Protein AF-0000000081665448 (afdb_homodimer)

Foldseek 3Di:
DPLLVVLVVVLVVQVVVQVVPPPQPDDPLCVVVQVVQSVDSFKHWNDWAAKKKWKWFFDPPDPPGPPDIDTLDMDSAQDDLVSVCVSCVQFQGWMKIKIAFIKTKMWGSDPVRLVVLQVLLVVLQQVVWDWDADPVRTIMTMRHHPQMDIGTQDDNRGGPDDSVVVVVVSVVSNVSSVVRSSSSVSSSVSVVVVVVVVVVVVVVVVVVVPPDDPPPPPCPPDDPDDDDDDDDDDDDDDDDDDDDDDDDDDDDDDDDDDDDDDDDDDDD/DPLLVVLVVVLVVQVVVQVVPPPQPDDPLCPVVQVVQSVDSFKHWNDWAAKKKWKWFFQPQFQPGPPDIDTLDMDSAQDDLVSVCVSCVQFQGWMKIKIAFIKTKMWGSDPVRLVVLQVLLVVLQQVVWDWDADPVRTIMTMRHHPQMDIGTQDDNRGGPDDSVVVVVVSVVSNVSSVVRSSSSVSSSVSVVVVVVVVVVVVVVVCVVVPPPDDPPPPCPDDDPDDDDDDDDDDDDDDDDDDDDDDDDDDDDDDDCPPDDDPPRGTDD

Solvent-accessible surface area (backbone atoms only — not comparable to full-atom values): 31387 Å² total; per-residue (Å²): 126,57,72,63,56,53,48,52,53,49,45,52,54,49,56,53,43,56,73,62,40,76,86,66,59,72,49,78,90,40,42,66,55,51,51,54,43,50,70,37,91,52,36,32,70,78,47,75,43,72,24,37,39,34,28,36,29,53,47,83,80,51,86,60,82,75,82,45,57,45,78,60,43,75,37,71,57,78,76,51,65,67,62,50,53,60,50,53,68,78,42,70,45,27,27,33,41,34,32,43,52,41,37,38,33,29,40,28,69,44,70,67,52,33,39,50,54,42,50,42,31,44,76,31,65,22,73,57,39,26,28,47,60,46,95,88,62,51,34,36,27,38,43,23,52,83,62,67,38,39,33,78,40,25,49,92,36,30,74,65,58,56,69,68,45,51,50,51,50,51,54,50,42,39,50,50,51,50,53,43,52,52,34,52,50,43,29,50,54,48,46,52,55,53,52,53,54,53,51,52,51,50,50,52,53,48,57,62,62,61,64,63,78,76,78,75,76,73,76,78,72,64,92,73,73,87,83,74,85,74,80,86,77,86,71,83,75,86,80,76,86,77,84,85,79,83,79,84,86,87,84,88,80,88,78,89,72,84,87,78,89,72,84,86,71,98,86,130,128,56,72,64,57,53,47,52,50,50,46,53,52,49,58,53,42,55,73,63,39,76,84,66,60,72,49,78,91,41,41,68,56,52,51,55,44,50,69,38,92,52,36,32,71,78,47,75,44,72,24,37,39,35,30,36,29,52,41,81,75,13,69,41,83,75,70,27,58,44,77,57,41,75,38,72,57,76,77,50,66,67,62,51,53,61,49,54,67,78,44,70,46,28,28,34,42,34,32,43,51,42,35,37,32,30,40,28,70,44,71,66,52,33,40,51,54,43,51,40,31,43,75,32,64,21,74,57,40,26,29,47,59,45,96,87,62,51,34,36,28,36,43,24,52,83,63,66,38,40,33,79,41,24,49,92,34,30,72,65,58,55,70,69,44,52,51,51,50,50,53,50,44,38,50,50,50,50,54,43,52,51,33,51,50,44,28,50,52,48,46,52,56,54,51,54,54,52,52,51,50,48,50,52,54,48,57,62,64,59,64,71,73,74,81,74,79,75,79,81,71,78,71,93,73,88,78,89,87,80,87,74,86,77,87,86,84,91,88,89,84,84,79,92,85,87,92,83,88,84,81,83,75,89,71,83,66,80,82,73,84,68,84,75,69,19,68,55

InterPro domains:
  IPR003827 tRNA wybutosine-synthesizing protein [PF02676] (10-192)
  IPR036602 tRNA wybutosine-synthesizing-like superfamily [G3DSA:3.30.1960.10] (2-195)
  IPR036602 tRNA wybutosine-synthesizing-like superfamily [SSF111278] (6-191)

Nearest PDB structures (foldseek):
  2it3-assembly1_B  TM=8.951E-01  e=2.918E-16  Pyrococcus horikoshii
  2it2-assembly1_B  TM=8.882E-01  e=1.061E-15  Pyrococcus horikoshii
  2qg3-assembly1_A  TM=8.732E-01  e=3.189E-14  Archaeoglobus fulgidus DSM 4304
  2dvk-assembly1_A-2  TM=8.666E-01  e=2.451E-12  Aeropyrum pernix
  1tlj-assembly1_B  TM=8.358E-01  e=8.784E-11  Saccharolobus solfataricus

Structure (mmCIF, N/CA/C/O backbone):
data_AF-0000000081665448-model_v1
#
loop_
_entity.id
_entity.type
_entity.pdbx_description
1 polymer 'tRNA wybutosine-synthesizing protein 3 homolog'
#
loop_
_atom_site.group_PDB
_atom_site.id
_atom_site.type_symbol
_atom_site.label_atom_id
_atom_site.label_alt_id
_atom_site.label_comp_id
_atom_site.label_asym_id
_atom_site.label_entity_id
_atom_site.label_seq_id
_atom_site.pdbx_PDB_ins_code
_atom_site.Cartn_x
_atom_site.Cartn_y
_atom_site.Cartn_z
_atom_site.occupancy
_atom_site.B_iso_or_equiv
_atom_site.auth_seq_id
_atom_site.auth_comp_id
_atom_site.auth_asym_id
_atom_site.auth_atom_id
_atom_site.pdbx_PDB_model_num
ATOM 1 N N . MET A 1 1 ? -7.207 33.531 -1.967 1 59.94 1 MET A N 1
ATOM 2 C CA . MET A 1 1 ? -8.383 32.781 -1.511 1 59.94 1 MET A CA 1
ATOM 3 C C . MET A 1 1 ? -8.039 31.875 -0.333 1 59.94 1 MET A C 1
ATOM 5 O O . MET A 1 1 ? -6.984 31.234 -0.329 1 59.94 1 MET A O 1
ATOM 9 N N . SER A 1 2 ? -8.789 32.062 0.723 1 78 2 SER A N 1
ATOM 10 C CA . SER A 1 2 ? -8.523 31.281 1.933 1 78 2 SER A CA 1
ATOM 11 C C . SER A 1 2 ? -8.547 29.797 1.652 1 78 2 SER A C 1
ATOM 13 O O . SER A 1 2 ? -9.188 29.344 0.694 1 78 2 SER A O 1
ATOM 15 N N . ALA A 1 3 ? -7.699 29.094 2.223 1 79.69 3 ALA A N 1
ATOM 16 C CA . ALA A 1 3 ? -7.66 27.641 2.105 1 79.69 3 ALA A CA 1
ATOM 17 C C . ALA A 1 3 ? -9.062 27.047 2.195 1 79.69 3 ALA A C 1
ATOM 19 O O . ALA A 1 3 ? -9.375 26.078 1.502 1 79.69 3 ALA A O 1
ATOM 20 N N . SER A 1 4 ? -9.875 27.656 2.9 1 82.31 4 SER A N 1
ATOM 21 C CA . SER A 1 4 ? -11.234 27.172 3.117 1 82.31 4 SER A CA 1
ATOM 22 C C . SER A 1 4 ? -12.094 27.359 1.874 1 82.31 4 SER A C 1
ATOM 24 O O . SER A 1 4 ? -12.859 26.469 1.497 1 82.31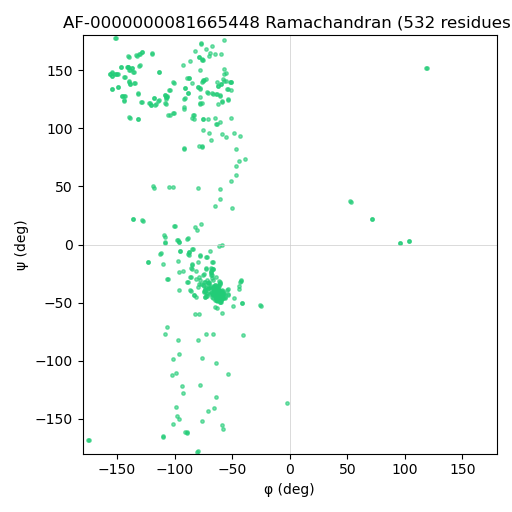 4 SER A O 1
ATOM 26 N N . ILE A 1 5 ? -11.953 28.469 1.25 1 80.31 5 ILE A N 1
ATOM 27 C CA . ILE A 1 5 ? -12.734 28.766 0.049 1 80.31 5 ILE A CA 1
ATOM 28 C C . ILE A 1 5 ? -12.312 27.828 -1.078 1 80.31 5 ILE A C 1
ATOM 30 O O . ILE A 1 5 ? -13.156 27.328 -1.828 1 80.31 5 ILE A O 1
ATOM 34 N N . ARG A 1 6 ? -11.031 27.562 -1.121 1 84.44 6 ARG A N 1
ATOM 35 C CA . ARG A 1 6 ? -10.516 26.656 -2.141 1 84.44 6 ARG A CA 1
ATOM 36 C C . ARG A 1 6 ? -11.062 25.25 -1.943 1 84.44 6 ARG A C 1
ATOM 38 O O . ARG A 1 6 ? -11.422 24.578 -2.912 1 84.44 6 ARG A O 1
ATOM 45 N N . PHE A 1 7 ? -11.141 24.859 -0.759 1 93.06 7 PHE A N 1
ATOM 46 C CA . PHE A 1 7 ? -11.68 23.547 -0.444 1 93.06 7 PHE A CA 1
ATOM 47 C C . PHE A 1 7 ? -13.141 23.438 -0.865 1 93.06 7 PHE A C 1
ATOM 49 O O . PHE A 1 7 ? -13.539 22.453 -1.494 1 93.06 7 PHE A O 1
ATOM 56 N N . ASP A 1 8 ? -13.898 24.422 -0.587 1 92.38 8 ASP A N 1
ATOM 57 C CA . ASP A 1 8 ? -15.328 24.406 -0.895 1 92.38 8 ASP A CA 1
ATOM 58 C C . ASP A 1 8 ? -15.562 24.359 -2.402 1 92.38 8 ASP A C 1
ATOM 60 O O . ASP A 1 8 ? -16.453 23.656 -2.877 1 92.38 8 ASP A O 1
ATOM 64 N N . ARG A 1 9 ? -14.789 25.109 -3.092 1 89.25 9 ARG A N 1
ATOM 65 C CA . ARG A 1 9 ? -14.914 25.125 -4.547 1 89.25 9 ARG A CA 1
ATOM 66 C C . ARG A 1 9 ? -14.562 23.766 -5.148 1 89.25 9 ARG A C 1
ATOM 68 O O . ARG A 1 9 ? -15.25 23.297 -6.055 1 89.25 9 ARG A O 1
ATOM 75 N N . ARG A 1 10 ? -13.539 23.203 -4.637 1 90.56 10 ARG A N 1
ATOM 76 C CA . ARG A 1 10 ? -13.125 21.891 -5.121 1 90.56 10 ARG A CA 1
ATOM 77 C C . ARG A 1 10 ? -14.188 20.844 -4.828 1 90.56 10 ARG A C 1
ATOM 79 O O . ARG A 1 10 ? -14.461 19.984 -5.668 1 90.56 10 ARG A O 1
ATOM 86 N N . LYS A 1 11 ? -14.695 20.922 -3.695 1 92.12 11 LYS A N 1
ATOM 87 C CA . LYS A 1 11 ? -15.742 19.969 -3.312 1 92.12 11 LYS A CA 1
ATOM 88 C C . LYS A 1 11 ? -16.953 20.094 -4.238 1 92.12 11 LYS A C 1
ATOM 90 O O . LYS A 1 11 ? -17.453 19.078 -4.73 1 92.12 11 LYS A O 1
ATOM 95 N N . GLU A 1 12 ? -17.359 21.25 -4.434 1 90.19 12 GLU A N 1
ATOM 96 C CA . GLU A 1 12 ? -18.516 21.469 -5.305 1 90.19 12 GLU A CA 1
ATOM 97 C C . GLU A 1 12 ? -18.25 20.953 -6.711 1 90.19 12 GLU A C 1
ATOM 99 O O . GLU A 1 12 ? -19.109 20.281 -7.297 1 90.19 12 GLU A O 1
ATOM 104 N N . SER A 1 13 ? -17.156 21.25 -7.18 1 87.56 13 SER A N 1
ATOM 105 C CA . SER A 1 13 ? -16.797 20.828 -8.523 1 87.56 13 SER A CA 1
ATOM 106 C C . SER A 1 13 ? -16.719 19.312 -8.617 1 87.56 13 SER A C 1
ATOM 108 O O . SER A 1 13 ? -17.203 18.719 -9.578 1 87.56 13 SER A O 1
ATOM 110 N N . CYS A 1 14 ? -16.125 18.703 -7.645 1 86.12 14 CYS A N 1
ATOM 111 C CA . CYS A 1 14 ? -15.961 17.25 -7.629 1 86.12 14 CYS A CA 1
ATOM 112 C C . CYS A 1 14 ? -17.297 16.547 -7.531 1 86.12 14 CYS A C 1
ATOM 114 O O . CYS A 1 14 ? -17.562 15.586 -8.266 1 86.12 14 CYS A O 1
ATOM 116 N N . LEU A 1 15 ? -18.109 17.016 -6.734 1 87 15 LEU A N 1
ATOM 117 C CA . LEU A 1 15 ? -19.391 16.344 -6.492 1 87 15 LEU A CA 1
ATOM 118 C C . LEU A 1 15 ? -20.344 16.547 -7.664 1 87 15 LEU A C 1
ATOM 120 O O . LEU A 1 15 ? -21.203 15.695 -7.922 1 87 15 LEU A O 1
ATOM 124 N N . LYS A 1 16 ? -20.141 17.578 -8.352 1 80.06 16 LYS A N 1
ATOM 125 C CA . LYS A 1 16 ? -20.938 17.812 -9.562 1 80.06 16 LYS A CA 1
ATOM 126 C C . LYS A 1 16 ? -20.516 16.859 -10.672 1 80.06 16 LYS A C 1
ATOM 128 O O . LYS A 1 16 ? -21.359 16.391 -11.445 1 80.06 16 LYS A O 1
ATOM 133 N N . SER A 1 17 ? -19.25 16.609 -10.695 1 71.56 17 SER A N 1
ATOM 134 C CA . SER A 1 17 ? -18.719 15.734 -11.734 1 71.56 17 SER A CA 1
ATOM 135 C C . SER A 1 17 ? -19.109 14.281 -11.492 1 71.56 17 SER A C 1
ATOM 137 O O . SER A 1 17 ? -19.359 13.531 -12.438 1 71.56 17 SER A O 1
ATOM 139 N N . VAL A 1 18 ? -19.016 13.789 -10.289 1 62.94 18 VAL A N 1
ATOM 140 C CA . VAL A 1 18 ? -19.422 12.43 -9.961 1 62.94 18 VAL A CA 1
ATOM 141 C C . VAL A 1 18 ? -20.859 12.195 -10.391 1 62.94 18 VAL A C 1
ATOM 143 O O . VAL A 1 18 ? -21.203 11.117 -10.883 1 62.94 18 VAL A O 1
ATOM 146 N N . ASP A 1 19 ? -21.688 13.219 -10.188 1 55.38 19 ASP A N 1
ATOM 147 C CA . ASP A 1 19 ? -23.062 13.141 -10.656 1 55.38 19 ASP A CA 1
ATOM 148 C C . ASP A 1 19 ? -23.125 13.008 -12.172 1 55.38 19 ASP A C 1
ATOM 150 O O . ASP A 1 19 ? -24.016 12.352 -12.711 1 55.38 19 ASP A O 1
ATOM 154 N N . LEU A 1 20 ? -22.266 13.625 -12.812 1 46.72 20 LEU A N 1
ATOM 155 C CA . LEU A 1 20 ? -22.328 13.672 -14.266 1 46.72 20 LEU A CA 1
ATOM 156 C C . LEU A 1 20 ? -21.625 12.469 -14.875 1 46.72 20 LEU A C 1
ATOM 158 O O . LEU A 1 20 ? -21.844 12.141 -16.047 1 46.72 20 LEU A O 1
ATOM 162 N N . SER A 1 21 ? -20.531 12.078 -14.312 1 43.84 21 SER A N 1
ATOM 163 C CA . SER A 1 21 ? -19.734 11.094 -15.039 1 43.84 21 SER A CA 1
ATOM 164 C C . SER A 1 21 ? -20.328 9.703 -14.938 1 43.84 21 SER A C 1
ATOM 166 O O . SER A 1 21 ? -20.484 9.164 -13.836 1 43.84 21 SER A O 1
ATOM 168 N N . LYS A 1 22 ? -21.25 9.359 -15.766 1 43.5 22 LYS A N 1
ATOM 169 C CA . LYS A 1 22 ? -21.719 8 -16.047 1 43.5 22 LYS A CA 1
ATOM 170 C C . LYS A 1 22 ? -20.625 6.977 -15.75 1 43.5 22 LYS A C 1
ATOM 172 O O . LYS A 1 22 ? -20.906 5.867 -15.297 1 43.5 22 LYS A O 1
ATOM 177 N N . LYS A 1 23 ? -19.422 7.176 -16.297 1 46.47 23 LYS A N 1
ATOM 178 C CA . LYS A 1 23 ? -18.328 6.223 -16.422 1 46.47 23 LYS A CA 1
ATOM 179 C C . LYS A 1 23 ? -17.703 5.906 -15.062 1 46.47 23 LYS A C 1
ATOM 181 O O . LYS A 1 23 ? -17.172 4.816 -14.859 1 46.47 23 LYS A O 1
ATOM 186 N N . GLY A 1 24 ? -17.641 6.832 -14.102 1 54.06 24 GLY A N 1
ATOM 187 C CA . GLY A 1 24 ? -16.953 6.535 -12.852 1 54.06 24 GLY A CA 1
ATOM 188 C C . GLY A 1 24 ? -17.906 6.273 -11.703 1 54.06 24 GLY A C 1
ATOM 189 O O . GLY A 1 24 ? -18.094 7.125 -10.836 1 54.06 24 GLY A O 1
ATOM 190 N N . SER A 1 25 ? -18.812 5.414 -12.07 1 72.88 25 SER A N 1
ATOM 191 C CA . SER A 1 25 ? -19.859 5.035 -11.133 1 72.88 25 SER A CA 1
ATOM 192 C C . SER A 1 25 ? -19.281 4.426 -9.859 1 72.88 25 SER A C 1
ATOM 194 O O . SER A 1 25 ? -18.297 3.688 -9.914 1 72.88 25 SER A O 1
ATOM 196 N N . ILE A 1 26 ? -19.656 5.086 -8.781 1 83.94 26 ILE A N 1
ATOM 197 C CA . ILE A 1 26 ? -19.328 4.562 -7.457 1 83.94 26 ILE A CA 1
ATOM 198 C C . ILE A 1 26 ? -19.812 3.119 -7.336 1 83.94 26 ILE A C 1
ATOM 200 O O . ILE A 1 26 ? -20.938 2.805 -7.707 1 83.94 26 ILE A O 1
ATOM 204 N N . ASP A 1 27 ? -18.922 2.258 -7.004 1 91.19 27 ASP A N 1
ATOM 205 C CA . ASP A 1 27 ? -19.297 0.863 -6.793 1 91.19 27 ASP A CA 1
ATOM 206 C C . ASP A 1 27 ? -20.484 0.753 -5.844 1 91.19 27 ASP A C 1
ATOM 208 O O . ASP A 1 27 ? -20.516 1.42 -4.805 1 91.19 27 ASP A O 1
ATOM 212 N N . GLU A 1 28 ? -21.328 -0.095 -6.156 1 90.06 28 GLU A N 1
ATOM 213 C CA . GLU A 1 28 ? -22.547 -0.274 -5.375 1 90.06 28 GLU A CA 1
ATOM 214 C C . GLU A 1 28 ? -22.234 -0.662 -3.936 1 90.06 28 GLU A C 1
ATOM 216 O O . GLU A 1 28 ? -22.906 -0.23 -3.006 1 90.06 28 GLU A O 1
ATOM 221 N N . ALA A 1 29 ? -21.234 -1.362 -3.742 1 94.06 29 ALA A N 1
ATOM 222 C CA . ALA A 1 29 ? -20.891 -1.913 -2.434 1 94.06 29 ALA A CA 1
ATOM 223 C C . ALA A 1 29 ? -20.5 -0.808 -1.46 1 94.06 29 ALA A C 1
ATOM 225 O O . ALA A 1 29 ? -20.531 -1 -0.243 1 94.06 29 ALA A O 1
ATOM 226 N N . ILE A 1 30 ? -20.109 0.347 -1.978 1 96.94 30 ILE A N 1
ATOM 227 C CA . ILE A 1 30 ? -19.609 1.364 -1.057 1 96.94 30 ILE A CA 1
ATOM 228 C C . ILE A 1 30 ? -20.359 2.678 -1.293 1 96.94 30 ILE A C 1
ATOM 230 O O . ILE A 1 30 ? -19.875 3.748 -0.911 1 96.94 30 ILE A O 1
ATOM 234 N N . ILE A 1 31 ? -21.484 2.645 -1.878 1 95.56 31 ILE A N 1
ATOM 235 C CA . ILE A 1 31 ? -22.234 3.852 -2.223 1 95.56 31 ILE A CA 1
ATOM 236 C C . ILE A 1 31 ? -22.656 4.574 -0.947 1 95.56 31 ILE A C 1
ATOM 238 O O . ILE A 1 31 ? -22.594 5.805 -0.876 1 95.56 31 ILE A O 1
ATOM 242 N N . ASP A 1 32 ? -23.094 3.873 0.032 1 96.75 32 ASP A N 1
ATOM 243 C CA . ASP A 1 32 ? -23.531 4.484 1.285 1 96.75 32 ASP A CA 1
ATOM 244 C C . ASP A 1 32 ? -22.359 5.156 2.002 1 96.75 32 ASP A C 1
ATOM 246 O O . ASP A 1 32 ? -22.516 6.25 2.555 1 96.75 32 ASP A O 1
ATOM 250 N N . LEU A 1 33 ? -21.281 4.535 1.979 1 97.75 33 LEU A N 1
ATOM 251 C CA . LEU A 1 33 ? -20.094 5.086 2.602 1 97.75 33 LEU A CA 1
ATOM 252 C C . LEU A 1 33 ? -19.672 6.383 1.918 1 97.75 33 LEU A C 1
ATOM 254 O O . LEU A 1 33 ? -19.438 7.395 2.584 1 97.75 33 LEU A O 1
ATOM 258 N N . VAL A 1 34 ? -19.625 6.316 0.629 1 96.56 34 VAL A N 1
ATOM 259 C CA . VAL A 1 34 ? -19.203 7.469 -0.161 1 96.56 34 VAL A CA 1
ATOM 260 C C . VAL A 1 34 ? -20.172 8.625 0.05 1 96.56 34 VAL A C 1
ATOM 262 O O . VAL A 1 34 ? -19.75 9.758 0.284 1 96.56 34 VAL A O 1
ATOM 265 N N . ASN A 1 35 ? -21.406 8.305 0.037 1 95.38 35 ASN A N 1
ATOM 266 C CA . ASN A 1 35 ? -22.422 9.328 0.257 1 95.38 35 ASN A CA 1
ATOM 267 C C . ASN A 1 35 ? -22.328 9.93 1.654 1 95.38 35 ASN A C 1
ATOM 269 O O . ASN A 1 35 ? -22.453 11.148 1.822 1 95.38 35 ASN A O 1
ATOM 273 N N . TYR A 1 36 ? -22.109 9.102 2.562 1 97.06 36 TYR A N 1
ATOM 274 C CA . TYR A 1 36 ? -21.984 9.562 3.939 1 97.06 36 TYR A CA 1
ATOM 275 C C . TYR A 1 36 ? -20.828 10.547 4.082 1 97.06 36 TYR A C 1
ATOM 277 O O . TYR A 1 36 ? -20.984 11.609 4.688 1 97.06 36 TYR A O 1
ATOM 285 N N . ILE A 1 37 ? -19.688 10.219 3.525 1 97 37 ILE A N 1
ATOM 286 C CA . ILE A 1 37 ? -18.5 11.062 3.598 1 97 37 ILE A CA 1
ATOM 287 C C . ILE A 1 37 ? -18.781 12.398 2.912 1 97 37 ILE A C 1
ATOM 289 O O . ILE A 1 37 ? -18.453 13.461 3.455 1 97 37 ILE A O 1
ATOM 293 N N . ASN A 1 38 ? -19.406 12.312 1.785 1 95.12 38 ASN A N 1
ATOM 294 C CA . ASN A 1 38 ? -19.625 13.5 0.961 1 95.12 38 ASN A CA 1
ATOM 295 C C . ASN A 1 38 ? -20.672 14.422 1.569 1 95.12 38 ASN A C 1
ATOM 297 O O . ASN A 1 38 ? -20.812 15.578 1.162 1 95.12 38 ASN A O 1
ATOM 301 N N . GLN A 1 39 ? -21.359 13.992 2.535 1 95.25 39 GLN A N 1
ATOM 302 C CA . GLN A 1 39 ? -22.359 14.805 3.221 1 95.25 39 GLN A CA 1
ATOM 303 C C . GLN A 1 39 ? -21.719 15.664 4.305 1 95.25 39 GLN A C 1
ATOM 305 O O . GLN A 1 39 ? -22.328 16.625 4.785 1 95.25 39 GLN A O 1
ATOM 310 N N . HIS A 1 40 ? -20.562 15.344 4.703 1 95.38 40 HIS A N 1
ATOM 311 C CA . HIS A 1 40 ? -19.875 16.109 5.727 1 95.38 40 HIS A CA 1
ATOM 312 C C . HIS A 1 40 ? -19.094 17.266 5.109 1 95.38 40 HIS A C 1
ATOM 314 O O . HIS A 1 40 ? -18.484 17.109 4.047 1 95.38 40 HIS A O 1
ATOM 320 N N . GLU A 1 41 ? -19.062 18.391 5.797 1 94.06 41 GLU A N 1
ATOM 321 C CA . GLU A 1 41 ? -18.438 19.594 5.266 1 94.06 41 GLU A CA 1
ATOM 322 C C . GLU A 1 41 ? -16.906 19.469 5.258 1 94.06 41 GLU A C 1
ATOM 324 O O . GLU A 1 41 ? -16.234 20.156 4.496 1 94.06 41 GLU A O 1
ATOM 329 N N . GLN A 1 42 ? -16.422 18.594 6.051 1 96.19 42 GLN A N 1
ATOM 330 C CA . GLN A 1 42 ? -14.977 18.484 6.242 1 96.19 42 GLN A CA 1
ATOM 331 C C . GLN A 1 42 ? -14.352 17.562 5.207 1 96.19 42 GLN A C 1
ATOM 333 O O . GLN A 1 42 ? -13.125 17.469 5.109 1 96.19 42 GLN A O 1
ATOM 338 N N . TYR A 1 43 ? -15.281 16.875 4.434 1 97.19 43 TYR A N 1
ATOM 339 C CA . TYR A 1 43 ? -14.742 15.797 3.609 1 97.19 43 TYR A CA 1
ATOM 340 C C . TYR A 1 43 ? -15.414 15.758 2.246 1 97.19 43 TYR A C 1
ATOM 342 O O . TYR A 1 43 ? -16.562 16.188 2.102 1 97.19 43 TYR A O 1
ATOM 350 N N . PHE A 1 44 ? -14.695 15.25 1.26 1 96.69 44 PHE A N 1
ATOM 351 C CA . PHE A 1 44 ? -15.336 14.703 0.066 1 96.69 44 PHE A CA 1
ATOM 352 C C . PHE A 1 44 ? -14.422 13.688 -0.617 1 96.69 44 PHE A C 1
ATOM 354 O O . PHE A 1 44 ? -13.203 13.805 -0.559 1 96.69 44 PHE A O 1
ATOM 361 N N . THR A 1 45 ? -15.055 12.703 -1.198 1 96.69 45 THR A N 1
ATOM 362 C CA . THR A 1 45 ? -14.305 11.641 -1.857 1 96.69 45 THR A CA 1
ATOM 363 C C . THR A 1 45 ? -13.828 12.094 -3.236 1 96.69 45 THR A C 1
ATOM 365 O O . THR A 1 45 ? -14.562 12.766 -3.965 1 96.69 45 THR A O 1
ATOM 368 N N . THR A 1 46 ? -12.547 11.797 -3.557 1 94.81 46 THR A N 1
ATOM 369 C CA . THR A 1 46 ? -12 12.133 -4.867 1 94.81 46 THR A CA 1
ATOM 370 C C . THR A 1 46 ? -11.859 10.883 -5.73 1 94.81 46 THR A C 1
ATOM 372 O O . THR A 1 46 ? -11.867 10.961 -6.961 1 94.81 46 THR A O 1
ATOM 375 N N . SER A 1 47 ? -11.633 9.711 -5.141 1 94.38 47 SER A N 1
ATOM 376 C CA . SER A 1 47 ? -11.562 8.422 -5.824 1 94.38 47 SER A CA 1
ATOM 377 C C . SER A 1 47 ? -11.906 7.277 -4.879 1 94.38 47 SER A C 1
ATOM 379 O O . SER A 1 47 ? -11.672 7.371 -3.672 1 94.38 47 SER A O 1
ATOM 381 N N . SER A 1 48 ? -12.57 6.266 -5.469 1 96 48 SER A N 1
ATOM 382 C CA . SER A 1 48 ? -12.906 5.109 -4.645 1 96 48 SER A CA 1
ATOM 383 C C . SER A 1 48 ? -12.992 3.838 -5.48 1 96 48 SER A C 1
ATOM 385 O O . SER A 1 48 ? -13.336 3.889 -6.664 1 96 48 SER A O 1
ATOM 387 N N . CYS A 1 49 ? -12.609 2.75 -4.875 1 96.19 49 CYS A N 1
ATOM 388 C CA . CYS A 1 49 ? -12.773 1.399 -5.398 1 96.19 49 CYS A CA 1
ATOM 389 C C . CYS A 1 49 ? -13.094 0.416 -4.281 1 96.19 49 CYS A C 1
ATOM 391 O O . CYS A 1 49 ? -12.367 0.34 -3.289 1 96.19 49 CYS A O 1
ATOM 393 N N . SER A 1 50 ? -14.164 -0.358 -4.434 1 97.38 50 SER A N 1
ATOM 394 C CA . SER A 1 50 ? -14.594 -1.251 -3.357 1 97.38 50 SER A CA 1
ATOM 395 C C . SER A 1 50 ? -13.727 -2.502 -3.303 1 97.38 50 SER A C 1
ATOM 397 O O . SER A 1 50 ? -13.758 -3.248 -2.322 1 97.38 50 SER A O 1
ATOM 399 N N . GLY A 1 51 ? -12.969 -2.697 -4.211 1 97.06 51 GLY A N 1
ATOM 400 C CA . GLY A 1 51 ? -12.203 -3.916 -4.43 1 97.06 51 GLY A CA 1
ATOM 401 C C . GLY A 1 51 ? -12.531 -4.59 -5.754 1 97.06 51 GLY A C 1
ATOM 402 O O . GLY A 1 51 ? -13.641 -4.449 -6.27 1 97.06 51 GLY A O 1
ATOM 403 N N . ARG A 1 52 ? -11.461 -5.328 -6.281 1 96.81 52 ARG A N 1
ATOM 404 C CA . ARG A 1 52 ? -11.758 -5.953 -7.566 1 96.81 52 ARG A CA 1
ATOM 405 C C . ARG A 1 52 ? -10.891 -7.191 -7.781 1 96.81 52 ARG A C 1
ATOM 407 O O . ARG A 1 52 ? -9.789 -7.281 -7.242 1 96.81 52 ARG A O 1
ATOM 414 N N . ILE A 1 53 ? -11.461 -8.141 -8.477 1 97.88 53 ILE A N 1
ATOM 415 C CA . ILE A 1 53 ? -10.766 -9.305 -9.016 1 97.88 53 ILE A CA 1
ATOM 416 C C . ILE A 1 53 ? -10.602 -9.156 -10.531 1 97.88 53 ILE A C 1
ATOM 418 O O . ILE A 1 53 ? -11.57 -8.859 -11.234 1 97.88 53 ILE A O 1
ATOM 422 N N . SER A 1 54 ? -9.336 -9.305 -11.023 1 97.12 54 SER A N 1
ATOM 423 C CA . SER A 1 54 ? -9.117 -9.055 -12.445 1 97.12 54 SER A CA 1
ATOM 424 C C . SER A 1 54 ? -8.039 -9.969 -13.008 1 97.12 54 SER A C 1
ATOM 426 O O . SER A 1 54 ? -7.234 -10.523 -12.258 1 97.12 54 SER A O 1
ATOM 428 N N . ILE A 1 55 ? -8.125 -10.242 -14.242 1 96.75 55 ILE A N 1
ATOM 429 C CA . ILE A 1 55 ? -7.07 -10.852 -15.039 1 96.75 55 ILE A CA 1
ATOM 430 C C . ILE A 1 55 ? -6.621 -9.883 -16.125 1 96.75 55 ILE A C 1
ATOM 432 O O . ILE A 1 55 ? -7.438 -9.406 -16.922 1 96.75 55 ILE A O 1
ATOM 436 N N . PHE A 1 56 ? -5.359 -9.547 -16.109 1 93.12 56 PHE A N 1
ATOM 437 C CA . PHE A 1 56 ? -4.871 -8.602 -17.109 1 93.12 56 PHE A CA 1
ATOM 438 C C . PHE A 1 56 ? -3.611 -9.125 -17.781 1 93.12 56 PHE A C 1
ATOM 440 O O . PHE A 1 56 ? -2.912 -9.977 -17.234 1 93.12 56 PHE A O 1
ATOM 447 N N . THR A 1 57 ? -3.424 -8.656 -19.016 1 88.62 57 THR A N 1
ATOM 448 C CA . THR A 1 57 ? -2.26 -9.07 -19.781 1 88.62 57 THR A CA 1
ATOM 449 C C . THR A 1 57 ? -1.181 -7.992 -19.75 1 88.62 57 THR A C 1
ATOM 451 O O . THR A 1 57 ? -1.479 -6.816 -19.547 1 88.62 57 THR A O 1
ATOM 454 N N . GLU A 1 58 ? 0.06 -8.422 -19.609 1 74.31 58 GLU A N 1
ATOM 455 C CA . GLU A 1 58 ? 1.192 -7.504 -19.734 1 74.31 58 GLU 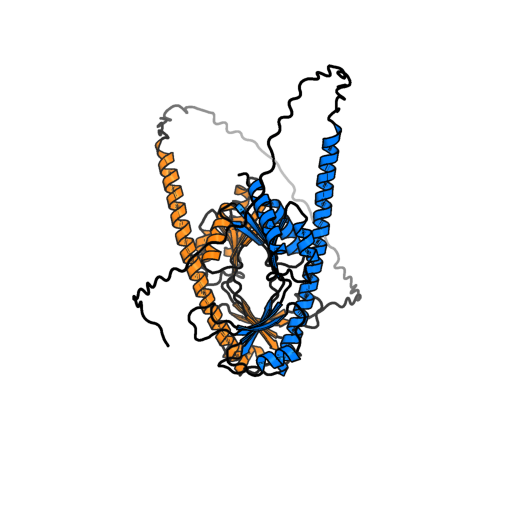A CA 1
ATOM 456 C C . GLU A 1 58 ? 1.902 -7.672 -21.078 1 74.31 58 GLU A C 1
ATOM 458 O O . GLU A 1 58 ? 2.137 -8.797 -21.516 1 74.31 58 GLU A O 1
ATOM 463 N N . ASP A 1 59 ? 1.775 -6.652 -21.906 1 61.38 59 ASP A N 1
ATOM 464 C CA . ASP A 1 59 ? 2.439 -6.758 -23.203 1 61.38 59 ASP A CA 1
ATOM 465 C C . ASP A 1 59 ? 3.955 -6.84 -23.031 1 61.38 59 ASP A C 1
ATOM 467 O O . ASP A 1 59 ? 4.562 -5.984 -22.391 1 61.38 59 ASP A O 1
ATOM 471 N N . SER A 1 60 ? 4.531 -8.016 -23.172 1 54.72 60 SER A N 1
ATOM 472 C CA . SER A 1 60 ? 5.977 -8.219 -23.125 1 54.72 60 SER A CA 1
ATOM 473 C C . SER A 1 60 ? 6.699 -7.301 -24.109 1 54.72 60 SER A C 1
ATOM 475 O O . SER A 1 60 ? 7.875 -6.988 -23.922 1 54.72 60 SER A O 1
ATOM 477 N N . GLU A 1 61 ? 6.141 -7.211 -25.25 1 50.44 61 GLU A N 1
ATOM 478 C CA . GLU A 1 61 ? 6.926 -6.598 -26.312 1 50.44 61 GLU A CA 1
ATOM 479 C C . GLU A 1 61 ? 7 -5.082 -26.141 1 50.44 61 GLU A C 1
ATOM 481 O O . GLU A 1 61 ? 7.746 -4.406 -26.859 1 50.44 61 GLU A O 1
ATOM 486 N N . SER A 1 62 ? 5.934 -4.559 -25.656 1 47.22 62 SER A N 1
ATOM 487 C CA . SER A 1 62 ? 5.926 -3.107 -25.812 1 47.22 62 SER A CA 1
ATOM 488 C C . SER A 1 62 ? 6.699 -2.424 -24.688 1 47.22 62 SER A C 1
ATOM 490 O O . SER A 1 62 ? 6.504 -2.738 -23.516 1 47.22 62 SER A O 1
ATOM 492 N N . SER A 1 63 ? 7.797 -1.852 -25.047 1 43.09 63 SER A N 1
ATOM 493 C CA . SER A 1 63 ? 8.656 -1.038 -24.203 1 43.09 63 SER A CA 1
ATOM 494 C C . SER A 1 63 ? 7.844 -0.065 -23.359 1 43.09 63 SER A C 1
ATOM 496 O O . SER A 1 63 ? 8.352 0.501 -22.391 1 43.09 63 SER A O 1
ATOM 498 N N . VAL A 1 64 ? 6.809 0.444 -24.016 1 46.81 64 VAL A N 1
ATOM 499 C CA . VAL A 1 64 ? 6.09 1.495 -23.312 1 46.81 64 VAL A CA 1
ATOM 500 C C . VAL A 1 64 ? 5.082 0.87 -22.344 1 46.81 64 VAL A C 1
ATOM 502 O O . VAL A 1 64 ? 4.211 0.103 -22.766 1 46.81 64 VAL A O 1
ATOM 505 N N . ARG A 1 65 ? 5.215 0.872 -21.094 1 44.72 65 ARG A N 1
ATOM 506 C CA . ARG A 1 65 ? 4.578 0.249 -19.938 1 44.72 65 ARG A CA 1
ATOM 507 C C . ARG A 1 65 ? 3.061 0.241 -20.094 1 44.72 65 ARG A C 1
ATOM 509 O O . ARG A 1 65 ? 2.402 -0.738 -19.734 1 44.72 65 ARG A O 1
ATOM 516 N N . LYS A 1 66 ? 2.318 1.301 -20.406 1 49.84 66 LYS A N 1
ATOM 517 C CA . LYS A 1 66 ? 0.875 1.41 -20.219 1 49.84 66 LYS A CA 1
ATOM 518 C C . LYS A 1 66 ? 0.121 0.833 -21.422 1 49.84 66 LYS A C 1
ATOM 520 O O . LYS A 1 66 ? -1.013 0.369 -21.281 1 49.84 66 LYS A O 1
ATOM 525 N N . LYS A 1 67 ? 0.596 0.812 -22.594 1 51.22 67 LYS A N 1
ATOM 526 C CA . LYS A 1 67 ? -0.271 0.828 -23.766 1 51.22 67 LYS A CA 1
ATOM 527 C C . LYS A 1 67 ? -0.659 -0.588 -24.172 1 51.22 67 LYS A C 1
ATOM 529 O O . LYS A 1 67 ? -1.547 -0.775 -25.016 1 51.22 67 LYS A O 1
ATOM 534 N N . GLY A 1 68 ? -0.24 -1.516 -23.344 1 57.16 68 GLY A N 1
ATOM 535 C CA . GLY A 1 68 ? -0.629 -2.779 -23.953 1 57.16 68 GLY A CA 1
ATOM 536 C C . GLY A 1 68 ? -1.233 -3.756 -22.953 1 57.16 68 GLY A C 1
ATOM 537 O O . GLY A 1 68 ? -1.26 -4.961 -23.203 1 57.16 68 GLY A O 1
ATOM 538 N N . CYS A 1 69 ? -1.739 -3.125 -21.828 1 68.75 69 CYS A N 1
ATOM 539 C CA . CYS A 1 69 ? -2.363 -4.051 -20.891 1 68.75 69 CYS A CA 1
ATOM 540 C C . CYS A 1 69 ? -3.855 -4.188 -21.172 1 68.75 69 CYS A C 1
ATOM 542 O O . CYS A 1 69 ? -4.551 -3.186 -21.359 1 68.75 69 CYS A O 1
ATOM 544 N N . LYS A 1 70 ? -4.254 -5.406 -21.531 1 84.31 70 LYS A N 1
ATOM 545 C CA . LYS A 1 70 ? -5.664 -5.699 -21.766 1 84.31 70 LYS A CA 1
ATOM 546 C C . LYS A 1 70 ? -6.277 -6.469 -20.609 1 84.31 70 LYS A C 1
ATOM 548 O O . LYS A 1 70 ? -5.66 -7.398 -20.078 1 84.31 70 LYS A O 1
ATOM 553 N N . TRP A 1 71 ? -7.473 -5.977 -20.203 1 89.75 71 TRP A N 1
ATOM 554 C CA . TRP A 1 71 ? -8.234 -6.73 -19.203 1 89.75 71 TRP A CA 1
ATOM 555 C C . TRP A 1 71 ? -8.93 -7.93 -19.844 1 89.75 71 TRP A C 1
ATOM 557 O O . TRP A 1 71 ? -9.711 -7.777 -20.781 1 89.75 71 TRP A O 1
ATOM 567 N N . LEU A 1 72 ? -8.602 -9.055 -19.359 1 93.19 72 LEU A N 1
ATOM 568 C CA . LEU A 1 72 ? -9.273 -10.266 -19.828 1 93.19 72 LEU A CA 1
ATOM 569 C C . LEU A 1 72 ? -10.523 -10.539 -19 1 93.19 72 LEU A C 1
ATOM 571 O O . LEU A 1 72 ? -11.484 -11.141 -19.484 1 93.19 72 LEU A O 1
ATOM 575 N N . TYR A 1 73 ? -10.562 -10.219 -17.797 1 96.19 73 TYR A N 1
ATOM 576 C CA . TYR A 1 73 ? -11.641 -10.406 -16.828 1 96.19 73 TYR A CA 1
ATOM 577 C C . TYR A 1 73 ? -11.562 -9.375 -15.711 1 96.19 73 TYR A C 1
ATOM 579 O O . TYR A 1 73 ? -10.469 -9.062 -15.219 1 96.19 73 TYR A O 1
ATOM 587 N N . VAL A 1 74 ? -12.695 -8.75 -15.352 1 96.62 74 VAL A N 1
ATOM 588 C CA . VAL A 1 74 ? -12.719 -7.82 -14.227 1 96.62 74 VAL A CA 1
ATOM 589 C C . VAL A 1 74 ? -14.086 -7.84 -13.562 1 96.62 74 VAL A C 1
ATOM 591 O O . VAL A 1 74 ? -15.117 -7.902 -14.242 1 96.62 74 VAL A O 1
ATOM 594 N N . THR A 1 75 ? -14.102 -7.871 -12.258 1 97.25 75 THR A N 1
ATOM 595 C CA . THR A 1 75 ? -15.344 -7.754 -11.5 1 97.25 75 THR A CA 1
ATOM 596 C C . THR A 1 75 ? -15.094 -7.086 -10.148 1 97.25 75 THR A C 1
ATOM 598 O O . THR A 1 75 ? -14.039 -7.297 -9.531 1 97.25 75 THR A O 1
ATOM 601 N N . HIS A 1 76 ? -16.047 -6.348 -9.68 1 96.31 76 HIS A N 1
ATOM 602 C CA . HIS A 1 76 ? -16 -5.758 -8.352 1 96.31 76 HIS A CA 1
ATOM 603 C C . HIS A 1 76 ? -16.734 -6.633 -7.336 1 96.31 76 HIS A C 1
ATOM 605 O O . HIS A 1 76 ? -16.719 -6.344 -6.137 1 96.31 76 HIS A O 1
ATOM 611 N N . GLY A 1 77 ? -17.359 -7.672 -7.812 1 96.69 77 GLY A N 1
ATOM 612 C CA . GLY A 1 77 ? -17.984 -8.688 -6.98 1 96.69 77 GLY A CA 1
ATOM 613 C C . GLY A 1 77 ? -17.266 -10.023 -7.023 1 96.69 77 GLY A C 1
ATOM 614 O O . GLY A 1 77 ? -16.109 -10.094 -7.43 1 96.69 77 GLY A O 1
ATOM 615 N N . SER A 1 78 ? -17.969 -11.023 -6.531 1 97.5 78 SER A N 1
ATOM 616 C CA . SER A 1 78 ? -17.359 -12.352 -6.555 1 97.5 78 SER A CA 1
ATOM 617 C C . SER A 1 78 ? -17.094 -12.812 -7.98 1 97.5 78 SER A C 1
ATOM 619 O O . SER A 1 78 ? -17.938 -12.633 -8.867 1 97.5 78 SER A O 1
ATOM 621 N N . ALA A 1 79 ? -15.953 -13.359 -8.156 1 98.19 79 ALA A N 1
ATOM 622 C CA . ALA A 1 79 ? -15.594 -13.859 -9.477 1 98.19 79 ALA A CA 1
ATOM 623 C C . ALA A 1 79 ? -16.312 -15.172 -9.773 1 98.19 79 ALA A C 1
ATOM 625 O O . ALA A 1 79 ? -16.453 -16.031 -8.898 1 98.19 79 ALA A O 1
ATOM 626 N N . ASP A 1 80 ? -16.719 -15.266 -10.992 1 97.81 80 ASP A N 1
ATOM 627 C CA . ASP A 1 80 ? -17.359 -16.484 -11.484 1 97.81 80 ASP A CA 1
ATOM 628 C C . ASP A 1 80 ? -16.328 -17.438 -12.094 1 97.81 80 ASP A C 1
ATOM 630 O O . ASP A 1 80 ? -15.656 -17.094 -13.062 1 97.81 80 ASP A O 1
ATOM 634 N N . ILE A 1 81 ? -16.344 -18.609 -11.594 1 96.94 81 ILE A N 1
ATOM 635 C CA . ILE A 1 81 ? -15.328 -19.578 -12 1 96.94 81 ILE A CA 1
ATOM 636 C C . ILE A 1 81 ? -15.445 -19.859 -13.5 1 96.94 81 ILE A C 1
ATOM 638 O O . ILE A 1 81 ? -14.445 -19.859 -14.211 1 96.94 81 ILE A O 1
ATOM 642 N N . ASN A 1 82 ? -16.594 -20.094 -13.945 1 96.5 82 ASN A N 1
ATOM 643 C CA . ASN A 1 82 ? -16.797 -20.359 -15.367 1 96.5 82 ASN A CA 1
ATOM 644 C C . ASN A 1 82 ? -16.422 -19.172 -16.234 1 96.5 82 ASN A C 1
ATOM 646 O O . ASN A 1 82 ? -15.82 -19.328 -17.297 1 96.5 82 ASN A O 1
ATOM 650 N N . GLY A 1 83 ? -16.828 -17.984 -15.797 1 96.56 83 GLY A N 1
ATOM 651 C CA . GLY A 1 83 ? -16.453 -16.781 -16.516 1 96.56 83 GLY A CA 1
ATOM 652 C C . GLY A 1 83 ? -14.945 -16.594 -16.641 1 96.56 83 GLY A C 1
ATOM 653 O O . GLY A 1 83 ? -14.438 -16.219 -17.688 1 96.56 83 GLY A O 1
ATOM 654 N N . VAL A 1 84 ? -14.25 -16.906 -15.586 1 96.69 84 VAL A N 1
ATOM 655 C CA . VAL A 1 84 ? -12.797 -16.812 -15.57 1 96.69 84 VAL A CA 1
ATOM 656 C C . VAL A 1 84 ? -12.195 -17.844 -16.516 1 96.69 84 VAL A C 1
ATOM 658 O O . VAL A 1 84 ? -11.328 -17.516 -17.328 1 96.69 84 VAL A O 1
ATOM 661 N N . LYS A 1 85 ? -12.688 -19.062 -16.438 1 95.06 85 LYS A N 1
ATOM 662 C CA . LYS A 1 85 ? -12.195 -20.141 -17.297 1 95.06 85 LYS A CA 1
ATOM 663 C C . LYS A 1 85 ? -12.344 -19.766 -18.766 1 95.06 85 LYS A C 1
ATOM 665 O O . LYS A 1 85 ? -11.43 -20 -19.562 1 95.06 85 LYS A O 1
ATOM 670 N N . GLU A 1 86 ? -13.398 -19.219 -19.078 1 95.12 86 GLU A N 1
ATOM 671 C CA . GLU A 1 86 ? -13.664 -18.812 -20.453 1 95.12 86 GLU A CA 1
ATOM 672 C C . GLU A 1 86 ? -12.711 -17.703 -20.891 1 95.12 86 GLU A C 1
ATOM 674 O O . GLU A 1 86 ? -12.242 -17.688 -22.031 1 95.12 86 GLU A O 1
ATOM 679 N N . SER A 1 87 ? -12.438 -16.828 -20.016 1 94.38 87 SER A N 1
ATOM 680 C CA . SER A 1 87 ? -11.617 -15.656 -20.328 1 94.38 87 SER A CA 1
ATOM 681 C C . SER A 1 87 ? -10.172 -16.062 -20.594 1 94.38 87 SER A C 1
ATOM 683 O O . SER A 1 87 ? -9.453 -15.352 -21.312 1 94.38 87 SER A O 1
ATOM 685 N N . VAL A 1 88 ? -9.75 -17.219 -20.047 1 93.31 88 VAL A N 1
ATOM 686 C CA . VAL A 1 88 ? -8.344 -17.578 -20.172 1 93.31 88 VAL A CA 1
ATOM 687 C C . VAL A 1 88 ? -8.18 -18.734 -21.141 1 93.31 88 VAL A C 1
ATOM 689 O O . VAL A 1 88 ? -7.07 -19.234 -21.344 1 93.31 88 VAL A O 1
ATOM 692 N N . HIS A 1 89 ? -9.188 -19.203 -21.719 1 89.94 89 HIS A N 1
ATOM 693 C CA . HIS A 1 89 ? -9.18 -20.375 -22.594 1 89.94 89 HIS A CA 1
ATOM 694 C C . HIS A 1 89 ? -8.242 -20.156 -23.781 1 89.94 89 HIS A C 1
ATOM 696 O O . HIS A 1 89 ? -7.504 -21.062 -24.172 1 89.94 89 HIS A O 1
ATOM 702 N N . ASP A 1 90 ? -8.219 -19.016 -24.438 1 85.25 90 ASP A N 1
ATOM 703 C CA . ASP A 1 90 ? -7.383 -18.734 -25.594 1 85.25 90 ASP A CA 1
ATOM 704 C C . ASP A 1 90 ? -6.406 -17.594 -25.328 1 85.25 90 ASP A C 1
ATOM 706 O O . ASP A 1 90 ? -6.211 -16.719 -26.172 1 85.25 90 ASP A O 1
ATOM 710 N N . ILE A 1 91 ? -5.809 -17.812 -24.219 1 85.69 91 ILE A N 1
ATOM 711 C CA . ILE A 1 91 ? -4.941 -16.719 -23.797 1 85.69 91 ILE A CA 1
ATOM 712 C C . ILE A 1 91 ? -3.719 -16.656 -24.703 1 85.69 91 ILE A C 1
ATOM 714 O O . ILE A 1 91 ? -3.109 -17.672 -25.016 1 85.69 91 ILE A O 1
ATOM 718 N N . GLU A 1 92 ? -3.398 -15.461 -25.234 1 82.81 92 GLU A N 1
ATOM 719 C CA . GLU A 1 92 ? -2.311 -15.266 -26.188 1 82.81 92 GLU A CA 1
ATOM 720 C C . GLU A 1 92 ? -1.173 -14.453 -25.578 1 82.81 92 GLU A C 1
ATOM 722 O O . GLU A 1 92 ? -0.12 -14.289 -26.203 1 82.81 92 GLU A O 1
ATOM 727 N N . ASP A 1 93 ? -1.324 -13.93 -24.438 1 87.19 93 ASP A N 1
ATOM 728 C CA . ASP A 1 93 ? -0.338 -13.078 -23.781 1 87.19 93 ASP A CA 1
ATOM 729 C C . ASP A 1 93 ? -0.079 -13.523 -22.344 1 87.19 93 ASP A C 1
ATOM 731 O O . ASP A 1 93 ? -0.806 -14.367 -21.812 1 87.19 93 ASP A O 1
ATOM 735 N N . ASP A 1 94 ? 1.061 -12.977 -21.844 1 91.12 94 ASP A N 1
ATOM 736 C CA . ASP A 1 94 ? 1.25 -13.164 -20.406 1 91.12 94 ASP A CA 1
ATOM 737 C C . ASP A 1 94 ? 0.095 -12.547 -19.625 1 91.12 94 ASP A C 1
ATOM 739 O O . ASP A 1 94 ? -0.438 -11.5 -20 1 91.12 94 ASP A O 1
ATOM 743 N N . ALA A 1 95 ? -0.31 -13.312 -18.609 1 94.44 95 ALA A N 1
ATOM 744 C CA . ALA A 1 95 ? -1.469 -12.844 -17.859 1 94.44 95 ALA A CA 1
ATOM 745 C C . ALA A 1 95 ? -1.282 -13.078 -16.359 1 94.44 95 ALA A C 1
ATOM 747 O O . ALA A 1 95 ? -0.605 -14.023 -15.961 1 94.44 95 ALA A O 1
ATOM 748 N N . THR A 1 96 ? -1.896 -12.195 -15.625 1 95.88 96 THR A N 1
ATOM 749 C CA . THR A 1 96 ? -1.845 -12.281 -14.164 1 95.88 96 THR A CA 1
ATOM 750 C C . THR A 1 96 ? -3.242 -12.141 -13.57 1 95.88 96 THR A C 1
ATOM 752 O O . THR A 1 96 ? -4.027 -11.297 -14 1 95.88 96 THR A O 1
ATOM 755 N N . LEU A 1 97 ? -3.604 -13.07 -12.68 1 97 97 LEU A N 1
ATOM 756 C CA . LEU A 1 97 ? -4.816 -12.977 -11.875 1 97 97 LEU A CA 1
ATOM 757 C C . LEU A 1 97 ? -4.551 -12.219 -10.578 1 97 97 LEU A C 1
ATOM 759 O O . LEU A 1 97 ? -3.617 -12.547 -9.844 1 97 97 LEU A O 1
ATOM 763 N N . LYS A 1 98 ? -5.453 -11.234 -10.328 1 96.75 98 LYS A N 1
ATOM 764 C CA . LYS A 1 98 ? -5.152 -10.312 -9.242 1 96.75 98 LYS A CA 1
ATOM 765 C C . LYS A 1 98 ? -6.398 -10.008 -8.422 1 96.75 98 LYS A C 1
ATOM 767 O O . LYS A 1 98 ? -7.5 -9.898 -8.969 1 96.75 98 LYS A O 1
ATOM 772 N N . PHE A 1 99 ? -6.23 -9.969 -7.121 1 97.62 99 PHE A N 1
ATOM 773 C CA . PHE A 1 99 ? -7.195 -9.328 -6.234 1 97.62 99 PHE A CA 1
ATOM 774 C C . PHE A 1 99 ? -6.645 -8.023 -5.68 1 97.62 99 PHE A C 1
ATOM 776 O O . PHE A 1 99 ? -5.551 -7.996 -5.113 1 97.62 99 PHE A O 1
ATOM 783 N N . GLU A 1 100 ? -7.379 -6.949 -5.836 1 96.69 100 GLU A N 1
ATOM 784 C CA . GLU A 1 100 ? -7.047 -5.637 -5.289 1 96.69 100 GLU A CA 1
ATOM 785 C C . GLU A 1 100 ? -8.102 -5.168 -4.293 1 96.69 100 GLU A C 1
ATOM 787 O O . GLU A 1 100 ? -9.289 -5.074 -4.629 1 96.69 100 GLU A O 1
ATOM 792 N N . PRO A 1 101 ? -7.641 -4.828 -3.115 1 97 101 PRO A N 1
ATOM 793 C CA . PRO A 1 101 ? -8.594 -4.461 -2.066 1 97 101 PRO A CA 1
ATOM 794 C C . PRO A 1 101 ? -9.109 -3.029 -2.205 1 97 101 PRO A C 1
ATOM 796 O O . PRO A 1 101 ? -8.75 -2.334 -3.16 1 97 101 PRO A O 1
ATOM 799 N N . PHE A 1 102 ? -9.93 -2.715 -1.227 1 97.69 102 PHE A N 1
ATOM 800 C CA . PHE A 1 102 ? -10.586 -1.421 -1.078 1 97.69 102 PHE A CA 1
ATOM 801 C C . PHE A 1 102 ? -9.562 -0.29 -1.086 1 97.69 102 PHE A C 1
ATOM 803 O O . PHE A 1 102 ? -8.516 -0.389 -0.446 1 97.69 102 PHE A O 1
ATOM 810 N N . VAL A 1 103 ? -9.875 0.762 -1.87 1 97.5 103 VAL A N 1
ATOM 811 C CA . VAL A 1 103 ? -9.109 2.004 -1.826 1 97.5 103 VAL A CA 1
ATOM 812 C C . VAL A 1 103 ? -10.062 3.197 -1.799 1 97.5 103 VAL A C 1
ATOM 814 O O . VAL A 1 103 ? -11.055 3.223 -2.527 1 97.5 103 VAL A O 1
ATOM 817 N N . LEU A 1 104 ? -9.734 4.172 -0.988 1 97.88 104 LEU A N 1
ATOM 818 C CA . LEU A 1 104 ? -10.539 5.375 -0.861 1 97.88 104 LEU A CA 1
ATOM 819 C C . LEU A 1 104 ? -9.664 6.605 -0.657 1 97.88 104 LEU A C 1
ATOM 821 O O . LEU A 1 104 ? -8.789 6.609 0.214 1 97.88 104 LEU A O 1
ATOM 825 N N . HIS A 1 105 ? -9.805 7.582 -1.51 1 98 105 HIS A N 1
ATOM 826 C CA . HIS A 1 105 ? -9.141 8.867 -1.355 1 98 105 HIS A CA 1
ATOM 827 C C . HIS A 1 105 ? -10.141 9.961 -0.965 1 98 105 HIS A C 1
ATOM 829 O O . HIS A 1 105 ? -11.164 10.133 -1.625 1 98 105 HIS A O 1
ATOM 835 N N . VAL A 1 106 ? -9.805 10.664 0.082 1 98.19 106 VAL A N 1
ATOM 836 C CA . VAL A 1 106 ? -10.68 11.703 0.619 1 98.19 106 VAL A CA 1
ATOM 837 C C . VAL A 1 106 ? -9.898 13.008 0.784 1 98.19 106 VAL A C 1
ATOM 839 O O . VAL A 1 106 ? -8.859 13.031 1.446 1 98.19 106 VAL A O 1
ATOM 842 N N . GLN A 1 107 ? -10.398 14.039 0.142 1 98 107 GLN A N 1
ATOM 843 C CA . GLN A 1 107 ? -9.844 15.344 0.47 1 98 107 GLN A CA 1
ATOM 844 C C . GLN A 1 107 ? -10.406 15.875 1.787 1 98 107 GLN A C 1
ATOM 846 O O . GLN A 1 107 ? -11.609 15.781 2.031 1 98 107 GLN A O 1
ATOM 851 N N . CYS A 1 108 ? -9.523 16.359 2.586 1 98 108 CYS A N 1
ATOM 852 C CA . CYS A 1 108 ? -9.891 16.812 3.92 1 98 108 CYS A CA 1
ATOM 853 C C . CYS A 1 108 ? -9.727 18.328 4.051 1 98 108 CYS A C 1
ATOM 855 O O . CYS A 1 108 ? -8.797 18.891 3.48 1 98 108 CYS A O 1
ATOM 857 N N . ARG A 1 109 ? -10.547 18.922 4.855 1 97.06 109 ARG A N 1
ATOM 858 C CA . ARG A 1 109 ? -10.523 20.359 5.047 1 97.06 109 ARG A CA 1
ATOM 859 C C . ARG A 1 109 ? -9.32 20.797 5.883 1 97.06 109 ARG A C 1
ATOM 861 O O . ARG A 1 109 ? -8.68 21.797 5.586 1 97.06 109 ARG A O 1
ATOM 868 N N . THR A 1 110 ? -9.078 20.094 6.949 1 95.94 110 THR A N 1
ATOM 869 C CA . THR A 1 110 ? -7.957 20.406 7.824 1 95.94 110 THR A CA 1
ATOM 870 C C . THR A 1 110 ? -7.102 19.156 8.07 1 95.94 110 THR A C 1
ATOM 872 O O . THR A 1 110 ? -7.523 18.047 7.789 1 95.94 110 THR A O 1
ATOM 875 N N . LEU A 1 111 ? -5.938 19.422 8.586 1 95.38 111 LEU A N 1
ATOM 876 C CA . LEU A 1 111 ? -5.043 18.344 8.961 1 95.38 111 LEU A CA 1
ATOM 877 C C . LEU A 1 111 ? -5.668 17.469 10.047 1 95.38 111 LEU A C 1
ATOM 879 O O . LEU A 1 111 ? -5.488 16.25 10.047 1 95.38 111 LEU A O 1
ATOM 883 N N . GLU A 1 112 ? -6.375 18.109 10.875 1 95.12 112 GLU A N 1
ATOM 884 C CA . GLU A 1 112 ? -7.043 17.375 11.945 1 95.12 112 GLU A CA 1
ATOM 885 C C . GLU A 1 112 ? -8.102 16.438 11.391 1 95.12 112 GLU A C 1
ATOM 887 O O . GLU A 1 112 ? -8.25 15.305 11.875 1 95.12 112 GLU A O 1
ATOM 892 N N . ASP A 1 113 ? -8.82 16.859 10.391 1 96.44 113 ASP A N 1
ATOM 893 C CA . ASP A 1 113 ? -9.797 16 9.719 1 96.44 113 ASP A CA 1
ATOM 894 C C . ASP A 1 113 ? -9.125 14.773 9.109 1 96.44 113 ASP A C 1
ATOM 896 O O . ASP A 1 113 ? -9.633 13.656 9.219 1 96.44 113 ASP A O 1
ATOM 900 N N . ALA A 1 114 ? -8.023 15 8.523 1 97.81 114 ALA A N 1
ATOM 901 C CA . ALA A 1 114 ? -7.27 13.906 7.91 1 97.81 114 ALA A CA 1
ATOM 902 C C . ALA A 1 114 ? -6.754 12.93 8.969 1 97.81 114 ALA A C 1
ATOM 904 O O . ALA A 1 114 ? -6.789 11.719 8.766 1 97.81 114 ALA A O 1
ATOM 905 N N . ARG A 1 115 ? -6.25 13.484 10.031 1 96.5 115 ARG A N 1
ATOM 906 C CA . ARG A 1 115 ? -5.754 12.656 11.125 1 96.5 115 ARG A CA 1
ATOM 907 C C . ARG A 1 115 ? -6.852 11.75 11.672 1 96.5 115 ARG A C 1
ATOM 909 O O . ARG A 1 115 ? -6.617 10.562 11.93 1 96.5 115 ARG A O 1
ATOM 916 N N . LEU A 1 116 ? -7.984 12.281 11.828 1 95.38 116 LEU A N 1
ATOM 917 C CA . LEU A 1 116 ? -9.109 11.516 12.367 1 95.38 116 LEU A CA 1
ATOM 918 C C . LEU A 1 116 ? -9.5 10.391 11.414 1 95.38 116 LEU A C 1
ATOM 920 O O . LEU A 1 116 ? -9.703 9.25 11.852 1 95.38 116 LEU A O 1
ATOM 924 N N . LEU A 1 117 ? -9.633 10.719 10.188 1 97.69 117 LEU A N 1
ATOM 925 C CA . LEU A 1 117 ? -9.961 9.695 9.195 1 97.69 117 LEU A CA 1
ATOM 926 C C . LEU A 1 117 ? -8.906 8.594 9.18 1 97.69 117 LEU A C 1
ATOM 928 O O . LEU A 1 117 ? -9.234 7.41 9.102 1 97.69 117 LEU A O 1
ATOM 932 N N . HIS A 1 118 ? -7.668 8.984 9.242 1 98 118 HIS A N 1
ATOM 933 C CA . HIS A 1 118 ? -6.562 8.031 9.273 1 98 118 HIS A CA 1
ATOM 934 C C . HIS A 1 118 ? -6.656 7.117 10.492 1 98 118 HIS A C 1
ATOM 936 O O . HIS A 1 118 ? -6.461 5.906 10.375 1 98 118 HIS A O 1
ATOM 942 N N . GLN A 1 119 ? -6.953 7.734 11.57 1 96.94 119 GLN A N 1
ATOM 943 C CA . GLN A 1 119 ? -7.09 6.961 12.805 1 96.94 119 GLN A CA 1
ATOM 944 C C . GLN A 1 119 ? -8.188 5.91 12.672 1 96.94 119 GLN A C 1
ATOM 946 O O . GLN A 1 119 ? -7.988 4.746 13.039 1 96.94 119 GLN A O 1
ATOM 951 N N . VAL A 1 120 ? -9.297 6.27 12.18 1 97.88 120 VAL A N 1
ATOM 952 C CA . VAL A 1 120 ? -10.422 5.355 12 1 97.88 120 VAL A CA 1
ATOM 953 C C . VAL A 1 120 ? -10.031 4.242 11.031 1 97.88 120 VAL A C 1
ATOM 955 O O . VAL A 1 120 ? -10.383 3.08 11.234 1 97.88 120 VAL A O 1
ATOM 958 N N . ALA A 1 121 ? -9.32 4.598 9.992 1 98.44 121 ALA A N 1
ATOM 959 C CA . ALA A 1 121 ? -8.883 3.621 9 1 98.44 121 ALA A CA 1
ATOM 960 C C . ALA A 1 121 ? -7.992 2.555 9.625 1 98.44 121 ALA A C 1
ATOM 962 O O . ALA A 1 121 ? -8.227 1.357 9.461 1 98.44 121 ALA A O 1
ATOM 963 N N . ILE A 1 122 ? -7 3 10.367 1 97.31 122 ILE A N 1
ATOM 964 C CA . ILE A 1 122 ? -6.059 2.086 11 1 97.31 122 ILE A CA 1
ATOM 965 C C . ILE A 1 122 ? -6.797 1.181 11.984 1 97.31 122 ILE A C 1
ATOM 967 O O . ILE A 1 122 ? -6.582 -0.033 12.008 1 97.31 122 ILE A O 1
ATOM 971 N N . GLU A 1 123 ? -7.672 1.744 12.68 1 96.69 123 GLU A N 1
ATOM 972 C CA . GLU A 1 123 ? -8.445 0.997 13.672 1 96.69 123 GLU A CA 1
ATOM 973 C C . GLU A 1 123 ? -9.359 -0.021 13 1 96.69 123 GLU A C 1
ATOM 975 O O . GLU A 1 123 ? -9.812 -0.973 13.641 1 96.69 123 GLU A O 1
ATOM 980 N N . SER A 1 124 ? -9.648 0.186 11.789 1 97.88 124 SER A N 1
ATOM 981 C CA . SER A 1 124 ? -10.562 -0.687 11.062 1 97.88 124 SER A CA 1
ATOM 982 C C . SER A 1 124 ? -9.805 -1.736 10.258 1 97.88 124 SER A C 1
ATOM 984 O O . SER A 1 124 ? -10.406 -2.488 9.484 1 97.88 124 SER A O 1
ATOM 986 N N . GLY A 1 125 ? -8.523 -1.761 10.336 1 96.62 125 GLY A N 1
ATOM 987 C CA . GLY A 1 125 ? -7.738 -2.797 9.68 1 96.62 125 GLY A CA 1
ATOM 988 C C . GLY A 1 125 ? -7.055 -2.316 8.414 1 96.62 125 GLY A C 1
ATOM 989 O O . GLY A 1 125 ? -6.406 -3.098 7.715 1 96.62 125 GLY A O 1
ATOM 990 N N . PHE A 1 126 ? -7.168 -1.064 8.055 1 97.81 126 PHE A N 1
ATOM 991 C CA . PHE A 1 126 ? -6.5 -0.501 6.887 1 97.81 126 PHE A CA 1
ATOM 992 C C . PHE A 1 126 ? -5.145 0.08 7.27 1 97.81 126 PHE A C 1
ATOM 994 O O . PHE A 1 126 ? -4.945 1.296 7.211 1 97.81 126 PHE A O 1
ATOM 1001 N N . ARG A 1 127 ? -4.137 -0.785 7.344 1 94.88 127 ARG A N 1
ATOM 1002 C CA . ARG A 1 127 ? -2.869 -0.443 7.98 1 94.88 127 ARG A CA 1
ATOM 1003 C C . ARG A 1 127 ? -1.915 0.208 6.984 1 94.88 127 ARG A C 1
ATOM 1005 O O . ARG A 1 127 ? -0.85 0.696 7.367 1 94.88 127 ARG A O 1
ATOM 1012 N N . ASN A 1 128 ? -2.297 0.25 5.715 1 96.5 128 ASN A N 1
ATOM 1013 C CA . ASN A 1 128 ? -1.482 0.896 4.691 1 96.5 128 ASN A CA 1
ATOM 1014 C C . ASN A 1 128 ? -1.998 2.293 4.363 1 96.5 128 ASN A C 1
ATOM 1016 O O . ASN A 1 128 ? -1.644 2.863 3.332 1 96.5 128 ASN A O 1
ATOM 1020 N N . SER A 1 129 ? -2.84 2.77 5.258 1 98.25 129 SER A N 1
ATOM 1021 C CA . SER A 1 129 ? -3.445 4.082 5.055 1 98.25 129 SER A CA 1
ATOM 1022 C C . SER A 1 129 ? -2.475 5.199 5.422 1 98.25 129 SER A C 1
ATOM 1024 O O . SER A 1 129 ? -1.482 4.965 6.113 1 98.25 129 SER A O 1
ATOM 1026 N N . GLY A 1 130 ? -2.773 6.391 4.926 1 97.75 130 GLY A N 1
ATOM 1027 C CA . GLY A 1 130 ? -1.975 7.582 5.164 1 97.75 130 GLY A CA 1
ATOM 1028 C C . GLY A 1 130 ? -2.596 8.844 4.586 1 97.75 130 GLY A C 1
ATOM 1029 O O . GLY A 1 130 ? -3.793 8.875 4.301 1 97.75 130 GLY A O 1
ATOM 1030 N N . MET A 1 131 ? -1.78 9.867 4.574 1 98 131 MET A N 1
ATOM 1031 C CA . MET A 1 131 ? -2.23 11.125 3.986 1 98 131 MET A CA 1
ATOM 1032 C C . MET A 1 131 ? -1.11 11.781 3.188 1 98 131 MET A C 1
ATOM 1034 O O . MET A 1 131 ? 0.051 11.383 3.295 1 98 131 MET A O 1
ATOM 1038 N N . SER A 1 132 ? -1.493 12.664 2.365 1 97.38 132 SER A N 1
ATOM 1039 C CA . SER A 1 132 ? -0.555 13.492 1.615 1 97.38 132 SER A CA 1
ATOM 1040 C C . SER A 1 132 ? -0.992 14.953 1.605 1 97.38 132 SER A C 1
ATOM 1042 O O . SER A 1 132 ? -2.184 15.25 1.715 1 97.38 132 SER A O 1
ATOM 1044 N N . ILE A 1 133 ? 0.01 15.789 1.561 1 95.81 133 ILE A N 1
ATOM 1045 C CA . ILE A 1 133 ? -0.216 17.234 1.438 1 95.81 133 ILE A CA 1
ATOM 1046 C C . ILE A 1 133 ? 0.455 17.75 0.17 1 95.81 133 ILE A C 1
ATOM 1048 O O . ILE A 1 133 ? 1.669 17.609 0.001 1 95.81 133 ILE A O 1
ATOM 1052 N N . GLY A 1 134 ? -0.348 18.297 -0.688 1 90.75 134 GLY A N 1
ATOM 1053 C CA . GLY A 1 134 ? 0.188 18.844 -1.925 1 90.75 134 GLY A CA 1
ATOM 1054 C C . GLY A 1 134 ? 0.867 20.188 -1.74 1 90.75 134 GLY A C 1
ATOM 1055 O O . GLY A 1 134 ? 0.811 20.781 -0.657 1 90.75 134 GLY A O 1
ATOM 1056 N N . LYS A 1 135 ? 1.482 20.656 -2.807 1 86.12 135 LYS A N 1
ATOM 1057 C CA . LYS A 1 135 ? 2.172 21.938 -2.783 1 86.12 135 LYS A CA 1
ATOM 1058 C C . LYS A 1 135 ? 1.205 23.078 -2.469 1 86.12 135 LYS A C 1
ATOM 1060 O O . LYS A 1 135 ? 1.565 24.031 -1.777 1 86.12 135 LYS A O 1
ATOM 1065 N N . SER A 1 136 ? -0.028 22.922 -2.883 1 87.94 136 SER A N 1
ATOM 1066 C CA . SER A 1 136 ? -1.042 23.953 -2.672 1 87.94 136 SER A CA 1
ATOM 1067 C C . SER A 1 136 ? -1.684 23.828 -1.294 1 87.94 136 SER A C 1
ATOM 1069 O O . SER A 1 136 ? -2.574 24.609 -0.943 1 87.94 136 SER A O 1
ATOM 1071 N N . GLY A 1 137 ? -1.307 22.859 -0.64 1 89.94 137 GLY A N 1
ATOM 1072 C CA . GLY A 1 137 ? -1.867 22.656 0.686 1 89.94 137 GLY A CA 1
ATOM 1073 C C . GLY A 1 137 ? -3.039 21.688 0.695 1 89.94 137 GLY A C 1
ATOM 1074 O O . GLY A 1 137 ? -3.674 21.484 1.732 1 89.94 137 GLY A O 1
ATOM 1075 N N . LYS A 1 138 ? -3.328 21.188 -0.462 1 94.81 138 LYS A N 1
ATOM 1076 C CA . LYS A 1 138 ? -4.391 20.188 -0.552 1 94.81 138 LYS A CA 1
ATOM 1077 C C . LYS A 1 138 ? -4.062 18.953 0.295 1 94.81 138 LYS A C 1
ATOM 1079 O O . LYS A 1 138 ? -2.975 18.391 0.182 1 94.81 138 LYS A O 1
ATOM 1084 N N . ILE A 1 139 ? -5.031 18.562 1.17 1 97.31 139 ILE A N 1
ATOM 1085 C CA . ILE A 1 139 ? -4.824 17.422 2.066 1 97.31 139 ILE A CA 1
ATOM 1086 C C . ILE A 1 139 ? -5.664 16.234 1.6 1 97.31 139 ILE A C 1
ATOM 1088 O O . ILE A 1 139 ? -6.895 16.328 1.548 1 97.31 139 ILE A O 1
ATOM 1092 N N . ILE A 1 140 ? -5.004 15.133 1.311 1 97.94 140 ILE A N 1
ATOM 1093 C CA . ILE A 1 140 ? -5.703 13.938 0.857 1 97.94 140 ILE A CA 1
ATOM 1094 C C . ILE A 1 140 ? -5.41 12.781 1.806 1 97.94 140 ILE A C 1
ATOM 1096 O O . ILE A 1 140 ? -4.25 12.438 2.037 1 97.94 140 ILE A O 1
ATOM 1100 N N . ALA A 1 141 ? -6.453 12.227 2.373 1 98.44 141 ALA A N 1
ATOM 1101 C CA . ALA A 1 141 ? -6.34 10.984 3.125 1 98.44 141 ALA A CA 1
ATOM 1102 C C . ALA A 1 141 ? -6.574 9.773 2.225 1 98.44 141 ALA A C 1
ATOM 1104 O O . ALA A 1 141 ? -7.473 9.789 1.377 1 98.44 141 ALA A O 1
ATOM 1105 N N . ALA A 1 142 ? -5.703 8.805 2.389 1 98.31 142 ALA A N 1
ATOM 1106 C CA . ALA A 1 142 ? -5.84 7.551 1.647 1 98.31 142 ALA A CA 1
ATOM 1107 C C . ALA A 1 142 ? -6.141 6.387 2.586 1 98.31 142 ALA A C 1
ATOM 1109 O O . ALA A 1 142 ? -5.398 6.145 3.541 1 98.31 142 ALA A O 1
ATOM 1110 N N . VAL A 1 143 ? -7.227 5.676 2.334 1 98.44 143 VAL A N 1
ATOM 1111 C CA . VAL A 1 143 ? -7.578 4.457 3.049 1 98.44 143 VAL A CA 1
ATOM 1112 C C . VAL A 1 143 ? -7.223 3.238 2.199 1 98.44 143 VAL A C 1
ATOM 1114 O O . VAL A 1 143 ? -7.789 3.033 1.126 1 98.44 143 VAL A O 1
ATOM 1117 N N . ARG A 1 144 ? -6.246 2.492 2.695 1 97.81 144 ARG A N 1
ATOM 1118 C CA . ARG A 1 144 ? -5.695 1.387 1.917 1 97.81 144 ARG A CA 1
ATOM 1119 C C . ARG A 1 144 ? -5.398 0.184 2.807 1 97.81 144 ARG A C 1
ATOM 1121 O O . ARG A 1 144 ? -5.203 0.332 4.016 1 97.81 144 ARG A O 1
ATOM 1128 N N . SER A 1 145 ? -5.438 -0.988 2.227 1 95.75 145 SER A N 1
ATOM 1129 C CA . SER A 1 145 ? -5.062 -2.227 2.9 1 95.75 145 SER A CA 1
ATOM 1130 C C . SER A 1 145 ? -3.893 -2.906 2.195 1 95.75 145 SER A C 1
ATOM 1132 O O . SER A 1 145 ? -3.514 -2.512 1.09 1 95.75 145 SER A O 1
ATOM 1134 N N . THR A 1 146 ? -3.229 -3.861 2.893 1 89.31 146 THR A N 1
ATOM 1135 C CA . THR A 1 146 ? -2.141 -4.648 2.32 1 89.31 146 THR A CA 1
ATOM 1136 C C . THR A 1 146 ? -2.65 -5.992 1.817 1 89.31 146 THR A C 1
ATOM 1138 O O . THR A 1 146 ? -1.884 -6.789 1.273 1 89.31 146 THR A O 1
ATOM 1141 N N . HIS A 1 147 ? -3.865 -6.141 1.908 1 83.62 147 HIS A N 1
ATOM 1142 C CA . HIS A 1 147 ? -4.516 -7.395 1.551 1 83.62 147 HIS A CA 1
ATOM 1143 C C . HIS A 1 147 ? -4.602 -7.559 0.037 1 83.62 147 HIS A C 1
ATOM 1145 O O . HIS A 1 147 ? -5.238 -6.75 -0.644 1 83.62 147 HIS A O 1
ATOM 1151 N N . GLY A 1 148 ? -3.842 -8.438 -0.633 1 90.88 148 GLY A N 1
ATOM 1152 C CA . GLY A 1 148 ? -3.957 -8.594 -2.074 1 90.88 148 GLY A CA 1
ATOM 1153 C C . GLY A 1 148 ? -3.604 -9.984 -2.555 1 90.88 148 GLY A C 1
ATOM 1154 O O . GLY A 1 148 ? -3.527 -10.922 -1.757 1 90.88 148 GLY A O 1
ATOM 1155 N N . LEU A 1 149 ? -3.719 -10.219 -3.75 1 96.25 149 LEU A N 1
ATOM 1156 C CA . LEU A 1 149 ? -3.359 -11.445 -4.461 1 96.25 149 LEU A CA 1
ATOM 1157 C C . LEU A 1 149 ? -2.846 -11.125 -5.859 1 96.25 149 LEU A C 1
ATOM 1159 O O . LEU A 1 149 ? -3.432 -10.305 -6.57 1 96.25 149 LEU A O 1
ATOM 1163 N N . GLU A 1 150 ? -1.703 -11.633 -6.191 1 96.94 150 GLU A N 1
ATOM 1164 C CA . GLU A 1 150 ? -1.125 -11.453 -7.52 1 96.94 150 GLU A CA 1
ATOM 1165 C C . GLU A 1 150 ? -0.476 -12.742 -8.016 1 96.94 150 GLU A C 1
ATOM 1167 O O . GLU A 1 150 ? 0.608 -13.109 -7.566 1 96.94 150 GLU A O 1
ATOM 1172 N N . VAL A 1 151 ? -1.116 -13.352 -9.023 1 97.81 151 VAL A N 1
ATOM 1173 C CA . VAL A 1 151 ? -0.737 -14.703 -9.414 1 97.81 151 VAL A CA 1
ATOM 1174 C C . VAL A 1 151 ? -0.566 -14.773 -10.93 1 97.81 151 VAL A C 1
ATOM 1176 O O . VAL A 1 151 ? -1.551 -14.773 -11.672 1 97.81 151 VAL A O 1
ATOM 1179 N N . PRO A 1 152 ? 0.691 -14.883 -11.359 1 96.69 152 PRO A N 1
ATOM 1180 C CA . PRO A 1 152 ? 0.888 -15.133 -12.789 1 96.69 152 PRO A CA 1
ATOM 1181 C C . PRO A 1 152 ? 0.312 -16.469 -13.234 1 96.69 152 PRO A C 1
ATOM 1183 O O . PRO A 1 152 ? 0.602 -17.516 -12.633 1 96.69 152 PRO A O 1
ATOM 1186 N N . ILE A 1 153 ? -0.513 -16.406 -14.352 1 96.81 153 ILE A N 1
ATOM 1187 C CA . ILE A 1 153 ? -1.178 -17.641 -14.719 1 96.81 153 ILE A CA 1
ATOM 1188 C C . ILE A 1 153 ? -0.831 -18.016 -16.156 1 96.81 153 ILE A C 1
ATOM 1190 O O . ILE A 1 153 ? -1.085 -19.141 -16.594 1 96.81 153 ILE A O 1
ATOM 1194 N N . ALA A 1 154 ? -0.28 -17.047 -16.906 1 94.75 154 ALA A N 1
ATOM 1195 C CA . ALA A 1 154 ? 0.097 -17.328 -18.297 1 94.75 154 ALA A CA 1
ATOM 1196 C C . ALA A 1 154 ? 1.438 -16.672 -18.625 1 94.75 154 ALA A C 1
ATOM 1198 O O . ALA A 1 154 ? 1.731 -15.562 -18.188 1 94.75 154 ALA A O 1
ATOM 1199 N N . ALA A 1 155 ? 2.27 -17.375 -19.375 1 92 155 ALA A N 1
ATOM 1200 C CA . ALA A 1 155 ? 3.559 -16.938 -19.891 1 92 155 ALA A CA 1
ATOM 1201 C C . ALA A 1 155 ? 3.816 -17.5 -21.281 1 92 155 ALA A C 1
ATOM 1203 O O . ALA A 1 155 ? 3.469 -18.656 -21.562 1 92 155 ALA A O 1
ATOM 1204 N N . LYS A 1 156 ? 4.465 -16.688 -22.125 1 86.25 156 LYS A N 1
ATOM 1205 C CA . LYS A 1 156 ? 4.777 -17.094 -23.484 1 86.25 156 LYS A CA 1
ATOM 1206 C C . LYS A 1 156 ? 3.525 -17.594 -24.203 1 86.25 156 LYS A C 1
ATOM 1208 O O . LYS A 1 156 ? 3.539 -18.656 -24.828 1 86.25 156 LYS A O 1
ATOM 1213 N N . SER A 1 157 ? 2.432 -16.969 -23.953 1 81.44 157 SER A N 1
ATOM 1214 C CA . SER A 1 157 ? 1.163 -17.141 -24.656 1 81.44 157 SER A CA 1
ATOM 1215 C C . SER A 1 157 ? 0.523 -18.484 -24.312 1 81.44 157 SER A C 1
ATOM 1217 O O . SER A 1 157 ? -0.158 -19.094 -25.141 1 81.44 157 SER A O 1
ATOM 1219 N N . LYS A 1 158 ? 0.926 -19 -23.203 1 90.38 158 LYS A N 1
ATOM 1220 C CA . LYS A 1 158 ? 0.302 -20.234 -22.734 1 90.38 158 LYS A CA 1
ATOM 1221 C C . LYS A 1 158 ? 0.015 -20.188 -21.25 1 90.38 158 LYS A C 1
ATOM 1223 O O . LYS A 1 158 ? 0.746 -19.531 -20.484 1 90.38 158 LYS A O 1
ATOM 1228 N N . LEU A 1 159 ? -1.043 -20.969 -20.906 1 92.81 159 LEU A N 1
ATOM 1229 C CA . LEU A 1 159 ? -1.316 -21.141 -19.484 1 92.81 159 LEU A CA 1
ATOM 1230 C C . LEU A 1 159 ? -0.202 -21.938 -18.812 1 92.81 159 LEU A C 1
ATOM 1232 O O . LEU A 1 159 ? 0.227 -22.984 -19.328 1 92.81 159 LEU A O 1
ATOM 1236 N N . ILE A 1 160 ? 0.272 -21.406 -17.719 1 94.69 160 ILE A N 1
ATOM 1237 C CA . ILE A 1 160 ? 1.413 -22.062 -17.094 1 94.69 160 ILE A CA 1
ATOM 1238 C C . ILE A 1 160 ? 0.969 -22.719 -15.789 1 94.69 160 ILE A C 1
ATOM 1240 O O . ILE A 1 160 ? 1.801 -23.188 -15.008 1 94.69 160 ILE A O 1
ATOM 1244 N N . VAL A 1 161 ? -0.325 -22.75 -15.508 1 96 161 VAL A N 1
ATOM 1245 C CA . VAL A 1 161 ? -0.887 -23.422 -14.336 1 96 161 VAL A CA 1
ATOM 1246 C C . VAL A 1 161 ? -2.092 -24.266 -14.742 1 96 161 VAL A C 1
ATOM 1248 O O . VAL A 1 161 ? -2.635 -24.094 -15.836 1 96 161 VAL A O 1
ATOM 1251 N N . SER A 1 162 ? -2.463 -25.172 -13.883 1 94.75 162 SER A N 1
ATOM 1252 C CA . SER A 1 162 ? -3.615 -26.016 -14.172 1 94.75 162 SER A CA 1
ATOM 1253 C C . SER A 1 162 ? -4.922 -25.25 -13.969 1 94.75 162 SER A C 1
ATOM 1255 O O . SER A 1 162 ? -4.965 -24.266 -13.25 1 94.75 162 SER A O 1
ATOM 1257 N N . VAL A 1 163 ? -5.965 -25.75 -14.586 1 93.94 163 VAL A N 1
ATOM 1258 C CA . VAL A 1 163 ? -7.301 -25.188 -14.406 1 93.94 163 VAL A CA 1
ATOM 1259 C C . VAL A 1 163 ? -7.738 -25.328 -12.953 1 93.94 163 VAL A C 1
ATOM 1261 O O . VAL A 1 163 ? -8.406 -24.453 -12.406 1 93.94 163 VAL A O 1
ATOM 1264 N N . GLN A 1 164 ? -7.383 -26.438 -12.398 1 95 164 GLN A N 1
ATOM 1265 C CA . GLN A 1 164 ? -7.699 -26.672 -11 1 95 164 GLN A CA 1
ATOM 1266 C C . GLN A 1 164 ? -7.066 -25.609 -10.102 1 95 164 GLN A C 1
ATOM 1268 O O . GLN A 1 164 ? -7.672 -25.172 -9.125 1 95 164 GLN A O 1
ATOM 1273 N N . TYR A 1 165 ? -5.891 -25.25 -10.422 1 96.94 165 TYR A N 1
ATOM 1274 C CA . TYR A 1 165 ? -5.215 -24.219 -9.656 1 96.94 165 TYR A CA 1
ATOM 1275 C C . TYR A 1 165 ? -5.918 -22.875 -9.828 1 96.94 165 TYR A C 1
ATOM 1277 O O . TYR A 1 165 ? -6.082 -22.125 -8.867 1 96.94 165 TYR A O 1
ATOM 1285 N N . ILE A 1 166 ? -6.336 -22.594 -10.984 1 96.88 166 ILE A N 1
ATOM 1286 C CA . ILE A 1 166 ? -7.07 -21.359 -11.25 1 96.88 166 ILE A CA 1
ATOM 1287 C C . ILE A 1 166 ? -8.336 -21.312 -10.398 1 96.88 166 ILE A C 1
ATOM 1289 O O . ILE A 1 166 ? -8.656 -20.297 -9.789 1 96.88 166 ILE A O 1
ATOM 1293 N N . GLU A 1 167 ? -9 -22.406 -10.375 1 97.19 167 GLU A N 1
ATOM 1294 C CA . GLU A 1 167 ? -10.195 -22.5 -9.547 1 97.19 167 GLU A CA 1
ATOM 1295 C C . GLU A 1 167 ? -9.875 -22.234 -8.078 1 97.19 167 GLU A C 1
ATOM 1297 O O . GLU A 1 167 ? -10.625 -21.547 -7.387 1 97.19 167 GLU A O 1
ATOM 1302 N N . TYR A 1 168 ? -8.836 -22.812 -7.691 1 96.94 168 TYR A N 1
ATOM 1303 C CA . TYR A 1 168 ? -8.398 -22.625 -6.316 1 96.94 168 TYR A CA 1
ATOM 1304 C C . TYR A 1 168 ? -8.133 -21.141 -6.031 1 96.94 168 TYR A C 1
ATOM 1306 O O . TYR A 1 168 ? -8.562 -20.625 -5 1 96.94 168 TYR A O 1
ATOM 1314 N N . ILE A 1 169 ? -7.461 -20.469 -6.887 1 97.88 169 ILE A N 1
ATOM 1315 C CA . ILE A 1 169 ? -7.094 -19.062 -6.707 1 97.88 169 ILE A CA 1
ATOM 1316 C C . ILE A 1 169 ? -8.352 -18.203 -6.711 1 97.88 169 ILE A C 1
ATOM 1318 O O . ILE A 1 169 ? -8.445 -17.219 -5.957 1 97.88 169 ILE A O 1
ATOM 1322 N N . ILE A 1 170 ? -9.297 -18.516 -7.512 1 98.19 170 ILE A N 1
ATOM 1323 C CA . ILE A 1 170 ? -10.547 -17.766 -7.562 1 98.19 170 ILE A CA 1
ATOM 1324 C C . ILE A 1 170 ? -11.273 -17.891 -6.227 1 98.19 170 ILE A C 1
ATOM 1326 O O . ILE A 1 170 ? -11.812 -16.906 -5.715 1 98.19 170 ILE A O 1
ATOM 1330 N N . LYS A 1 171 ? -11.305 -19.047 -5.742 1 97.62 171 LYS A N 1
ATOM 1331 C CA . LYS A 1 171 ? -11.93 -19.234 -4.438 1 97.62 171 LYS A CA 1
ATOM 1332 C C . LYS A 1 171 ? -11.234 -18.406 -3.365 1 97.62 171 LYS A C 1
ATOM 1334 O O . LYS A 1 171 ? -11.891 -17.781 -2.529 1 97.62 171 LYS A O 1
ATOM 1339 N N . LEU A 1 172 ? -9.961 -18.422 -3.41 1 96.88 172 LEU A N 1
ATOM 1340 C CA . LEU A 1 172 ? -9.188 -17.609 -2.467 1 96.88 172 LEU A CA 1
ATOM 1341 C C . LEU A 1 172 ? -9.461 -16.125 -2.662 1 96.88 172 LEU A C 1
ATOM 1343 O O . LEU A 1 172 ? -9.625 -15.391 -1.688 1 96.88 172 LEU A O 1
ATOM 1347 N N . ALA A 1 173 ? -9.484 -15.688 -3.881 1 97.94 173 ALA A N 1
ATOM 1348 C CA . ALA A 1 173 ? -9.781 -14.297 -4.191 1 97.94 173 ALA A CA 1
ATOM 1349 C C . ALA A 1 173 ? -11.156 -13.898 -3.664 1 97.94 173 ALA A C 1
ATOM 1351 O O . ALA A 1 173 ? -11.328 -12.805 -3.113 1 97.94 173 ALA A O 1
ATOM 1352 N N . ASN A 1 174 ? -12.109 -14.773 -3.854 1 98.44 174 ASN A N 1
ATOM 1353 C CA . ASN A 1 174 ? -13.453 -14.516 -3.352 1 98.44 174 ASN A CA 1
ATOM 1354 C C . ASN A 1 174 ? -13.477 -14.422 -1.829 1 98.44 174 ASN A C 1
ATOM 1356 O O . ASN A 1 174 ? -14.203 -13.609 -1.263 1 98.44 174 ASN A O 1
ATOM 1360 N N . GLN A 1 175 ? -12.727 -15.25 -1.232 1 97.44 175 GLN A N 1
ATOM 1361 C CA . GLN A 1 175 ? -12.617 -15.18 0.221 1 97.44 175 GLN A CA 1
ATOM 1362 C C . GLN A 1 175 ? -11.992 -13.859 0.663 1 97.44 175 GLN A C 1
ATOM 1364 O O . GLN A 1 175 ? -12.461 -13.234 1.621 1 97.44 175 GLN A O 1
ATOM 1369 N N . LYS A 1 176 ? -10.969 -13.438 0.016 1 97.06 176 LYS A N 1
ATOM 1370 C CA . LYS A 1 176 ? -10.32 -12.172 0.326 1 97.06 176 LYS A CA 1
ATOM 1371 C C . LYS A 1 176 ? -11.273 -11 0.095 1 97.06 176 LYS A C 1
ATOM 1373 O O . LYS A 1 176 ? -11.242 -10.016 0.836 1 97.06 176 LYS A O 1
ATOM 1378 N N . LEU A 1 177 ? -12.055 -11.125 -0.948 1 97.75 177 LEU A N 1
ATOM 1379 C CA . LEU A 1 177 ? -13.055 -10.094 -1.215 1 97.75 177 LEU A CA 1
ATOM 1380 C C . LEU A 1 177 ? -14.055 -10.008 -0.069 1 97.75 177 LEU A C 1
ATOM 1382 O O . LEU A 1 177 ? -14.461 -8.906 0.323 1 97.75 177 LEU A O 1
ATOM 1386 N N . GLU A 1 178 ? -14.438 -11.109 0.468 1 97.75 178 GLU A N 1
ATOM 1387 C CA . GLU A 1 178 ? -15.352 -11.133 1.606 1 97.75 178 GLU A CA 1
ATOM 1388 C C . GLU A 1 178 ? -14.734 -10.445 2.822 1 97.75 178 GLU A C 1
ATOM 1390 O O . GLU A 1 178 ? -15.391 -9.648 3.49 1 97.75 178 GLU A O 1
ATOM 1395 N N . GLU A 1 179 ? -13.531 -10.789 3.117 1 97.12 179 GLU A N 1
ATOM 1396 C CA . GLU A 1 179 ? -12.828 -10.125 4.215 1 97.12 179 GLU A CA 1
ATOM 1397 C C . GLU A 1 179 ? -12.719 -8.625 3.975 1 97.12 179 GLU A C 1
ATOM 1399 O O . GLU A 1 179 ? -12.852 -7.832 4.91 1 97.12 179 GLU A O 1
ATOM 1404 N N . ASN A 1 180 ? -12.445 -8.305 2.77 1 97.81 180 ASN A N 1
ATOM 1405 C CA . ASN A 1 180 ? -12.383 -6.902 2.355 1 97.81 180 ASN A CA 1
ATOM 1406 C C . ASN A 1 180 ? -13.695 -6.172 2.66 1 97.81 180 ASN A C 1
ATOM 1408 O O . ASN A 1 180 ? -13.68 -5.082 3.232 1 97.81 180 ASN A O 1
ATOM 1412 N N . MET A 1 181 ? -14.789 -6.777 2.348 1 97.81 181 MET A N 1
ATOM 1413 C CA . MET A 1 181 ? -16.094 -6.172 2.596 1 97.81 181 MET A CA 1
ATOM 1414 C C . MET A 1 181 ? -16.344 -6.012 4.09 1 97.81 181 MET A C 1
ATOM 1416 O O . MET A 1 181 ? -16.906 -5.004 4.527 1 97.81 181 MET A O 1
ATOM 1420 N N . ALA A 1 182 ? -15.906 -6.961 4.805 1 97.88 182 ALA A N 1
ATOM 1421 C CA . ALA A 1 182 ? -16.047 -6.883 6.258 1 97.88 182 ALA A CA 1
ATOM 1422 C C . ALA A 1 182 ? -15.258 -5.711 6.82 1 97.88 182 ALA A C 1
ATOM 1424 O O . ALA A 1 182 ? -15.727 -5.008 7.723 1 97.88 182 ALA A O 1
ATOM 1425 N N . ARG A 1 183 ? -14.102 -5.5 6.336 1 97.88 183 ARG A N 1
ATOM 1426 C CA . ARG A 1 183 ? -13.266 -4.395 6.785 1 97.88 183 ARG A CA 1
ATOM 1427 C C . ARG A 1 183 ? -13.891 -3.051 6.418 1 97.88 183 ARG A C 1
ATOM 1429 O O . ARG A 1 183 ? -13.859 -2.107 7.211 1 97.88 183 ARG A O 1
ATOM 1436 N N . ILE A 1 184 ? -14.438 -2.992 5.234 1 98.38 184 ILE A N 1
ATOM 1437 C CA . ILE A 1 184 ? -15.102 -1.774 4.789 1 98.38 184 ILE A CA 1
ATOM 1438 C C . ILE A 1 184 ? -16.266 -1.452 5.73 1 98.38 184 ILE A C 1
ATOM 1440 O O . ILE A 1 184 ? -16.438 -0.303 6.141 1 98.38 184 ILE A O 1
ATOM 1444 N N . ASP A 1 185 ? -17.016 -2.475 6.066 1 98.44 185 ASP A N 1
ATOM 1445 C CA . ASP A 1 185 ? -18.141 -2.289 6.969 1 98.44 185 ASP A CA 1
ATOM 1446 C C . ASP A 1 185 ? -17.688 -1.8 8.336 1 98.44 185 ASP A C 1
ATOM 1448 O O . ASP A 1 185 ? -18.312 -0.913 8.93 1 98.44 185 ASP A O 1
ATOM 1452 N N . ARG A 1 186 ? -16.656 -2.377 8.773 1 98.38 186 ARG A N 1
ATOM 1453 C CA . ARG A 1 186 ? -16.094 -1.939 10.047 1 98.38 186 ARG A CA 1
ATOM 1454 C C . ARG A 1 186 ? -15.648 -0.482 9.977 1 98.38 186 ARG A C 1
ATOM 1456 O O . ARG A 1 186 ? -15.906 0.296 10.898 1 98.38 186 ARG A O 1
ATOM 1463 N N . PHE A 1 187 ? -15.039 -0.115 8.961 1 98.69 187 PHE A N 1
ATOM 1464 C CA . PHE A 1 187 ? -14.609 1.261 8.742 1 98.69 187 PHE A CA 1
ATOM 1465 C C . PHE A 1 187 ? -15.797 2.211 8.75 1 98.69 187 PHE A C 1
ATOM 1467 O O . PHE A 1 187 ? -15.758 3.258 9.406 1 98.69 187 PHE A O 1
ATOM 1474 N N . PHE A 1 188 ? -16.797 1.86 8.039 1 98.56 188 PHE A N 1
ATOM 1475 C CA . PHE A 1 188 ? -17.984 2.695 7.949 1 98.56 188 PHE A CA 1
ATOM 1476 C C . PHE A 1 188 ? -18.625 2.865 9.32 1 98.56 188 PHE A C 1
ATOM 1478 O O . PHE A 1 188 ? -18.984 3.98 9.711 1 98.56 188 PHE A O 1
ATOM 1485 N N . THR A 1 189 ? -18.703 1.789 10.031 1 98.31 189 THR A N 1
ATOM 1486 C CA . THR A 1 189 ? -19.297 1.809 11.367 1 98.31 189 THR A CA 1
ATOM 1487 C C . THR A 1 189 ? -18.469 2.691 12.305 1 98.31 189 THR A C 1
ATOM 1489 O O . THR A 1 189 ? -19.016 3.535 13.016 1 98.31 189 THR A O 1
ATOM 1492 N N . ASN A 1 190 ? -17.141 2.516 12.234 1 98.06 190 ASN A N 1
ATOM 1493 C CA . ASN A 1 190 ? -16.266 3.312 13.078 1 98.06 190 ASN A CA 1
ATOM 1494 C C . ASN A 1 190 ? -16.312 4.793 12.711 1 98.06 190 ASN A C 1
ATOM 1496 O O . ASN A 1 190 ? -16.234 5.66 13.578 1 98.06 190 ASN A O 1
ATOM 1500 N N . LEU A 1 191 ? -16.438 5.047 11.453 1 97.75 191 LEU A N 1
ATOM 1501 C CA . LEU A 1 191 ? -16.516 6.422 10.977 1 97.75 191 LEU A CA 1
ATOM 1502 C C . LEU A 1 191 ? -17.766 7.105 11.5 1 97.75 191 LEU A C 1
ATOM 1504 O O . LEU A 1 191 ? -17.719 8.234 11.984 1 97.75 191 LEU A O 1
ATOM 1508 N N . LYS A 1 192 ? -18.875 6.449 11.453 1 97.25 192 LYS A N 1
ATOM 1509 C CA . LYS A 1 192 ? -20.141 6.98 11.961 1 97.25 192 LYS A CA 1
ATOM 1510 C C . LYS A 1 192 ? -20.047 7.258 13.461 1 97.25 192 LYS A C 1
ATOM 1512 O O . LYS A 1 192 ? -20.516 8.297 13.93 1 97.25 192 LYS A O 1
ATOM 1517 N N . ALA A 1 193 ? -19.453 6.375 14.125 1 95.69 193 ALA A N 1
ATOM 1518 C CA . ALA A 1 193 ? -19.312 6.523 15.57 1 95.69 193 ALA A CA 1
ATOM 1519 C C . ALA A 1 193 ? -18.453 7.738 15.922 1 95.69 193 ALA A C 1
ATOM 1521 O O . ALA A 1 193 ? -18.766 8.477 16.859 1 95.69 193 ALA A O 1
ATOM 1522 N N . HIS A 1 194 ? -17.422 7.883 15.203 1 92.19 194 HIS A N 1
ATOM 1523 C CA . HIS A 1 194 ? -16.516 8.992 15.461 1 92.19 194 HIS A CA 1
ATOM 1524 C C . HIS A 1 194 ? -17.172 10.328 15.117 1 92.19 194 HIS A C 1
ATOM 1526 O O . HIS A 1 194 ? -16.953 11.32 15.812 1 92.19 194 HIS A O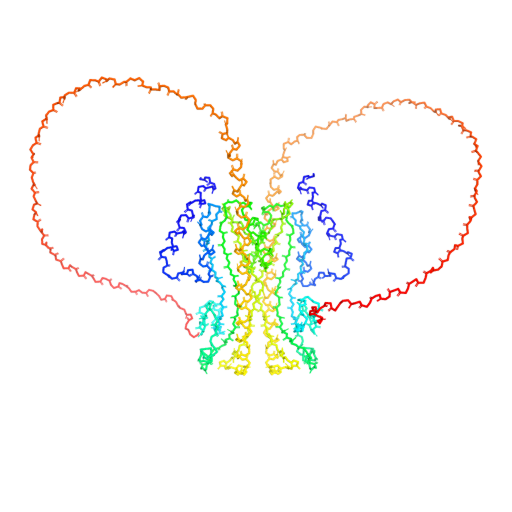 1
ATOM 1532 N N . MET A 1 195 ? -17.891 10.43 14.047 1 90.69 195 MET A N 1
ATOM 1533 C CA . MET A 1 195 ? -18.516 11.672 13.594 1 90.69 195 MET A CA 1
ATOM 1534 C C . MET A 1 195 ? -19.672 12.062 14.508 1 90.69 195 MET A C 1
ATOM 1536 O O . MET A 1 195 ? -19.969 13.242 14.68 1 90.69 195 MET A O 1
ATOM 1540 N N . ALA A 1 196 ? -20.344 11.148 15.039 1 86.19 196 ALA A N 1
ATOM 1541 C CA . ALA A 1 196 ? -21.438 11.414 15.969 1 86.19 196 ALA A CA 1
ATOM 1542 C C . ALA A 1 196 ? -20.938 12.07 17.25 1 86.19 196 ALA A C 1
ATOM 1544 O O . ALA A 1 196 ? -21.594 12.938 17.812 1 86.19 196 ALA A O 1
ATOM 1545 N N . VAL A 1 197 ? -19.812 11.711 17.672 1 76.88 197 VAL A N 1
ATOM 1546 C CA . VAL A 1 197 ? -19.234 12.242 18.891 1 76.88 197 VAL A CA 1
ATOM 1547 C C . VAL A 1 197 ? -18.766 13.68 18.672 1 76.88 197 VAL A C 1
ATOM 1549 O O . VAL A 1 197 ? -18.938 14.539 19.531 1 76.88 197 VAL A O 1
ATOM 1552 N N . THR A 1 198 ? -18.188 13.93 17.531 1 70.12 198 THR A N 1
ATOM 1553 C CA . THR A 1 198 ? -17.641 15.25 17.234 1 70.12 198 THR A CA 1
ATOM 1554 C C . THR A 1 198 ? -18.766 16.266 17.031 1 70.12 198 THR A C 1
ATOM 1556 O O . THR A 1 198 ? -18.625 17.438 17.359 1 70.12 198 THR A O 1
ATOM 1559 N N . ASN A 1 199 ? -19.844 15.812 16.391 1 63.69 199 ASN A N 1
ATOM 1560 C CA . ASN A 1 199 ? -21 16.703 16.219 1 63.69 199 ASN A CA 1
ATOM 1561 C C . ASN A 1 199 ? -21.641 17.062 17.547 1 63.69 199 ASN A C 1
ATOM 1563 O O . ASN A 1 199 ? -22.172 18.156 17.719 1 63.69 199 ASN A O 1
ATOM 1567 N N . ASP A 1 200 ? -21.641 16.062 18.422 1 55.66 200 ASP A N 1
ATOM 1568 C CA . ASP A 1 200 ? -22.172 16.359 19.75 1 55.66 200 ASP A CA 1
ATOM 1569 C C . ASP A 1 200 ? -21.281 17.344 20.484 1 55.66 200 ASP A C 1
ATOM 1571 O O . ASP A 1 200 ? -21.766 18.219 21.219 1 55.66 200 ASP A O 1
ATOM 1575 N N . LYS A 1 201 ? -20.031 17.297 20.188 1 50.5 201 LYS A N 1
ATOM 1576 C CA . LYS A 1 201 ? -19.141 18.234 20.859 1 50.5 201 LYS A CA 1
ATOM 1577 C C . LYS A 1 201 ? -19.25 19.641 20.234 1 50.5 201 LYS A C 1
ATOM 1579 O O . LYS A 1 201 ? -19.078 20.641 20.938 1 50.5 201 LYS A O 1
ATOM 1584 N N . SER A 1 202 ? -19.547 19.703 18.984 1 50.12 202 SER A N 1
ATOM 1585 C CA . SER A 1 202 ? -19.781 21 18.359 1 50.12 202 SER A CA 1
ATOM 1586 C C . SER A 1 202 ? -21.109 21.594 18.812 1 50.12 202 SER A C 1
ATOM 1588 O O . SER A 1 202 ? -21.234 22.812 18.969 1 50.12 202 SER A O 1
ATOM 1590 N N . THR A 1 203 ? -22.203 20.812 18.922 1 46.94 203 THR A N 1
ATOM 1591 C CA . THR A 1 203 ? -23.469 21.328 19.422 1 46.94 203 THR A CA 1
ATOM 1592 C C . THR A 1 203 ? -23.328 21.75 20.891 1 46.94 203 THR A C 1
ATOM 1594 O O . THR A 1 203 ? -23.938 22.75 21.312 1 46.94 203 THR A O 1
ATOM 1597 N N . LEU A 1 204 ? -22.625 21.047 21.578 1 44.44 204 LEU A N 1
ATOM 1598 C CA . LEU A 1 204 ? -22.453 21.438 22.984 1 44.44 204 LEU A CA 1
ATOM 1599 C C . LEU A 1 204 ? -21.609 22.703 23.078 1 44.44 204 LEU A C 1
ATOM 1601 O O . LEU A 1 204 ? -21.891 23.594 23.891 1 44.44 204 LEU A O 1
ATOM 1605 N N . ALA A 1 205 ? -20.734 22.828 22.188 1 42.69 205 ALA A N 1
ATOM 1606 C CA . ALA A 1 205 ? -19.953 24.078 22.172 1 42.69 205 ALA A CA 1
ATOM 1607 C C . ALA A 1 205 ? -20.781 25.234 21.656 1 42.69 205 ALA A C 1
ATOM 1609 O O . ALA A 1 205 ? -20.672 26.359 22.141 1 42.69 205 ALA A O 1
ATOM 1610 N N . ALA A 1 206 ? -21.734 25.016 20.719 1 44.53 206 ALA A N 1
ATOM 1611 C CA . ALA A 1 206 ? -22.641 26.047 20.203 1 44.53 206 ALA A CA 1
ATOM 1612 C C . ALA A 1 206 ? -23.703 26.391 21.234 1 44.53 206 ALA A C 1
ATOM 1614 O O . ALA A 1 206 ? -24.109 27.547 21.359 1 44.53 206 ALA A O 1
ATOM 1615 N N . GLN A 1 207 ? -24.172 25.406 21.906 1 43.41 207 GLN A N 1
ATOM 1616 C CA . GLN A 1 207 ? -25.203 25.656 22.906 1 43.41 207 GLN A CA 1
ATOM 1617 C C . GLN A 1 207 ? -24.656 26.438 24.094 1 43.41 207 GLN A C 1
ATOM 1619 O O . GLN A 1 207 ? -25.359 27.25 24.703 1 43.41 207 GLN A O 1
ATOM 1624 N N . ILE A 1 208 ? -23.391 26.266 24.281 1 40.22 208 ILE A N 1
ATOM 1625 C CA . ILE A 1 208 ? -22.844 27 25.422 1 40.22 208 ILE A CA 1
ATOM 1626 C C . ILE A 1 208 ? -22.641 28.469 25.031 1 40.22 208 ILE A C 1
ATOM 1628 O O . ILE A 1 208 ? -22.812 29.359 25.859 1 40.22 208 ILE A O 1
ATOM 1632 N N . SER A 1 209 ? -22.281 28.656 23.75 1 35.44 209 SER A N 1
ATOM 1633 C CA . SER A 1 209 ? -22.031 30.047 23.391 1 35.44 209 SER A CA 1
ATOM 1634 C C . SER A 1 209 ? -23.328 30.812 23.156 1 35.44 209 SER A C 1
ATOM 1636 O O . SER A 1 209 ? -23.344 32.031 23.094 1 35.44 209 SER A O 1
ATOM 1638 N N . GLY A 1 210 ? -24.359 30.094 22.75 1 37.88 210 GLY A N 1
ATOM 1639 C CA . GLY A 1 210 ? -25.609 30.766 22.438 1 37.88 210 GLY A CA 1
ATOM 1640 C C . GLY A 1 210 ? -26.281 31.375 23.656 1 37.88 210 GLY A C 1
ATOM 1641 O O . GLY A 1 210 ? -27.391 31.906 23.562 1 37.88 210 GLY A O 1
ATOM 1642 N N . LYS A 1 211 ? -25.844 30.984 24.859 1 33.91 211 LYS A N 1
ATOM 1643 C CA . LYS A 1 211 ? -26.703 31.484 25.922 1 33.91 211 LYS A CA 1
ATOM 1644 C C . LYS A 1 211 ? -26.641 33 26.016 1 33.91 211 LYS A C 1
ATOM 1646 O O . LYS A 1 211 ? -27.516 33.656 26.609 1 33.91 211 LYS A O 1
ATOM 1651 N N . SER A 1 212 ? -25.469 33.688 25.812 1 28.94 212 SER A N 1
ATOM 1652 C CA . SER A 1 212 ? -25.484 34.969 26.5 1 28.94 212 SER A CA 1
ATOM 1653 C C . SER A 1 212 ? -26.203 36.031 25.656 1 28.94 212 SER A C 1
ATOM 1655 O O . SER A 1 212 ? -26.422 37.125 26.125 1 28.94 212 SER A O 1
ATOM 1657 N N . ARG A 1 213 ? -26.016 36.188 24.312 1 29 213 ARG A N 1
ATOM 1658 C CA . ARG A 1 213 ? -26.359 37.531 23.938 1 29 213 ARG A CA 1
ATOM 1659 C C . ARG A 1 213 ? -27.859 37.75 24.016 1 29 213 ARG A C 1
ATOM 1661 O O . ARG A 1 213 ? -28.641 36.938 23.516 1 29 213 ARG A O 1
ATOM 1668 N N . LYS A 1 214 ? -28.328 38.531 25.031 1 27.84 214 LYS A N 1
ATOM 1669 C CA . LYS A 1 214 ? -29.516 39.312 25.312 1 27.84 214 LYS A CA 1
ATOM 1670 C C . LYS A 1 214 ? -30 40.031 24.047 1 27.84 214 LYS A C 1
ATOM 1672 O O . LYS A 1 214 ? -29.312 40.906 23.516 1 27.84 214 LYS A O 1
ATOM 1677 N N . LYS A 1 215 ? -30.578 39.344 23.109 1 27.86 215 LYS A N 1
ATOM 1678 C CA . LYS A 1 215 ? -31.219 39.969 21.969 1 27.86 215 LYS A CA 1
ATOM 1679 C C . LYS A 1 215 ? -32.125 41.125 22.422 1 27.86 215 LYS A C 1
ATOM 1681 O O . LYS A 1 215 ? -33.094 40.875 23.156 1 27.86 215 LYS A O 1
ATOM 1686 N N . THR A 1 216 ? -31.516 42.344 22.672 1 23 216 THR A N 1
ATOM 1687 C CA . THR A 1 216 ? -32.312 43.531 22.812 1 23 216 THR A CA 1
ATOM 1688 C C . THR A 1 216 ? -33.312 43.656 21.672 1 23 216 THR A C 1
ATOM 1690 O O . THR A 1 216 ? -32.938 43.625 20.5 1 23 216 THR A O 1
ATOM 1693 N N . VAL A 1 217 ? -34.469 43.25 21.844 1 23.72 217 VAL A N 1
ATOM 1694 C CA . VAL A 1 217 ? -35.688 43.375 21.094 1 23.72 217 VAL A CA 1
ATOM 1695 C C . VAL A 1 217 ? -35.906 44.844 20.656 1 23.72 217 VAL A C 1
ATOM 1697 O O . VAL A 1 217 ? -36.031 45.719 21.484 1 23.72 217 VAL A O 1
ATOM 1700 N N . VAL A 1 218 ? -34.969 45.312 19.703 1 19.91 218 VAL A N 1
ATOM 1701 C CA . VAL A 1 218 ? -35.25 46.625 19.203 1 19.91 218 VAL A CA 1
ATOM 1702 C C . VAL A 1 218 ? -36.688 46.719 18.719 1 19.91 218 VAL A C 1
ATOM 1704 O O . VAL A 1 218 ? -37.156 45.781 18.031 1 19.91 218 VAL A O 1
ATOM 1707 N N . CYS A 1 219 ? -37.5 47.406 19.406 1 19.55 219 CYS A N 1
ATOM 1708 C CA . CYS A 1 219 ? -38.875 47.844 19.266 1 19.55 219 CYS A CA 1
ATOM 1709 C C . CYS A 1 219 ? -39.125 48.5 17.906 1 19.55 219 CYS A C 1
ATOM 1711 O O . CYS A 1 219 ? -38.875 49.719 17.75 1 19.55 219 CYS A O 1
ATOM 1713 N N . GLU A 1 220 ? -38.344 47.969 16.938 1 21.36 220 GLU A N 1
ATOM 1714 C CA . GLU A 1 220 ? -38.594 48.844 15.773 1 21.36 220 GLU A CA 1
ATOM 1715 C C . GLU A 1 220 ? -40.062 48.812 15.367 1 21.36 220 GLU A C 1
ATOM 1717 O O . GLU A 1 220 ? -40.5 47.938 14.648 1 21.36 220 GLU A O 1
ATOM 1722 N N . TYR A 1 221 ? -41 48.781 16.297 1 17.92 221 TYR A N 1
ATOM 1723 C CA . TYR A 1 221 ? -42.406 48.844 15.898 1 17.92 221 TYR A CA 1
ATOM 1724 C C . TYR A 1 221 ? -42.656 49.969 14.922 1 17.92 221 TYR A C 1
ATOM 1726 O O . TYR A 1 221 ? -43.656 50 14.203 1 17.92 221 TYR A O 1
ATOM 1734 N N . CYS A 1 222 ? -42.094 51.156 15.25 1 16.75 222 CYS A N 1
ATOM 1735 C CA . CYS A 1 222 ? -42.969 52.281 15.031 1 16.75 222 CYS A CA 1
ATOM 1736 C C . CYS A 1 222 ? -43.25 52.469 13.539 1 16.75 222 CYS A C 1
ATOM 1738 O O . CYS A 1 222 ? -44.344 52.875 13.156 1 16.75 222 CYS A O 1
ATOM 1740 N N . HIS A 1 223 ? -42.281 53.031 12.797 1 17.59 223 HIS A N 1
ATOM 1741 C CA . HIS A 1 223 ? -42.75 54.125 11.953 1 17.59 223 HIS A CA 1
ATOM 1742 C C . HIS A 1 223 ? -43.438 53.594 10.703 1 17.59 223 HIS A C 1
ATOM 1744 O O . HIS A 1 223 ? -42.844 52.938 9.859 1 17.59 223 HIS A O 1
ATOM 1750 N N . ARG A 1 224 ? -44.719 53.281 10.836 1 17.14 224 ARG A N 1
ATOM 1751 C CA . ARG A 1 224 ? -45.719 52.844 9.867 1 17.14 224 ARG A CA 1
ATOM 1752 C C . ARG A 1 224 ? -45.719 53.75 8.641 1 17.14 224 ARG A C 1
ATOM 1754 O O . ARG A 1 224 ? -46.031 53.312 7.539 1 17.14 224 ARG A O 1
ATOM 1761 N N . LYS A 1 225 ? -45.844 55.094 8.875 1 16.23 225 LYS A N 1
ATOM 1762 C CA . LYS A 1 225 ? -47 55.656 8.188 1 16.23 225 LYS A CA 1
ATOM 1763 C C . LYS A 1 225 ? -46.75 55.75 6.688 1 16.23 225 LYS A C 1
ATOM 1765 O O . LYS A 1 225 ? -47.656 55.5 5.887 1 16.23 225 LYS A O 1
ATOM 1770 N N . GLN A 1 226 ? -45.969 56.75 6.246 1 15.58 226 GLN A N 1
ATOM 1771 C CA . GLN A 1 226 ? -46.562 57.781 5.395 1 15.58 226 GLN A CA 1
ATOM 1772 C C . GLN A 1 226 ? -46.75 57.25 3.977 1 15.58 226 GLN A C 1
ATOM 1774 O O . GLN A 1 226 ? -46.219 56.219 3.6 1 15.58 226 GLN A O 1
ATOM 1779 N N . SER A 1 227 ? -46.688 58.344 2.945 1 16.08 227 SER A N 1
ATOM 1780 C CA . SER A 1 227 ? -47.469 58.938 1.867 1 16.08 227 SER A CA 1
ATOM 1781 C C . SER A 1 227 ? -47.281 58.188 0.562 1 16.08 227 SER A C 1
ATOM 1783 O O . SER A 1 227 ? -46.219 57.594 0.326 1 16.08 227 SER A O 1
ATOM 1785 N N . ASN A 1 228 ? -48.406 58.031 -0.121 1 15.97 228 ASN A N 1
ATOM 1786 C CA . ASN A 1 228 ? -49.094 57.469 -1.284 1 15.97 228 ASN A CA 1
ATOM 1787 C C . ASN A 1 228 ? -48.469 57.969 -2.588 1 15.97 228 ASN A C 1
ATOM 1789 O O . ASN A 1 228 ? -49.062 57.812 -3.658 1 15.97 228 ASN A O 1
ATOM 1793 N N . LYS A 1 229 ? -47.438 58.812 -2.545 1 16.06 229 LYS A N 1
ATOM 1794 C CA . LYS A 1 229 ? -47.688 59.625 -3.729 1 16.06 229 LYS A CA 1
ATOM 1795 C C . LYS A 1 229 ? -47.75 58.781 -4.988 1 16.06 229 LYS A C 1
ATOM 1797 O O . LYS A 1 229 ? -46.938 57.875 -5.184 1 16.06 229 LYS A O 1
ATOM 1802 N N . TYR A 1 230 ? -48.75 59.25 -5.898 1 15.17 230 TYR A N 1
ATOM 1803 C CA . TYR A 1 230 ? -49.562 58.906 -7.043 1 15.17 230 TYR A CA 1
ATOM 1804 C C . TYR A 1 230 ? -48.719 58.625 -8.273 1 15.17 230 TYR A C 1
ATOM 1806 O O . TYR A 1 230 ? -48.969 57.688 -9.039 1 15.17 230 TYR A O 1
ATOM 1814 N N . GLU A 1 231 ? -47.844 59.625 -8.633 1 15.59 231 GLU A N 1
ATOM 1815 C CA . GLU A 1 231 ? -48.25 60.125 -9.945 1 15.59 231 GLU A CA 1
ATOM 1816 C C . GLU A 1 231 ? -48.062 59.031 -11.016 1 15.59 231 GLU A C 1
ATOM 1818 O O . GLU A 1 231 ? -47.375 58.062 -10.789 1 15.59 231 GLU A O 1
ATOM 1823 N N . GLN A 1 232 ? -47.562 59.719 -12.148 1 15.27 232 GLN A N 1
ATOM 1824 C CA . GLN A 1 232 ? -48.062 59.844 -13.516 1 15.27 232 GLN A CA 1
ATOM 1825 C C . GLN A 1 232 ? -47.688 58.656 -14.367 1 15.27 232 GLN A C 1
ATOM 1827 O O . GLN A 1 232 ? -46.625 58.031 -14.141 1 15.27 232 GLN A O 1
ATOM 1832 N N . LYS A 1 233 ? -48.375 58.688 -15.453 1 15.44 233 LYS A N 1
ATOM 1833 C CA . LYS A 1 233 ? -49.125 57.844 -16.391 1 15.44 233 LYS A CA 1
ATOM 1834 C C . LYS A 1 233 ? -48.188 57.156 -17.391 1 15.44 233 LYS A C 1
ATOM 1836 O O . LYS A 1 233 ? -48.375 56 -17.703 1 15.44 233 LYS A O 1
ATOM 1841 N N . HIS A 1 234 ? -47.438 58 -18.172 1 16.09 234 HIS A N 1
ATOM 1842 C CA . HIS A 1 234 ? -47.844 57.875 -19.562 1 16.09 234 HIS A CA 1
ATOM 1843 C C . HIS A 1 234 ? -47.375 56.562 -20.156 1 16.09 234 HIS A C 1
ATOM 1845 O O . HIS A 1 234 ? -46.344 56 -19.734 1 16.09 234 HIS A O 1
ATOM 1851 N N . PHE A 1 235 ? -48.281 56.094 -20.969 1 15.02 235 PHE A N 1
ATOM 1852 C CA . PHE A 1 235 ? -48.656 54.875 -21.656 1 15.02 235 PHE A CA 1
ATOM 1853 C C . PHE A 1 235 ? -47.656 54.531 -22.734 1 15.02 235 PHE A C 1
ATOM 1855 O O . PHE A 1 235 ? -47.625 53.406 -23.234 1 15.02 235 PHE A O 1
ATOM 1862 N N . ASP A 1 236 ? -46.875 55.531 -23.25 1 15.9 236 ASP A N 1
ATOM 1863 C CA . ASP A 1 236 ? -47.125 55.375 -24.672 1 15.9 236 ASP A CA 1
ATOM 1864 C C . ASP A 1 236 ? -46.781 53.969 -25.156 1 15.9 236 ASP A C 1
ATOM 1866 O O . ASP A 1 236 ? -46 53.25 -24.5 1 15.9 236 ASP A O 1
ATOM 1870 N N . HIS A 1 237 ? -47.125 53.875 -26.484 1 14.76 237 HIS A N 1
ATOM 1871 C CA . HIS A 1 237 ? -47.75 52.906 -27.406 1 14.76 237 HIS A CA 1
ATOM 1872 C C . HIS A 1 237 ? -46.75 51.844 -27.828 1 14.76 237 HIS A C 1
ATOM 1874 O O . HIS A 1 237 ? -47.125 50.688 -28.047 1 14.76 237 HIS A O 1
ATOM 1880 N N . SER A 1 238 ? -45.625 52.312 -28.469 1 16.39 238 SER A N 1
ATOM 1881 C CA . SER A 1 238 ? -45.594 51.844 -29.859 1 16.39 238 SER A CA 1
ATOM 1882 C C . SER A 1 238 ? -45.219 50.375 -29.938 1 16.39 238 SER A C 1
ATOM 1884 O O . SER A 1 238 ? -44.469 49.875 -29.094 1 16.39 238 SER A O 1
ATOM 1886 N N . ASN A 1 239 ? -45.906 49.75 -30.859 1 15.35 239 ASN A N 1
ATOM 1887 C CA . ASN A 1 239 ? -46.344 48.406 -31.234 1 15.35 239 ASN A CA 1
ATOM 1888 C C . ASN A 1 239 ? -45.156 47.469 -31.422 1 15.35 239 ASN A C 1
ATOM 1890 O O . ASN A 1 239 ? -44.031 47.906 -31.562 1 15.35 239 ASN A O 1
ATOM 1894 N N . PRO A 1 240 ? -45.531 46.375 -32.219 1 16.17 240 PRO A N 1
ATOM 1895 C CA . PRO A 1 240 ? -45.531 44.906 -32.281 1 16.17 240 PRO A CA 1
ATOM 1896 C C . PRO A 1 240 ? -44.344 44.344 -33.062 1 16.17 240 PRO A C 1
ATOM 1898 O O . PRO A 1 240 ? -44 43.188 -32.969 1 16.17 240 PRO A O 1
ATOM 1901 N N . THR A 1 241 ? -43.719 45.156 -34 1 15.91 241 THR A N 1
ATOM 1902 C CA . THR A 1 241 ? -43.688 44.5 -35.312 1 15.91 241 THR A CA 1
ATOM 1903 C C . THR A 1 241 ? -42.875 43.188 -35.25 1 15.91 241 THR A C 1
ATOM 1905 O O . THR A 1 241 ? -41.781 43.188 -34.688 1 15.91 241 THR A O 1
ATOM 1908 N N . CYS A 1 242 ? -43.531 42.062 -35.594 1 15.01 242 CYS A N 1
ATOM 1909 C CA . CYS A 1 242 ? -43.281 40.625 -35.594 1 15.01 242 CYS A CA 1
ATOM 1910 C C . CYS A 1 242 ? -42.062 40.25 -36.438 1 15.01 242 CYS A C 1
ATOM 1912 O O . CYS A 1 242 ? -41.25 39.438 -36.031 1 15.01 242 CYS A O 1
ATOM 1914 N N . LYS A 1 243 ? -42.062 40.594 -37.781 1 15.39 243 LYS A N 1
ATOM 1915 C CA . LYS A 1 243 ? -42.25 39.5 -38.75 1 15.39 243 LYS A CA 1
ATOM 1916 C C . LYS A 1 243 ? -40.969 38.719 -38.938 1 15.39 243 LYS A C 1
ATOM 1918 O O . LYS A 1 243 ? -40.938 37.469 -38.781 1 15.39 243 LYS A O 1
ATOM 1923 N N . THR A 1 244 ? -40.469 38.688 -40.312 1 15.64 244 THR A N 1
ATOM 1924 C CA . THR A 1 244 ? -40.344 37.688 -41.375 1 15.64 244 THR A CA 1
ATOM 1925 C C . THR A 1 244 ? -39.031 36.906 -41.25 1 15.64 244 THR A C 1
ATOM 1927 O O . THR A 1 244 ? -38.062 37.438 -40.688 1 15.64 244 THR A O 1
ATOM 1930 N N . PRO A 1 245 ? -39 35.656 -41.875 1 17.06 245 PRO A N 1
ATOM 1931 C CA . PRO A 1 245 ? -38.344 34.344 -41.938 1 17.06 245 PRO A CA 1
ATOM 1932 C C . PRO A 1 245 ? -37 34.375 -42.656 1 17.06 245 PRO A C 1
ATOM 1934 O O . PRO A 1 245 ? -36.344 33.344 -42.781 1 17.06 245 PRO A O 1
ATOM 1937 N N . ARG A 1 246 ? -36.344 35.406 -42.875 1 15.26 246 ARG A N 1
ATOM 1938 C CA . ARG A 1 246 ? -35.688 35.344 -44.156 1 15.26 246 ARG A CA 1
ATOM 1939 C C . ARG A 1 246 ? -34.781 34.125 -44.25 1 15.26 246 ARG A C 1
ATOM 1941 O O . ARG A 1 246 ? -34.156 33.719 -43.281 1 15.26 246 ARG A O 1
ATOM 1948 N N . ASN A 1 247 ? -34.719 33.562 -45.625 1 15.28 247 ASN A N 1
ATOM 1949 C CA . ASN A 1 247 ? -34.344 32.438 -46.438 1 15.28 247 ASN A CA 1
ATOM 1950 C C . ASN A 1 247 ? -32.844 32.188 -46.438 1 15.28 247 ASN A C 1
ATOM 1952 O O . ASN A 1 247 ? -32.375 31.062 -46.438 1 15.28 247 ASN A O 1
ATOM 1956 N N . VAL A 1 248 ? -31.984 33.25 -46.781 1 15.61 248 VAL A N 1
ATOM 1957 C CA . VAL A 1 248 ? -31.297 33.031 -48.031 1 15.61 248 VAL A CA 1
ATOM 1958 C C . VAL A 1 248 ? -30.25 31.922 -47.875 1 15.61 248 VAL A C 1
ATOM 1960 O O . VAL A 1 248 ? -29.875 31.578 -46.75 1 15.61 248 VAL A O 1
ATOM 1963 N N . ASP A 1 249 ? -29.047 32.156 -48.625 1 15.56 249 ASP A N 1
ATOM 1964 C CA . ASP A 1 249 ? -28.359 31.625 -49.781 1 15.56 249 ASP A CA 1
ATOM 1965 C C . ASP A 1 249 ? -27.25 30.656 -49.375 1 15.56 249 ASP A C 1
ATOM 1967 O O . ASP A 1 249 ? -26.891 30.594 -48.188 1 15.56 249 ASP A O 1
ATOM 1971 N N . SER A 1 250 ? -26.078 30.828 -50.188 1 15.79 250 SER A N 1
ATOM 1972 C CA . SER A 1 250 ? -25.328 30.016 -51.125 1 15.79 250 SER A CA 1
ATOM 1973 C C . SER A 1 250 ? -24.25 29.203 -50.438 1 15.79 250 SER A C 1
ATOM 1975 O O . SER A 1 250 ? -23.875 29.516 -49.281 1 15.79 250 SER A O 1
ATOM 1977 N N . PRO A 1 251 ? -23.219 28.719 -51.344 1 16.66 251 PRO A N 1
ATOM 1978 C CA . PRO A 1 251 ? -22.578 27.469 -51.75 1 16.66 251 PRO A CA 1
ATOM 1979 C C . PRO A 1 251 ? -21.266 27.188 -51.031 1 16.66 251 PRO A C 1
ATOM 1981 O O . PRO A 1 251 ? -20.953 26.031 -50.75 1 16.66 251 PRO A O 1
ATOM 1984 N N . GLN A 1 252 ? -20.375 28.188 -50.75 1 15.37 252 GLN A N 1
ATOM 1985 C CA . GLN A 1 252 ? -19.094 28.078 -51.469 1 15.37 252 GLN A CA 1
ATOM 1986 C C . GLN A 1 252 ? -18.219 26.984 -50.875 1 15.37 252 GLN A C 1
ATOM 1988 O O . GLN A 1 252 ? -18.281 26.719 -49.656 1 15.37 252 GLN A O 1
ATOM 1993 N N . ASN A 1 253 ? -17.156 26.438 -51.781 1 16.08 253 ASN A N 1
ATOM 1994 C CA . ASN A 1 253 ? -16.359 25.297 -52.188 1 16.08 253 ASN A CA 1
ATOM 1995 C C . ASN A 1 253 ? -15.164 25.078 -51.281 1 16.08 253 ASN A C 1
ATOM 1997 O O . ASN A 1 253 ? -14.672 23.953 -51.156 1 16.08 253 ASN A O 1
ATOM 2001 N N . ASN A 1 254 ? -14.352 26.109 -50.875 1 16.08 254 ASN A N 1
ATOM 2002 C CA . ASN A 1 254 ? -12.984 26 -51.375 1 16.08 254 ASN A CA 1
ATOM 2003 C C . ASN A 1 254 ? -12.242 24.844 -50.688 1 16.08 254 ASN A C 1
ATOM 2005 O O . ASN A 1 254 ? -12.523 24.5 -49.531 1 16.08 254 ASN A O 1
ATOM 2009 N N . SER A 1 255 ? -11.039 24.406 -51.406 1 16.73 255 SER A N 1
ATOM 2010 C CA . SER A 1 255 ? -10.164 23.297 -51.781 1 16.73 255 SER A CA 1
ATOM 2011 C C . SER A 1 255 ? -9.164 22.969 -50.688 1 16.73 255 SER A C 1
ATOM 2013 O O . SER A 1 255 ? -8.75 21.812 -50.562 1 16.73 255 SER A O 1
ATOM 2015 N N . ASP A 1 256 ? -8.484 23.891 -50 1 16.7 256 ASP A N 1
ATOM 2016 C CA . ASP A 1 256 ? -7.035 23.75 -50.094 1 16.7 256 ASP A CA 1
ATOM 2017 C C . ASP A 1 256 ? -6.543 22.594 -49.219 1 16.7 256 ASP A C 1
ATOM 2019 O O . ASP A 1 256 ? -6.848 22.547 -48 1 16.7 256 ASP A O 1
ATOM 2023 N N . LEU A 1 257 ? -5.852 21.562 -49.812 1 16.31 257 LEU A N 1
ATOM 2024 C CA . LEU A 1 257 ? -5.266 20.266 -49.562 1 16.31 257 LEU A CA 1
ATOM 2025 C C . LEU A 1 257 ? -4.039 20.375 -48.656 1 16.31 257 LEU A C 1
ATOM 2027 O O . LEU A 1 257 ? -3.52 19.375 -48.156 1 16.31 257 LEU A O 1
ATOM 2031 N N . ASP A 1 258 ? -3.471 21.422 -48.219 1 16.64 258 ASP A N 1
ATOM 2032 C CA . ASP A 1 258 ? -2.027 21.281 -48.375 1 16.64 258 ASP A CA 1
ATOM 2033 C C . ASP A 1 258 ? -1.511 20.078 -47.594 1 16.64 258 ASP A C 1
ATOM 2035 O O . ASP A 1 258 ? -2.047 19.766 -46.531 1 16.64 258 ASP A O 1
ATOM 2039 N N . PRO A 1 259 ? -0.161 19.641 -47.969 1 16.22 259 PRO A N 1
ATOM 2040 C CA . PRO A 1 259 ? 0.685 18.469 -48.156 1 16.22 259 PRO A CA 1
ATOM 2041 C C . PRO A 1 259 ? 1.163 17.875 -46.844 1 16.22 259 PRO A C 1
ATOM 2043 O O . PRO A 1 259 ? 1.001 16.672 -46.594 1 16.22 259 PRO A O 1
ATOM 2046 N N . GLU A 1 260 ? 2.477 18.25 -46.406 1 16.33 260 GLU A N 1
ATOM 2047 C CA . GLU A 1 260 ? 3.695 17.453 -46.531 1 16.33 260 GLU A CA 1
ATOM 2048 C C . GLU A 1 260 ? 3.979 16.703 -45.219 1 16.33 260 GLU A C 1
ATOM 2050 O O . GLU A 1 260 ? 4.324 15.516 -45.25 1 16.33 260 GLU A O 1
ATOM 2055 N N . ASP A 1 261 ? 4.598 17.344 -44.219 1 17.56 261 ASP A N 1
ATOM 2056 C CA . ASP A 1 261 ? 5.914 16.859 -43.812 1 17.56 261 ASP A CA 1
ATOM 2057 C C . ASP A 1 261 ? 5.801 15.609 -42.938 1 17.56 261 ASP A C 1
ATOM 2059 O O . ASP A 1 261 ? 4.879 15.484 -42.125 1 17.56 261 ASP A O 1
ATOM 2063 N N . ILE A 1 262 ? 6.848 14.625 -42.938 1 15.45 262 ILE A N 1
ATOM 2064 C CA . ILE A 1 262 ? 7.152 13.203 -42.844 1 15.45 262 ILE A CA 1
ATOM 2065 C C . ILE A 1 262 ? 7.25 12.797 -41.375 1 15.45 262 ILE A C 1
ATOM 2067 O O . ILE A 1 262 ? 7.176 11.617 -41.062 1 15.45 262 ILE A O 1
ATOM 2071 N N . ALA A 1 263 ? 7.473 13.547 -40.375 1 17.48 263 ALA A N 1
ATOM 2072 C CA . ALA A 1 263 ? 8.625 13 -39.656 1 17.48 263 ALA A CA 1
ATOM 2073 C C . ALA A 1 263 ? 8.391 11.539 -39.281 1 17.48 263 ALA A C 1
ATOM 2075 O O . ALA A 1 263 ? 7.27 11.141 -38.938 1 17.48 263 ALA A O 1
ATOM 2076 N N . GLY A 1 264 ? 9.484 10.68 -39.25 1 15.61 264 GLY A N 1
ATOM 2077 C CA . GLY A 1 264 ? 10.031 9.352 -39.469 1 15.61 264 GLY A CA 1
ATOM 2078 C C . GLY A 1 264 ? 9.438 8.297 -38.562 1 15.61 264 GLY A C 1
ATOM 2079 O O . GLY A 1 264 ? 8.523 8.578 -37.781 1 15.61 264 GLY A O 1
ATOM 2080 N N . LEU A 1 265 ? 10.281 7.309 -37.781 1 15.86 265 LEU A N 1
ATOM 2081 C CA . LEU A 1 265 ? 10.555 5.883 -37.906 1 15.86 265 LEU A CA 1
ATOM 2082 C C . LEU A 1 265 ? 9.641 5.07 -37 1 15.86 265 LEU A C 1
ATOM 2084 O O . LEU A 1 265 ? 9.078 4.059 -37.438 1 15.86 265 LEU A O 1
ATOM 2088 N N . PHE A 1 266 ? 9.789 4.562 -35.688 1 16.36 266 PHE A N 1
ATOM 2089 C CA . PHE A 1 266 ? 9.695 3.115 -35.531 1 16.36 266 PHE A CA 1
ATOM 2090 C C . PHE A 1 266 ? 8.297 2.627 -35.875 1 16.36 266 PHE A C 1
ATOM 2092 O O . PHE A 1 266 ? 7.301 3.258 -35.5 1 16.36 266 PHE A O 1
ATOM 2099 N N . ASP A 1 267 ? 7.98 1.822 -37.156 1 15.66 267 ASP A N 1
ATOM 2100 C CA . ASP A 1 267 ? 7.504 0.547 -37.688 1 15.66 267 ASP A CA 1
ATOM 2101 C C . ASP A 1 267 ? 7.234 -0.448 -36.562 1 15.66 267 ASP A C 1
ATOM 2103 O O . ASP A 1 267 ? 6.098 -0.582 -36.094 1 15.66 267 ASP A O 1
ATOM 2107 N N . THR A 1 268 ? 7.789 -1.851 -36.938 1 16.48 268 THR A N 1
ATOM 2108 C CA . THR A 1 268 ? 8.344 -3.078 -36.375 1 16.48 268 THR A CA 1
ATOM 2109 C C . THR A 1 268 ? 9.297 -2.768 -35.219 1 16.48 268 THR A C 1
ATOM 2111 O O . THR A 1 268 ? 10.164 -1.899 -35.344 1 16.48 268 THR A O 1
ATOM 2114 N N . MET B 1 1 ? 7.289 20.484 26.719 1 60.06 1 MET B N 1
ATOM 2115 C CA . MET B 1 1 ? 8.469 20.375 25.875 1 60.06 1 MET B CA 1
ATOM 2116 C C . MET B 1 1 ? 8.133 20.672 24.422 1 60.06 1 MET B C 1
ATOM 2118 O O . MET B 1 1 ? 7.09 20.234 23.922 1 60.06 1 MET B O 1
ATOM 2122 N N . SER B 1 2 ? 8.898 21.594 23.875 1 78 2 SER B N 1
ATOM 2123 C CA . SER B 1 2 ? 8.633 22 22.5 1 78 2 SER B CA 1
ATOM 2124 C C . SER B 1 2 ? 8.68 20.812 21.547 1 78 2 SER B C 1
ATOM 2126 O O . SER B 1 2 ? 9.32 19.797 21.844 1 78 2 SER B O 1
ATOM 2128 N N . ALA B 1 3 ? 7.832 20.781 20.641 1 79.69 3 ALA B N 1
ATOM 2129 C CA . ALA B 1 3 ? 7.812 19.734 19.609 1 79.69 3 ALA B CA 1
ATOM 2130 C C . ALA B 1 3 ? 9.219 19.438 19.109 1 79.69 3 ALA B C 1
ATOM 2132 O O . ALA B 1 3 ? 9.547 18.281 18.828 1 79.69 3 ALA B O 1
ATOM 2133 N N . SER B 1 4 ? 10.039 20.375 19.125 1 82.44 4 SER B N 1
ATOM 2134 C CA . SER B 1 4 ? 11.398 20.234 18.609 1 82.44 4 SER B CA 1
ATOM 2135 C C . SER B 1 4 ? 12.266 19.422 19.578 1 82.44 4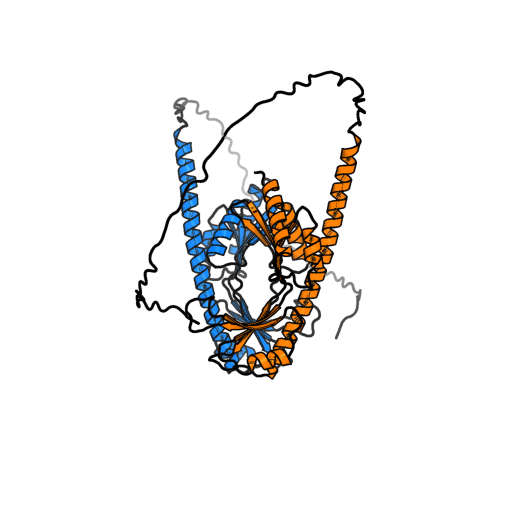 SER B C 1
ATOM 2137 O O . SER B 1 4 ? 13.031 18.562 19.156 1 82.44 4 SER B O 1
ATOM 2139 N N . ILE B 1 5 ? 12.102 19.672 20.828 1 80.62 5 ILE B N 1
ATOM 2140 C CA . ILE B 1 5 ? 12.883 18.969 21.828 1 80.62 5 ILE B CA 1
ATOM 2141 C C . ILE B 1 5 ? 12.484 17.5 21.859 1 80.62 5 ILE B C 1
ATOM 2143 O O . ILE B 1 5 ? 13.336 16.609 21.969 1 80.62 5 ILE B O 1
ATOM 2147 N N . ARG B 1 6 ? 11.203 17.297 21.688 1 84.75 6 ARG B N 1
ATOM 2148 C CA . ARG B 1 6 ? 10.703 15.922 21.656 1 84.75 6 ARG B CA 1
ATOM 2149 C C . ARG B 1 6 ? 11.258 15.156 20.469 1 84.75 6 ARG B C 1
ATOM 2151 O O . ARG B 1 6 ? 11.641 13.984 20.594 1 84.75 6 ARG B O 1
ATOM 2158 N N . PHE B 1 7 ? 11.344 15.789 19.391 1 93.06 7 PHE B N 1
ATOM 2159 C CA . PHE B 1 7 ? 11.891 15.18 18.203 1 93.06 7 PHE B CA 1
ATOM 2160 C C . PHE B 1 7 ? 13.352 14.805 18.406 1 93.06 7 PHE B C 1
ATOM 2162 O O . PHE B 1 7 ? 13.773 13.695 18.078 1 93.06 7 PHE B O 1
ATOM 2169 N N . ASP B 1 8 ? 14.102 15.664 18.969 1 92.44 8 ASP B N 1
ATOM 2170 C CA . ASP B 1 8 ? 15.531 15.438 19.172 1 92.44 8 ASP B CA 1
ATOM 2171 C C . ASP B 1 8 ? 15.773 14.273 20.125 1 92.44 8 ASP B C 1
ATOM 2173 O O . ASP B 1 8 ? 16.672 13.461 19.906 1 92.44 8 ASP B O 1
ATOM 2177 N N . ARG B 1 9 ? 14.984 14.227 21.109 1 89.25 9 ARG B N 1
ATOM 2178 C CA . ARG B 1 9 ? 15.117 13.148 22.078 1 89.25 9 ARG B CA 1
ATOM 2179 C C . ARG B 1 9 ? 14.781 11.797 21.453 1 89.25 9 ARG B C 1
ATOM 2181 O O . ARG B 1 9 ? 15.484 10.812 21.672 1 89.25 9 ARG B O 1
ATOM 2188 N N . ARG B 1 10 ? 13.766 11.805 20.703 1 90.31 10 ARG B N 1
ATOM 2189 C CA . ARG B 1 10 ? 13.367 10.57 20.016 1 90.31 10 ARG B CA 1
ATOM 2190 C C . ARG B 1 10 ? 14.438 10.117 19.047 1 90.31 10 ARG B C 1
ATOM 2192 O O . ARG B 1 10 ? 14.727 8.922 18.938 1 90.31 10 ARG B O 1
ATOM 2199 N N . LYS B 1 11 ? 14.945 11.031 18.344 1 92.25 11 LYS B N 1
ATOM 2200 C CA . LYS B 1 11 ? 16 10.719 17.391 1 92.25 11 LYS B CA 1
ATOM 2201 C C . LYS B 1 11 ? 17.203 10.102 18.094 1 92.25 11 LYS B C 1
ATOM 2203 O O . LYS B 1 11 ? 17.734 9.078 17.641 1 92.25 11 LYS B O 1
ATOM 2208 N N . GLU B 1 12 ? 17.625 10.711 19.094 1 90.25 12 GLU B N 1
ATOM 2209 C CA . GLU B 1 12 ? 18.766 10.219 19.844 1 90.25 12 GLU B CA 1
ATOM 2210 C C . GLU B 1 12 ? 18.531 8.805 20.359 1 90.25 12 GLU B C 1
ATOM 2212 O O . GLU B 1 12 ? 19.391 7.934 20.234 1 90.25 12 GLU B O 1
ATOM 2217 N N . SER B 1 13 ? 17.422 8.625 20.891 1 87.44 13 SER B N 1
ATOM 2218 C CA . SER B 1 13 ? 17.078 7.324 21.438 1 87.44 13 SER B CA 1
ATOM 2219 C C . SER B 1 13 ? 17.016 6.262 20.359 1 87.44 13 SER B C 1
ATOM 2221 O O . SER B 1 13 ? 17.516 5.152 20.531 1 87.44 13 SER B O 1
ATOM 2223 N N . CYS B 1 14 ? 16.422 6.598 19.266 1 86 14 CYS B N 1
ATOM 2224 C CA . CYS B 1 14 ? 16.266 5.66 18.156 1 86 14 CYS B CA 1
ATOM 2225 C C . CYS B 1 14 ? 17.609 5.285 17.562 1 86 14 CYS B C 1
ATOM 2227 O O . CYS B 1 14 ? 17.875 4.109 17.312 1 86 14 CYS B O 1
ATOM 2229 N N . LEU B 1 15 ? 18.422 6.215 17.406 1 87 15 LEU B N 1
ATOM 2230 C CA . LEU B 1 15 ? 19.688 5.969 16.734 1 87 15 LEU B CA 1
ATOM 2231 C C . LEU B 1 15 ? 20.656 5.223 17.656 1 87 15 LEU B C 1
ATOM 2233 O O . LEU B 1 15 ? 21.531 4.492 17.188 1 87 15 LEU B O 1
ATOM 2237 N N . LYS B 1 16 ? 20.469 5.387 18.891 1 80 16 LYS B N 1
ATOM 2238 C CA . LYS B 1 16 ? 21.25 4.629 19.859 1 80 16 LYS B CA 1
ATOM 2239 C C . LYS B 1 16 ? 20.859 3.158 19.859 1 80 16 LYS B C 1
ATOM 2241 O O . LYS B 1 16 ? 21.703 2.277 20.016 1 80 16 LYS B O 1
ATOM 2246 N N . SER B 1 17 ? 19.594 2.963 19.688 1 71.12 17 SER B N 1
ATOM 2247 C CA . SER B 1 17 ? 19.062 1.6 19.703 1 71.12 17 SER B CA 1
ATOM 2248 C C . SER B 1 17 ? 19.469 0.834 18.438 1 71.12 17 SER B C 1
ATOM 2250 O O . SER B 1 17 ? 19.719 -0.372 18.5 1 71.12 17 SER B O 1
ATOM 2252 N N . VAL B 1 18 ? 19.375 1.425 17.297 1 62.59 18 VAL B N 1
ATOM 2253 C CA . VAL B 1 18 ? 19.797 0.783 16.047 1 62.59 18 VAL B CA 1
ATOM 2254 C C . VAL B 1 18 ? 21.234 0.3 16.172 1 62.59 18 VAL B C 1
ATOM 2256 O O . VAL B 1 18 ? 21.578 -0.779 15.688 1 62.59 18 VAL B O 1
ATOM 2259 N N . ASP B 1 19 ? 22.047 1.109 16.844 1 55.25 19 ASP B N 1
ATOM 2260 C CA . ASP B 1 19 ? 23.422 0.691 17.109 1 55.25 19 ASP B CA 1
ATOM 2261 C C . ASP B 1 19 ? 23.453 -0.55 18 1 55.25 19 ASP B C 1
ATOM 2263 O O . ASP B 1 19 ? 24.344 -1.391 17.875 1 55.25 19 ASP B O 1
ATOM 2267 N N . LEU B 1 20 ? 22.594 -0.626 18.891 1 46.44 20 LEU B N 1
ATOM 2268 C CA . LEU B 1 20 ? 22.625 -1.701 19.875 1 46.44 20 LEU B CA 1
ATOM 2269 C C . LEU B 1 20 ? 21.922 -2.945 19.344 1 46.44 20 LEU B C 1
ATOM 2271 O O . LEU B 1 20 ? 22.141 -4.051 19.844 1 46.44 20 LEU B O 1
ATOM 2275 N N . SER B 1 21 ? 20.844 -2.764 18.672 1 43.81 21 SER B N 1
ATOM 2276 C CA . SER B 1 21 ? 20.047 -3.947 18.375 1 43.81 21 SER B CA 1
ATOM 2277 C C . SER B 1 21 ? 20.656 -4.77 17.25 1 43.81 21 SER B C 1
ATOM 2279 O O . SER B 1 21 ? 20.797 -4.277 16.125 1 43.81 21 SER B O 1
ATOM 2281 N N . LYS B 1 22 ? 21.594 -5.621 17.547 1 43.12 22 LYS B N 1
ATOM 2282 C CA . LYS B 1 22 ? 22.078 -6.707 16.703 1 43.12 22 LYS B CA 1
ATOM 2283 C C . LYS B 1 22 ? 21.016 -7.152 15.703 1 43.12 22 LYS B C 1
ATOM 2285 O O . LYS B 1 22 ? 21.344 -7.539 14.578 1 43.12 22 LYS B O 1
ATOM 2290 N N . LYS B 1 23 ? 19.828 -7.473 16.172 1 46.53 23 LYS B N 1
ATOM 2291 C CA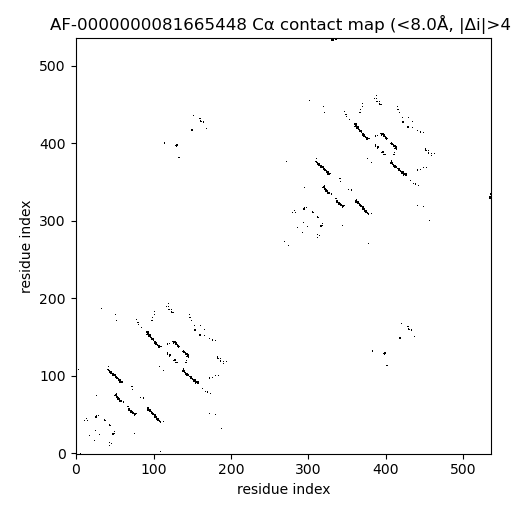 . LYS B 1 23 ? 18.766 -8.195 15.5 1 46.53 23 LYS B CA 1
ATOM 2292 C C . LYS B 1 23 ? 18.172 -7.375 14.352 1 46.53 23 LYS B C 1
ATOM 2294 O O . LYS B 1 23 ? 17.688 -7.93 13.367 1 46.53 23 LYS B O 1
ATOM 2299 N N . GLY B 1 24 ? 18.047 -6.027 14.445 1 53.72 24 GLY B N 1
ATOM 2300 C CA . GLY B 1 24 ? 17.391 -5.281 13.375 1 53.72 24 GLY B CA 1
ATOM 2301 C C . GLY B 1 24 ? 18.375 -4.578 12.453 1 53.72 24 GLY B C 1
ATOM 2302 O O . GLY B 1 24 ? 18.531 -3.357 12.523 1 53.72 24 GLY B O 1
ATOM 2303 N N . SER B 1 25 ? 19.266 -5.391 12.086 1 72.94 25 SER B N 1
ATOM 2304 C CA . SER B 1 25 ? 20.328 -4.91 11.203 1 72.94 25 SER B CA 1
ATOM 2305 C C . SER B 1 25 ? 19.75 -4.355 9.906 1 72.94 25 SER B C 1
ATOM 2307 O O . SER B 1 25 ? 18.781 -4.887 9.375 1 72.94 25 SER B O 1
ATOM 2309 N N . ILE B 1 26 ? 20.109 -3.098 9.688 1 84 26 ILE B N 1
ATOM 2310 C CA . ILE B 1 26 ? 19.781 -2.441 8.43 1 84 26 ILE B CA 1
ATOM 2311 C C . ILE B 1 26 ? 20.281 -3.289 7.262 1 84 26 ILE B C 1
ATOM 2313 O O . ILE B 1 26 ? 21.422 -3.752 7.273 1 84 26 ILE B O 1
ATOM 2317 N N . ASP B 1 27 ? 19.406 -3.613 6.391 1 91.31 27 ASP B N 1
ATOM 2318 C CA . ASP B 1 27 ? 19.797 -4.363 5.199 1 91.31 27 ASP B CA 1
ATOM 2319 C C . ASP B 1 27 ? 20.984 -3.697 4.504 1 91.31 27 ASP B C 1
ATOM 2321 O O . ASP B 1 27 ? 21.016 -2.477 4.336 1 91.31 27 ASP B O 1
ATOM 2325 N N . GLU B 1 28 ? 21.844 -4.477 4.055 1 90.25 28 GLU B N 1
ATOM 2326 C CA . GLU B 1 28 ? 23.062 -3.988 3.414 1 90.25 28 GLU B CA 1
ATOM 2327 C C . GLU B 1 28 ? 22.734 -3.152 2.18 1 90.25 28 GLU B C 1
ATOM 2329 O O . GLU B 1 28 ? 23.391 -2.152 1.904 1 90.25 28 GLU B O 1
ATOM 2334 N N . ALA B 1 29 ? 21.75 -3.469 1.519 1 94.12 29 ALA B N 1
ATOM 2335 C CA . ALA B 1 29 ? 21.406 -2.842 0.245 1 94.12 29 ALA B CA 1
ATOM 2336 C C . ALA B 1 29 ? 20.984 -1.389 0.446 1 94.12 29 ALA B C 1
ATOM 2338 O O . ALA B 1 29 ? 21 -0.592 -0.495 1 94.12 29 ALA B O 1
ATOM 2339 N N . ILE B 1 30 ? 20.594 -1.035 1.667 1 97 30 ILE B N 1
ATOM 2340 C CA . ILE B 1 30 ? 20.078 0.32 1.838 1 97 30 ILE B CA 1
ATOM 2341 C C . ILE B 1 30 ? 20.797 1.007 2.99 1 97 30 ILE B C 1
ATOM 2343 O O . ILE B 1 30 ? 20.312 1.991 3.547 1 97 30 ILE B O 1
ATOM 2347 N N . ILE B 1 31 ? 21.938 0.554 3.357 1 95.69 31 ILE B N 1
ATOM 2348 C CA . ILE B 1 31 ? 22.656 1.09 4.504 1 95.69 31 ILE B CA 1
ATOM 2349 C C . ILE B 1 31 ? 23.078 2.533 4.223 1 95.69 31 ILE B C 1
ATOM 2351 O O . ILE B 1 31 ? 23 3.389 5.105 1 95.69 31 ILE B O 1
ATOM 2355 N N . ASP B 1 32 ? 23.531 2.824 3.051 1 96.81 32 ASP B N 1
ATOM 2356 C CA . ASP B 1 32 ? 23.953 4.176 2.697 1 96.81 32 ASP B CA 1
ATOM 2357 C C . ASP B 1 32 ? 22.766 5.145 2.732 1 96.81 32 ASP B C 1
ATOM 2359 O O . ASP B 1 32 ? 22.906 6.277 3.199 1 96.81 32 ASP B O 1
ATOM 2363 N N . LEU B 1 33 ? 21.688 4.707 2.271 1 97.75 33 LEU B N 1
ATOM 2364 C CA . LEU B 1 33 ? 20.484 5.523 2.277 1 97.75 33 LEU B CA 1
ATOM 2365 C C . LEU B 1 33 ? 20.047 5.848 3.703 1 97.75 33 LEU B C 1
ATOM 2367 O O . LEU B 1 33 ? 19.812 7.008 4.035 1 97.75 33 LEU B O 1
ATOM 2371 N N . VAL B 1 34 ? 20.016 4.832 4.492 1 96.62 34 VAL B N 1
ATOM 2372 C CA . VAL B 1 34 ? 19.578 4.977 5.879 1 96.62 34 VAL B CA 1
ATOM 2373 C C . VAL B 1 34 ? 20.547 5.906 6.621 1 96.62 34 VAL B C 1
ATOM 2375 O O . VAL B 1 34 ? 20.109 6.816 7.328 1 96.62 34 VAL B O 1
ATOM 2378 N N . ASN B 1 35 ? 21.781 5.699 6.395 1 95.38 35 ASN B N 1
ATOM 2379 C CA . ASN B 1 35 ? 22.781 6.547 7.035 1 95.38 35 ASN B CA 1
ATOM 2380 C C . ASN B 1 35 ? 22.672 8 6.578 1 95.38 35 ASN B C 1
ATOM 2382 O O . ASN B 1 35 ? 22.781 8.922 7.387 1 95.38 35 ASN B O 1
ATOM 2386 N N . TYR B 1 36 ? 22.469 8.141 5.352 1 97.06 36 TYR B N 1
ATOM 2387 C CA . TYR B 1 36 ? 22.328 9.484 4.801 1 97.06 36 TYR B CA 1
ATOM 2388 C C . TYR B 1 36 ? 21.156 10.219 5.441 1 97.06 36 TYR B C 1
ATOM 2390 O O . TYR B 1 36 ? 21.281 11.367 5.859 1 97.06 36 TYR B O 1
ATOM 2398 N N . ILE B 1 37 ? 20.016 9.57 5.559 1 97.06 37 ILE B N 1
ATOM 2399 C CA . ILE B 1 37 ? 18.828 10.164 6.145 1 97.06 37 ILE B CA 1
ATOM 2400 C C . ILE B 1 37 ? 19.094 10.523 7.605 1 97.06 37 ILE B C 1
ATOM 2402 O O . ILE B 1 37 ? 18.75 11.625 8.055 1 97.06 37 ILE B O 1
ATOM 2406 N N . ASN B 1 38 ? 19.734 9.617 8.273 1 95.12 38 ASN B N 1
ATOM 2407 C CA . ASN B 1 38 ? 19.938 9.773 9.711 1 95.12 38 ASN B CA 1
ATOM 2408 C C . ASN B 1 38 ? 20.969 10.844 10.016 1 95.12 38 ASN B C 1
ATOM 2410 O O . ASN B 1 38 ? 21.094 11.289 11.156 1 95.12 38 ASN B O 1
ATOM 2414 N N . GLN B 1 39 ? 21.656 11.305 9.062 1 95.25 39 GLN B N 1
ATOM 2415 C CA . GLN B 1 39 ? 22.641 12.359 9.242 1 95.25 39 GLN B CA 1
ATOM 2416 C C . GLN B 1 39 ? 21.984 13.742 9.18 1 95.25 39 GLN B C 1
ATOM 2418 O O . GLN B 1 39 ? 22.578 14.734 9.594 1 95.25 39 GLN B O 1
ATOM 2423 N N . HIS B 1 40 ? 20.828 13.82 8.672 1 95.38 40 HIS B N 1
ATOM 2424 C CA . HIS B 1 40 ? 20.125 15.094 8.586 1 95.38 40 HIS B CA 1
ATOM 2425 C C . HIS B 1 40 ? 19.328 15.375 9.859 1 95.38 40 HIS B C 1
ATOM 2427 O O . HIS B 1 40 ? 18.734 14.461 10.438 1 95.38 40 HIS B O 1
ATOM 2433 N N . GLU B 1 41 ? 19.281 16.625 10.25 1 94 41 GLU B N 1
ATOM 2434 C CA . GLU B 1 41 ? 18.641 17 11.5 1 94 41 GLU B CA 1
ATOM 2435 C C . GLU B 1 41 ? 17.125 16.891 11.398 1 94 41 GLU B C 1
ATOM 2437 O O . GLU B 1 41 ? 16.438 16.75 12.414 1 94 41 GLU B O 1
ATOM 2442 N N . GLN B 1 42 ? 16.625 16.906 10.211 1 96.19 42 GLN B N 1
ATOM 2443 C CA . GLN B 1 42 ? 15.188 16.969 10.008 1 96.19 42 GLN B CA 1
ATOM 2444 C C . GLN B 1 42 ? 14.578 15.578 9.984 1 96.19 42 GLN B C 1
ATOM 2446 O O . GLN B 1 42 ? 13.352 15.43 9.977 1 96.19 42 GLN B O 1
ATOM 2451 N N . TYR B 1 43 ? 15.523 14.555 9.969 1 97.19 43 TYR B N 1
ATOM 2452 C CA . TYR B 1 43 ? 15 13.219 9.688 1 97.19 43 TYR B CA 1
ATOM 2453 C C . TYR B 1 43 ? 15.688 12.172 10.555 1 97.19 43 TYR B C 1
ATOM 2455 O O . TYR B 1 43 ? 16.828 12.359 10.977 1 97.19 43 TYR B O 1
ATOM 2463 N N . PHE B 1 44 ? 14.977 11.086 10.812 1 96.75 44 PHE B N 1
ATOM 2464 C CA . PHE B 1 44 ? 15.633 9.836 11.18 1 96.75 44 PHE B CA 1
ATOM 2465 C C . PHE B 1 44 ? 14.742 8.648 10.859 1 96.75 44 PHE B C 1
ATOM 2467 O O . PHE B 1 44 ? 13.516 8.75 10.906 1 96.75 44 PHE B O 1
ATOM 2474 N N . THR B 1 45 ? 15.383 7.566 10.5 1 96.69 45 THR B N 1
ATOM 2475 C CA . THR B 1 45 ? 14.648 6.363 10.125 1 96.69 45 THR B CA 1
ATOM 2476 C C . THR B 1 45 ? 14.18 5.605 11.359 1 96.69 45 THR B C 1
ATOM 2478 O O . THR B 1 45 ? 14.906 5.504 12.352 1 96.69 45 THR B O 1
ATOM 2481 N N . THR B 1 46 ? 12.898 5.148 11.328 1 94.88 46 THR B N 1
ATOM 2482 C CA . THR B 1 46 ? 12.359 4.367 12.438 1 94.88 46 THR B CA 1
ATOM 2483 C C . THR B 1 46 ? 12.234 2.896 12.047 1 94.88 46 THR B C 1
ATOM 2485 O O . THR B 1 46 ? 12.242 2.02 12.914 1 94.88 46 THR B O 1
ATOM 2488 N N . SER B 1 47 ? 12.016 2.578 10.781 1 94.38 47 SER B N 1
ATOM 2489 C CA . SER B 1 47 ? 11.961 1.219 10.25 1 94.38 47 SER B CA 1
ATOM 2490 C C . SER B 1 47 ? 12.312 1.188 8.766 1 94.38 47 SER B C 1
ATOM 2492 O O . SER B 1 47 ? 12.078 2.162 8.047 1 94.38 47 SER B O 1
ATOM 2494 N N . SER B 1 48 ? 12.992 0.093 8.391 1 96 48 SER B N 1
ATOM 2495 C CA . SER B 1 48 ? 13.336 -0.032 6.98 1 96 48 SER B CA 1
ATOM 2496 C C . SER B 1 48 ? 13.438 -1.495 6.562 1 96 48 SER B C 1
ATOM 2498 O O . SER B 1 48 ? 13.773 -2.355 7.379 1 96 48 SER B O 1
ATOM 2500 N N . CYS B 1 49 ? 13.078 -1.76 5.34 1 96.25 49 CYS B N 1
ATOM 2501 C CA . CYS B 1 49 ? 13.266 -3.037 4.664 1 96.25 49 CYS B CA 1
ATOM 2502 C C . CYS B 1 49 ? 13.594 -2.828 3.189 1 96.25 49 CYS B C 1
ATOM 2504 O O . CYS B 1 49 ? 12.859 -2.139 2.479 1 96.25 49 CYS B O 1
ATOM 2506 N N . SER B 1 50 ? 14.672 -3.434 2.705 1 97.38 50 SER B N 1
ATOM 2507 C CA . SER B 1 50 ? 15.102 -3.197 1.331 1 97.38 50 SER B CA 1
ATOM 2508 C C . SER B 1 50 ? 14.25 -3.984 0.341 1 97.38 50 SER B C 1
ATOM 2510 O O . SER B 1 50 ? 14.297 -3.729 -0.865 1 97.38 50 SER B O 1
ATOM 2512 N N . GLY B 1 51 ? 13.492 -4.797 0.788 1 97.12 51 GLY B N 1
ATOM 2513 C CA . GLY B 1 51 ? 12.75 -5.773 0.002 1 97.12 51 GLY B CA 1
ATOM 2514 C C . GLY B 1 51 ? 13.094 -7.207 0.356 1 97.12 51 GLY B C 1
ATOM 2515 O O . GLY B 1 51 ? 14.203 -7.496 0.807 1 97.12 51 GLY B O 1
ATOM 2516 N N . ARG B 1 52 ? 12.055 -8.102 0.135 1 96.88 52 ARG B N 1
ATOM 2517 C CA . ARG B 1 52 ? 12.359 -9.484 0.496 1 96.88 52 ARG B CA 1
ATOM 2518 C C . ARG B 1 52 ? 11.508 -10.461 -0.302 1 96.88 52 ARG B C 1
ATOM 2520 O O . ARG B 1 52 ? 10.406 -10.125 -0.729 1 96.88 52 ARG B O 1
ATOM 2527 N N . ILE B 1 53 ? 12.094 -11.609 -0.555 1 97.88 53 ILE B N 1
ATOM 2528 C CA . ILE B 1 53 ? 11.414 -12.781 -1.088 1 97.88 53 ILE B CA 1
ATOM 2529 C C . ILE B 1 53 ? 11.258 -13.828 0.012 1 97.88 53 ILE B C 1
ATOM 2531 O O . ILE B 1 53 ? 12.219 -14.164 0.701 1 97.88 53 ILE B O 1
ATOM 2535 N N . SER B 1 54 ? 9.992 -14.32 0.218 1 97.12 54 SER B N 1
ATOM 2536 C CA . SER B 1 54 ? 9.781 -15.234 1.335 1 97.12 54 SER B CA 1
ATOM 2537 C C . SER B 1 54 ? 8.711 -16.281 1.003 1 97.12 54 SER B C 1
ATOM 2539 O O . SER B 1 54 ? 7.906 -16.078 0.092 1 97.12 54 SER B O 1
ATOM 2541 N N . ILE B 1 55 ? 8.812 -17.375 1.606 1 96.75 55 ILE B N 1
ATOM 2542 C CA . ILE B 1 55 ? 7.766 -18.391 1.662 1 96.75 55 ILE B CA 1
ATOM 2543 C C . ILE B 1 55 ? 7.312 -18.594 3.107 1 96.75 55 ILE B C 1
ATOM 2545 O O . ILE B 1 55 ? 8.125 -18.859 3.988 1 96.75 55 ILE B O 1
ATOM 2549 N N . PHE B 1 56 ? 6.039 -18.359 3.342 1 93.12 56 PHE B N 1
ATOM 2550 C CA . PHE B 1 56 ? 5.551 -18.516 4.707 1 93.12 56 PHE B CA 1
ATOM 2551 C C . PHE B 1 56 ? 4.297 -19.375 4.746 1 93.12 56 PHE B C 1
ATOM 2553 O O . PHE B 1 56 ? 3.604 -19.516 3.736 1 93.12 56 PHE B O 1
ATOM 2560 N N . THR B 1 57 ? 4.109 -19.984 5.902 1 88.69 57 THR B N 1
ATOM 2561 C CA . THR B 1 57 ? 2.953 -20.859 6.094 1 88.69 57 THR B CA 1
ATOM 2562 C C . THR B 1 57 ? 1.863 -20.141 6.891 1 88.69 57 THR B C 1
ATOM 2564 O O . THR B 1 57 ? 2.148 -19.219 7.645 1 88.69 57 THR B O 1
ATOM 2567 N N . GLU B 1 58 ? 0.628 -20.344 6.484 1 74.38 58 GLU B N 1
ATOM 2568 C CA . GLU B 1 58 ? -0.51 -19.844 7.254 1 74.38 58 GLU B CA 1
ATOM 2569 C C . GLU B 1 58 ? -1.214 -20.984 7.992 1 74.38 58 GLU B C 1
ATOM 2571 O O . GLU B 1 58 ? -1.442 -22.047 7.422 1 74.38 58 GLU B O 1
ATOM 2576 N N . ASP B 1 59 ? -1.088 -20.938 9.312 1 61.66 59 ASP B N 1
ATOM 2577 C CA . ASP B 1 59 ? -1.747 -22 10.078 1 61.66 59 ASP B CA 1
ATOM 2578 C C . ASP B 1 59 ? -3.262 -21.938 9.906 1 61.66 59 ASP B C 1
ATOM 2580 O O . ASP B 1 59 ? -3.877 -20.891 10.125 1 61.66 59 ASP B O 1
ATOM 2584 N N . SER B 1 60 ? -3.84 -22.828 9.109 1 55.06 60 SER B N 1
ATOM 2585 C CA . SER B 1 60 ? -5.281 -22.938 8.922 1 55.06 60 SER B CA 1
ATOM 2586 C C . SER B 1 60 ? -6.004 -23.078 10.258 1 55.06 60 SER B C 1
ATOM 2588 O O . SER B 1 60 ? -7.18 -22.719 10.375 1 55.06 60 SER B O 1
ATOM 2590 N N . GLU B 1 61 ? -5.445 -23.875 11.07 1 50.84 61 GLU B N 1
ATOM 2591 C CA . GLU B 1 61 ? -6.227 -24.281 12.234 1 50.84 61 GLU B CA 1
ATOM 2592 C C . GLU B 1 61 ? -6.312 -23.141 13.266 1 50.84 61 GLU B C 1
ATOM 2594 O O . GLU B 1 61 ? -7.059 -23.25 14.234 1 50.84 61 GLU B O 1
ATOM 2599 N N . SER B 1 62 ? -5.246 -22.438 13.352 1 47.41 62 SER B N 1
ATOM 2600 C CA . SER B 1 62 ? -5.254 -21.594 14.547 1 47.41 62 SER B CA 1
ATOM 2601 C C . SER B 1 62 ? -6.039 -20.297 14.305 1 47.41 62 SER B C 1
ATOM 2603 O O . SER B 1 62 ? -5.848 -19.625 13.289 1 47.41 62 SER B O 1
ATOM 2605 N N . SER B 1 63 ? -7.141 -20.203 14.953 1 43.5 63 SER B N 1
ATOM 2606 C CA . SER B 1 63 ? -8.016 -19.031 15 1 43.5 63 SER B CA 1
ATOM 2607 C C . SER B 1 63 ? -7.219 -17.75 15.188 1 43.5 63 SER B C 1
ATOM 2609 O O . SER B 1 63 ? -7.738 -16.656 14.969 1 43.5 63 SER B O 1
ATOM 2611 N N . VAL B 1 64 ? -6.164 -17.922 15.984 1 47.19 64 VAL B N 1
ATOM 2612 C CA . VAL B 1 64 ? -5.461 -16.688 16.312 1 47.19 64 VAL B CA 1
ATOM 2613 C C . VAL B 1 64 ? -4.461 -16.344 15.211 1 47.19 64 VAL B C 1
ATOM 2615 O O . VAL B 1 64 ? -3.58 -17.156 14.898 1 47.19 64 VAL B O 1
ATOM 2618 N N . ARG B 1 65 ? -4.617 -15.391 14.406 1 45.09 65 ARG B N 1
ATOM 2619 C CA . ARG B 1 65 ? -3.977 -14.906 13.18 1 45.09 65 ARG B CA 1
ATOM 2620 C C . ARG B 1 65 ? -2.459 -15.008 13.281 1 45.09 65 ARG B C 1
ATOM 2622 O O . ARG B 1 65 ? -1.792 -15.367 12.305 1 45.09 65 ARG B O 1
ATOM 2629 N N . LYS B 1 66 ? -1.716 -14.539 14.305 1 49.94 66 LYS B N 1
ATOM 2630 C CA . LYS B 1 66 ? -0.273 -14.32 14.281 1 49.94 66 LYS B CA 1
ATOM 2631 C C . LYS B 1 66 ? 0.483 -15.602 14.633 1 49.94 66 LYS B C 1
ATOM 2633 O O . LYS B 1 66 ? 1.618 -15.797 14.195 1 49.94 66 LYS B O 1
ATOM 2638 N N . LYS B 1 67 ? -0.001 -16.5 15.375 1 51.75 67 LYS B N 1
ATOM 2639 C CA . LYS B 1 67 ? 0.859 -17.375 16.172 1 51.75 67 LYS B CA 1
ATOM 2640 C C . LYS B 1 67 ? 1.261 -18.625 15.375 1 51.75 67 LYS B C 1
ATOM 2642 O O . LYS B 1 67 ? 2.158 -19.359 15.781 1 51.75 67 LYS B O 1
ATOM 2647 N N . GLY B 1 68 ? 0.849 -18.609 14.133 1 57.78 68 GLY B N 1
ATOM 2648 C CA . GLY B 1 68 ? 1.247 -19.906 13.586 1 57.78 68 GLY B CA 1
ATOM 2649 C C . GLY B 1 68 ? 1.857 -19.797 12.203 1 57.78 68 GLY B C 1
ATOM 2650 O O . GLY B 1 68 ? 1.887 -20.766 11.453 1 57.78 68 GLY B O 1
ATOM 2651 N N . CYS B 1 69 ? 2.365 -18.516 11.938 1 69.19 69 CYS B N 1
ATOM 2652 C CA . CYS B 1 69 ? 2.994 -18.406 10.633 1 69.19 69 CYS B CA 1
ATOM 2653 C C . CYS B 1 69 ? 4.488 -18.703 10.719 1 69.19 69 CYS B C 1
ATOM 2655 O O . CYS B 1 69 ? 5.176 -18.188 11.602 1 69.19 69 CYS B O 1
ATOM 2657 N N . LYS B 1 70 ? 4.902 -19.766 10.008 1 84.5 70 LYS B N 1
ATOM 2658 C CA . LYS B 1 70 ? 6.316 -20.125 9.953 1 84.5 70 LYS B CA 1
ATOM 2659 C C . LYS B 1 70 ? 6.934 -19.75 8.609 1 84.5 70 LYS B C 1
ATOM 2661 O O . LYS B 1 70 ? 6.324 -19.953 7.559 1 84.5 70 LYS B O 1
ATOM 2666 N N . TRP B 1 71 ? 8.125 -19.109 8.719 1 89.94 71 TRP B N 1
ATOM 2667 C CA . TRP B 1 71 ? 8.883 -18.844 7.5 1 89.94 71 TRP B CA 1
ATOM 2668 C C . TRP B 1 71 ? 9.594 -20.094 7.016 1 89.94 71 TRP B C 1
ATOM 2670 O O . TRP B 1 71 ? 10.375 -20.703 7.75 1 89.94 71 TRP B O 1
ATOM 2680 N N . LEU B 1 72 ? 9.297 -20.469 5.844 1 93.19 72 LEU B N 1
ATOM 2681 C CA . LEU B 1 72 ? 9.984 -21.609 5.238 1 93.19 72 LEU B CA 1
ATOM 2682 C C . LEU B 1 72 ? 11.234 -21.141 4.496 1 93.19 72 LEU B C 1
ATOM 2684 O O . LEU B 1 72 ? 12.203 -21.906 4.367 1 93.19 72 LEU B O 1
ATOM 2688 N N . TYR B 1 73 ? 11.266 -20.031 3.955 1 96.19 73 TYR B N 1
ATOM 2689 C CA . TYR B 1 73 ? 12.344 -19.406 3.191 1 96.19 73 TYR B CA 1
ATOM 2690 C C . TYR B 1 73 ? 12.242 -17.891 3.24 1 96.19 73 TYR B C 1
ATOM 2692 O O . TYR B 1 73 ? 11.148 -17.328 3.146 1 96.19 73 TYR B O 1
ATOM 2700 N N . VAL B 1 74 ? 13.367 -17.188 3.484 1 96.62 74 VAL B N 1
ATOM 2701 C CA . VAL B 1 74 ? 13.367 -15.734 3.459 1 96.62 74 VAL B CA 1
ATOM 2702 C C . VAL B 1 74 ? 14.742 -15.227 3.008 1 96.62 74 VAL B C 1
ATOM 2704 O O . VAL B 1 74 ? 15.773 -15.773 3.408 1 96.62 74 VAL B O 1
ATOM 2707 N N . THR B 1 75 ? 14.742 -14.258 2.137 1 97.25 75 THR B N 1
ATOM 2708 C CA . THR B 1 75 ? 15.977 -13.594 1.733 1 97.25 75 THR B CA 1
ATOM 2709 C C . THR B 1 75 ? 15.711 -12.141 1.354 1 97.25 75 THR B C 1
ATOM 2711 O O . THR B 1 75 ? 14.664 -11.82 0.791 1 97.25 75 THR B O 1
ATOM 2714 N N . HIS B 1 76 ? 16.656 -11.289 1.616 1 96.38 76 HIS B N 1
ATOM 2715 C CA . HIS B 1 76 ? 16.594 -9.898 1.194 1 96.38 76 HIS B CA 1
ATOM 2716 C C . HIS B 1 76 ? 17.328 -9.688 -0.125 1 96.38 76 HIS B C 1
ATOM 2718 O O . HIS B 1 76 ? 17.312 -8.594 -0.686 1 96.38 76 HIS B O 1
ATOM 2724 N N . GLY B 1 77 ? 17.969 -10.719 -0.599 1 96.69 77 GLY B N 1
ATOM 2725 C CA . GLY B 1 77 ? 18.609 -10.742 -1.906 1 96.69 77 GLY B CA 1
ATOM 2726 C C . GLY B 1 77 ? 17.906 -11.656 -2.893 1 96.69 77 GLY B C 1
ATOM 2727 O O . GLY B 1 77 ? 16.75 -12.023 -2.691 1 96.69 77 GLY B O 1
ATOM 2728 N N . SER B 1 78 ? 18.609 -11.938 -3.955 1 97.5 78 SER B N 1
ATOM 2729 C CA . SER B 1 78 ? 18.031 -12.836 -4.949 1 97.5 78 SER B CA 1
ATOM 2730 C C . SER B 1 78 ? 17.781 -14.219 -4.363 1 97.5 78 SER B C 1
ATOM 2732 O O . SER B 1 78 ? 18.609 -14.758 -3.637 1 97.5 78 SER B O 1
ATOM 2734 N N . ALA B 1 79 ? 16.641 -14.719 -4.688 1 98.19 79 ALA B N 1
ATOM 2735 C CA . ALA B 1 79 ? 16.297 -16.062 -4.207 1 98.19 79 ALA B CA 1
ATOM 2736 C C . ALA B 1 79 ? 17.031 -17.125 -5 1 98.19 79 ALA B C 1
ATOM 2738 O O . ALA B 1 79 ? 17.172 -17.031 -6.219 1 98.19 79 ALA B O 1
ATOM 2739 N N . ASP B 1 80 ? 17.453 -18.094 -4.266 1 97.81 80 ASP B N 1
ATOM 2740 C CA . ASP B 1 80 ? 18.094 -19.25 -4.863 1 97.81 80 ASP B CA 1
ATOM 2741 C C . ASP B 1 80 ? 17.094 -20.344 -5.191 1 97.81 80 ASP B C 1
ATOM 2743 O O . ASP B 1 80 ? 16.406 -20.859 -4.297 1 97.81 80 ASP B O 1
ATOM 2747 N N . ILE B 1 81 ? 17.109 -20.75 -6.406 1 96.94 81 ILE B N 1
ATOM 2748 C CA . ILE B 1 81 ? 16.109 -21.703 -6.883 1 96.94 81 ILE B CA 1
ATOM 2749 C C . ILE B 1 81 ? 16.234 -23.016 -6.105 1 96.94 81 ILE B C 1
ATOM 2751 O O . ILE B 1 81 ? 15.234 -23.562 -5.652 1 96.94 81 ILE B O 1
ATOM 2755 N N . ASN B 1 82 ? 17.375 -23.484 -5.977 1 96.44 82 ASN B N 1
ATOM 2756 C CA . ASN B 1 82 ? 17.594 -24.734 -5.262 1 96.44 82 ASN B CA 1
ATOM 2757 C C . ASN B 1 82 ? 17.219 -24.609 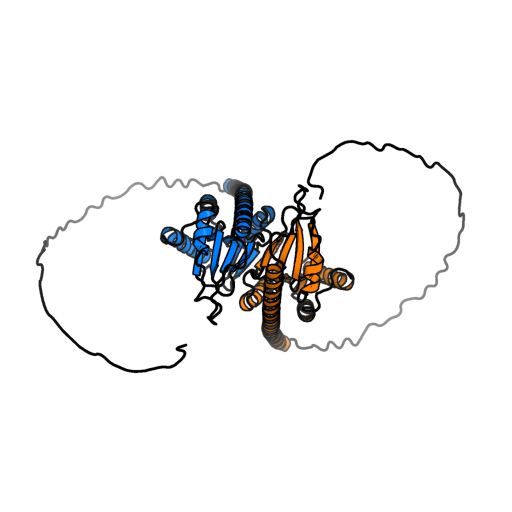-3.787 1 96.44 82 ASN B C 1
ATOM 2759 O O . ASN B 1 82 ? 16.625 -25.531 -3.215 1 96.44 82 ASN B O 1
ATOM 2763 N N . GLY B 1 83 ? 17.609 -23.5 -3.172 1 96.5 83 GLY B N 1
ATOM 2764 C CA . GLY B 1 83 ? 17.219 -23.266 -1.793 1 96.5 83 GLY B CA 1
ATOM 2765 C C . GLY B 1 83 ? 15.711 -23.25 -1.593 1 96.5 83 GLY B C 1
ATOM 2766 O O . GLY B 1 83 ? 15.203 -23.797 -0.611 1 96.5 83 GLY B O 1
ATOM 2767 N N . VAL B 1 84 ? 15.016 -22.672 -2.523 1 96.69 84 VAL B N 1
ATOM 2768 C CA . VAL B 1 84 ? 13.555 -22.625 -2.457 1 96.69 84 VAL B CA 1
ATOM 2769 C C . VAL B 1 84 ? 12.977 -24.016 -2.627 1 96.69 84 VAL B C 1
ATOM 2771 O O . VAL B 1 84 ? 12.102 -24.438 -1.86 1 96.69 84 VAL B O 1
ATOM 2774 N N . LYS B 1 85 ? 13.484 -24.75 -3.604 1 95.06 85 LYS B N 1
ATOM 2775 C CA . LYS B 1 85 ? 13.008 -26.109 -3.854 1 95.06 85 LYS B CA 1
ATOM 2776 C C . LYS B 1 85 ? 13.156 -26.984 -2.613 1 95.06 85 LYS B C 1
ATOM 2778 O O . LYS B 1 85 ? 12.25 -27.75 -2.268 1 95.06 85 LYS B O 1
ATOM 2783 N N . GLU B 1 86 ? 14.203 -26.844 -1.994 1 95.06 86 GLU B N 1
ATOM 2784 C CA . GLU B 1 86 ? 14.469 -27.609 -0.785 1 95.06 86 GLU B CA 1
ATOM 2785 C C . GLU B 1 86 ? 13.508 -27.234 0.335 1 95.06 86 GLU B C 1
ATOM 2787 O O . GLU B 1 86 ? 13.047 -28.094 1.091 1 95.06 86 GLU B O 1
ATOM 2792 N N . SER B 1 87 ? 13.219 -25.984 0.431 1 94.31 87 SER B N 1
ATOM 2793 C CA . SER B 1 87 ? 12.391 -25.469 1.518 1 94.31 87 SER B CA 1
ATOM 2794 C C . SER B 1 87 ? 10.945 -25.953 1.389 1 94.31 87 SER B C 1
ATOM 2796 O O . SER B 1 87 ? 10.227 -26.031 2.383 1 94.31 87 SER B O 1
ATOM 2798 N N . VAL B 1 88 ? 10.539 -26.312 0.143 1 93.31 88 VAL B N 1
ATOM 2799 C CA . VAL B 1 88 ? 9.133 -26.656 -0.046 1 93.31 88 VAL B CA 1
ATOM 2800 C C . VAL B 1 88 ? 8.992 -28.156 -0.276 1 93.31 88 VAL B C 1
ATOM 2802 O O . VAL B 1 88 ? 7.891 -28.641 -0.529 1 93.31 88 VAL B O 1
ATOM 2805 N N . HIS B 1 89 ? 10.008 -28.891 -0.26 1 89.81 89 HIS B N 1
ATOM 2806 C CA . HIS B 1 89 ? 10.016 -30.312 -0.562 1 89.81 89 HIS B CA 1
ATOM 2807 C C . HIS B 1 89 ? 9.094 -31.078 0.375 1 89.81 89 HIS B C 1
ATOM 2809 O O . HIS B 1 89 ? 8.367 -31.984 -0.06 1 89.81 89 HIS B O 1
ATOM 2815 N N . ASP B 1 90 ? 9.047 -30.828 1.664 1 85.12 90 ASP B N 1
ATOM 2816 C CA . ASP B 1 90 ? 8.211 -31.531 2.625 1 85.12 90 ASP B CA 1
ATOM 2817 C C . ASP B 1 90 ? 7.23 -30.578 3.305 1 85.12 90 ASP B C 1
ATOM 2819 O O . ASP B 1 90 ? 7.035 -30.641 4.52 1 85.12 90 ASP B O 1
ATOM 2823 N N . ILE B 1 91 ? 6.625 -29.906 2.41 1 85.69 91 ILE B N 1
ATOM 2824 C CA . ILE B 1 91 ? 5.75 -28.875 2.961 1 85.69 91 ILE B CA 1
ATOM 2825 C C . ILE B 1 91 ? 4.527 -29.531 3.607 1 85.69 91 ILE B C 1
ATOM 2827 O O . ILE B 1 91 ? 3.93 -30.438 3.033 1 85.69 91 ILE B O 1
ATOM 2831 N N . GLU B 1 92 ? 4.195 -29.141 4.844 1 82.94 92 GLU B N 1
ATOM 2832 C CA . GLU B 1 92 ? 3.111 -29.75 5.613 1 82.94 92 GLU B CA 1
ATOM 2833 C C . GLU B 1 92 ? 1.96 -28.766 5.816 1 82.94 92 GLU B C 1
ATOM 2835 O O . GLU B 1 92 ? 0.907 -29.141 6.336 1 82.94 92 GLU B O 1
ATOM 2840 N N . ASP B 1 93 ? 2.105 -27.562 5.473 1 87.31 93 ASP B N 1
ATOM 2841 C CA . ASP B 1 93 ? 1.106 -26.516 5.688 1 87.31 93 ASP B CA 1
ATOM 2842 C C . ASP B 1 93 ? 0.844 -25.734 4.402 1 87.31 93 ASP B C 1
ATOM 2844 O O . ASP B 1 93 ? 1.574 -25.891 3.418 1 87.31 93 ASP B O 1
ATOM 2848 N N . ASP B 1 94 ? -0.304 -25 4.477 1 91.25 94 ASP B N 1
ATOM 2849 C CA . ASP B 1 94 ? -0.499 -24.047 3.389 1 91.25 94 ASP B CA 1
ATOM 2850 C C . ASP B 1 94 ? 0.646 -23.031 3.336 1 91.25 94 ASP B C 1
ATOM 2852 O O . ASP B 1 94 ? 1.171 -22.625 4.375 1 91.25 94 ASP B O 1
ATOM 2856 N N . ALA B 1 95 ? 1.052 -22.781 2.109 1 94.5 95 ALA B N 1
ATOM 2857 C CA . ALA B 1 95 ? 2.201 -21.891 1.976 1 94.5 95 ALA B CA 1
ATOM 2858 C C . ALA B 1 95 ? 2.01 -20.906 0.816 1 94.5 95 ALA B C 1
ATOM 2860 O O . ALA B 1 95 ? 1.345 -21.234 -0.171 1 94.5 95 ALA B O 1
ATOM 2861 N N . THR B 1 96 ? 2.602 -19.766 0.992 1 95.94 96 THR B N 1
ATOM 2862 C CA . THR B 1 96 ? 2.545 -18.719 -0.022 1 95.94 96 THR B CA 1
ATOM 2863 C C . THR B 1 96 ? 3.938 -18.156 -0.304 1 95.94 96 THR B C 1
ATOM 2865 O O . THR B 1 96 ? 4.719 -17.938 0.622 1 95.94 96 THR B O 1
ATOM 2868 N N . LEU B 1 97 ? 4.301 -18.094 -1.584 1 97 97 LEU B N 1
ATOM 2869 C CA . LEU B 1 97 ? 5.512 -17.422 -2.035 1 97 97 LEU B CA 1
ATOM 2870 C C . LEU B 1 97 ? 5.23 -15.945 -2.312 1 97 97 LEU B C 1
ATOM 2872 O O . LEU B 1 97 ? 4.293 -15.609 -3.045 1 97 97 LEU B O 1
ATOM 2876 N N . LYS B 1 98 ? 6.117 -15.109 -1.725 1 96.81 98 LYS B N 1
ATOM 2877 C CA . LYS B 1 98 ? 5.801 -13.68 -1.737 1 96.81 98 LYS B CA 1
ATOM 2878 C C . LYS B 1 98 ? 7.039 -12.844 -2.035 1 96.81 98 LYS B C 1
ATOM 2880 O O . LYS B 1 98 ? 8.141 -13.172 -1.587 1 96.81 98 LYS B O 1
ATOM 2885 N N . PHE B 1 99 ? 6.867 -11.836 -2.854 1 97.62 99 PHE B N 1
ATOM 2886 C CA . PHE B 1 99 ? 7.82 -10.734 -2.947 1 97.62 99 PHE B CA 1
ATOM 2887 C C . PHE B 1 99 ? 7.25 -9.469 -2.324 1 97.62 99 PHE B C 1
ATOM 2889 O O . PHE B 1 99 ? 6.152 -9.039 -2.68 1 97.62 99 PHE B O 1
ATOM 2896 N N . GLU B 1 100 ? 7.973 -8.867 -1.405 1 96.69 100 GLU B N 1
ATOM 2897 C CA . GLU B 1 100 ? 7.621 -7.602 -0.772 1 96.69 100 GLU B CA 1
ATOM 2898 C C . GLU B 1 100 ? 8.672 -6.531 -1.066 1 96.69 100 GLU B C 1
ATOM 2900 O O . GLU B 1 100 ? 9.852 -6.715 -0.771 1 96.69 100 GLU B O 1
ATOM 2905 N N . PRO B 1 101 ? 8.188 -5.422 -1.576 1 97 101 PRO B N 1
ATOM 2906 C CA . PRO B 1 101 ? 9.141 -4.375 -1.979 1 97 101 PRO B CA 1
ATOM 2907 C C . PRO B 1 101 ? 9.633 -3.543 -0.801 1 97 101 PRO B C 1
ATOM 2909 O O . PRO B 1 101 ? 9.273 -3.812 0.347 1 97 101 PRO B O 1
ATOM 2912 N N . PHE B 1 102 ? 10.453 -2.594 -1.197 1 97.69 102 PHE B N 1
ATOM 2913 C CA . PHE B 1 102 ? 11.094 -1.631 -0.31 1 97.69 102 PHE B CA 1
ATOM 2914 C C . PHE B 1 102 ? 10.062 -0.909 0.545 1 97.69 102 PHE B C 1
ATOM 2916 O O . PHE B 1 102 ? 9.008 -0.503 0.047 1 97.69 102 PHE B O 1
ATOM 2923 N N . VAL B 1 103 ? 10.359 -0.807 1.859 1 97.5 103 VAL B N 1
ATOM 2924 C CA . VAL B 1 103 ? 9.578 0.032 2.764 1 97.5 103 VAL B CA 1
ATOM 2925 C C . VAL B 1 103 ? 10.516 0.844 3.652 1 97.5 103 VAL B C 1
ATOM 2927 O O . VAL B 1 103 ? 11.523 0.323 4.145 1 97.5 103 VAL B O 1
ATOM 2930 N N . LEU B 1 104 ? 10.172 2.09 3.861 1 97.88 104 LEU B N 1
ATOM 2931 C CA . LEU B 1 104 ? 10.961 2.984 4.699 1 97.88 104 LEU B CA 1
ATOM 2932 C C . LEU B 1 104 ? 10.062 3.93 5.488 1 97.88 104 LEU B C 1
ATOM 2934 O O . LEU B 1 104 ? 9.188 4.582 4.918 1 97.88 104 LEU B O 1
ATOM 2938 N N . HIS B 1 105 ? 10.203 3.924 6.789 1 98 105 HIS B N 1
ATOM 2939 C CA . HIS B 1 105 ? 9.523 4.871 7.664 1 98 105 HIS B CA 1
ATOM 2940 C C . HIS B 1 105 ? 10.5 5.891 8.242 1 98 105 HIS B C 1
ATOM 2942 O O . HIS B 1 105 ? 11.531 5.52 8.805 1 98 105 HIS B O 1
ATOM 2948 N N . VAL B 1 106 ? 10.148 7.141 8.094 1 98.25 106 VAL B N 1
ATOM 2949 C CA . VAL B 1 106 ? 11.008 8.234 8.531 1 98.25 106 VAL B CA 1
ATOM 2950 C C . VAL B 1 106 ? 10.211 9.203 9.406 1 98.25 106 VAL B C 1
ATOM 2952 O O . VAL B 1 106 ? 9.172 9.711 8.984 1 98.25 106 VAL B O 1
ATOM 2955 N N . GLN B 1 107 ? 10.703 9.391 10.602 1 98 107 GLN B N 1
ATOM 2956 C CA . GLN B 1 107 ? 10.125 10.492 11.375 1 98 107 GLN B CA 1
ATOM 2957 C C . GLN B 1 107 ? 10.68 11.836 10.914 1 98 107 GLN B C 1
ATOM 2959 O O . GLN B 1 107 ? 11.883 11.969 10.688 1 98 107 GLN B O 1
ATOM 2964 N N . CYS B 1 108 ? 9.789 12.75 10.758 1 98 108 CYS B N 1
ATOM 2965 C CA . CYS B 1 108 ? 10.148 14.062 10.234 1 98 108 CYS B CA 1
ATOM 2966 C C . CYS B 1 108 ? 9.961 15.148 11.289 1 98 108 CYS B C 1
ATOM 2968 O O . CYS B 1 108 ? 9.023 15.086 12.086 1 98 108 CYS B O 1
ATOM 2970 N N . ARG B 1 109 ? 10.773 16.156 11.219 1 97.06 109 ARG B N 1
ATOM 2971 C CA . ARG B 1 109 ? 10.734 17.25 12.188 1 97.06 109 ARG B CA 1
ATOM 2972 C C . ARG B 1 109 ? 9.523 18.141 11.961 1 97.06 109 ARG B C 1
ATOM 2974 O O . ARG B 1 109 ? 8.875 18.578 12.914 1 97.06 109 ARG B O 1
ATOM 2981 N N . THR B 1 110 ? 9.281 18.484 10.727 1 95.88 110 THR B N 1
ATOM 2982 C CA . THR B 1 110 ? 8.156 19.344 10.391 1 95.88 110 THR B CA 1
ATOM 2983 C C . THR B 1 110 ? 7.312 18.703 9.281 1 95.88 110 THR B C 1
ATOM 2985 O O . THR B 1 110 ? 7.75 17.766 8.625 1 95.88 110 THR B O 1
ATOM 2988 N N . LEU B 1 111 ? 6.137 19.266 9.141 1 95.38 111 LEU B N 1
ATOM 2989 C CA . LEU B 1 111 ? 5.254 18.828 8.07 1 95.38 111 LEU B CA 1
ATOM 2990 C C . LEU B 1 111 ? 5.883 19.094 6.707 1 95.38 111 LEU B C 1
ATOM 2992 O O . LEU B 1 111 ? 5.715 18.297 5.777 1 95.38 111 LEU B O 1
ATOM 2996 N N . GLU B 1 112 ? 6.578 20.141 6.652 1 95.12 112 GLU B N 1
ATOM 2997 C CA . GLU B 1 112 ? 7.246 20.484 5.398 1 95.12 112 GLU B CA 1
ATOM 2998 C C . GLU B 1 112 ? 8.32 19.453 5.051 1 95.12 112 GLU B C 1
ATOM 3000 O O . GLU B 1 112 ? 8.477 19.094 3.885 1 95.12 112 GLU B O 1
ATOM 3005 N N . ASP B 1 113 ? 9.039 18.984 6.031 1 96.44 113 ASP B N 1
ATOM 3006 C CA . ASP B 1 113 ? 10.023 17.922 5.82 1 96.44 113 ASP B CA 1
ATOM 3007 C C . ASP B 1 113 ? 9.367 16.656 5.289 1 96.44 113 ASP B C 1
ATOM 3009 O O . ASP B 1 113 ? 9.891 16.016 4.371 1 96.44 113 ASP B O 1
ATOM 3013 N N . ALA B 1 114 ? 8.273 16.359 5.84 1 97.81 114 ALA B N 1
ATOM 3014 C CA . ALA B 1 114 ? 7.539 15.164 5.414 1 97.81 114 ALA B CA 1
ATOM 3015 C C . ALA B 1 114 ? 7.027 15.32 3.982 1 97.81 114 ALA B C 1
ATOM 3017 O O . ALA B 1 114 ? 7.082 14.375 3.193 1 97.81 114 ALA B O 1
ATOM 3018 N N . ARG B 1 115 ? 6.516 16.469 3.693 1 96.44 115 ARG B N 1
ATOM 3019 C CA . ARG B 1 115 ? 6.02 16.75 2.35 1 96.44 115 ARG B CA 1
ATOM 3020 C C . ARG B 1 115 ? 7.125 16.594 1.312 1 96.44 115 ARG B C 1
ATOM 3022 O O . ARG B 1 115 ? 6.902 16.016 0.248 1 96.44 115 ARG B O 1
ATOM 3029 N N . LEU B 1 116 ? 8.242 17.078 1.623 1 95.44 116 LEU B N 1
ATOM 3030 C CA . LEU B 1 116 ? 9.375 17 0.703 1 95.44 116 LEU B CA 1
ATOM 3031 C C . LEU B 1 116 ? 9.789 15.547 0.468 1 95.44 116 LEU B C 1
ATOM 3033 O O . LEU B 1 116 ? 9.992 15.133 -0.674 1 95.44 116 LEU B O 1
ATOM 3037 N N . LEU B 1 117 ? 9.922 14.828 1.517 1 97.69 117 LEU B N 1
ATOM 3038 C CA . LEU B 1 117 ? 10.266 13.414 1.393 1 97.69 117 LEU B CA 1
ATOM 3039 C C . LEU B 1 117 ? 9.227 12.672 0.567 1 97.69 117 LEU B C 1
ATOM 3041 O O . LEU B 1 117 ? 9.57 11.844 -0.274 1 97.69 117 LEU B O 1
ATOM 3045 N N . HIS B 1 118 ? 7.992 12.953 0.817 1 98 118 HIS B N 1
ATOM 3046 C CA . HIS B 1 118 ? 6.898 12.344 0.072 1 98 118 HIS B CA 1
ATOM 3047 C C . HIS B 1 118 ? 6.992 12.672 -1.414 1 98 118 HIS B C 1
ATOM 3049 O O . HIS B 1 118 ? 6.816 11.789 -2.26 1 98 118 HIS B O 1
ATOM 3055 N N . GLN B 1 119 ? 7.266 13.891 -1.663 1 97 119 GLN B N 1
ATOM 3056 C CA . GLN B 1 119 ? 7.402 14.32 -3.051 1 97 119 GLN B CA 1
ATOM 3057 C C . GLN B 1 119 ? 8.516 13.555 -3.76 1 97 119 GLN B C 1
ATOM 3059 O O . GLN B 1 119 ? 8.32 13.07 -4.875 1 97 119 GLN B O 1
ATOM 3064 N N . VAL B 1 120 ? 9.625 13.43 -3.158 1 97.88 120 VAL B N 1
ATOM 3065 C CA . VAL B 1 120 ? 10.766 12.711 -3.725 1 97.88 120 VAL B CA 1
ATOM 3066 C C . VAL B 1 120 ? 10.391 11.25 -3.938 1 97.88 120 VAL B C 1
ATOM 3068 O O . VAL B 1 120 ? 10.75 10.648 -4.957 1 97.88 120 VAL B O 1
ATOM 3071 N N . ALA B 1 121 ? 9.688 10.68 -2.988 1 98.44 121 ALA B N 1
ATOM 3072 C CA . ALA B 1 121 ? 9.266 9.281 -3.08 1 98.44 121 ALA B CA 1
ATOM 3073 C C . ALA B 1 121 ? 8.383 9.055 -4.301 1 98.44 121 ALA B C 1
ATOM 3075 O O . ALA B 1 121 ? 8.633 8.148 -5.098 1 98.44 121 ALA B O 1
ATOM 3076 N N . ILE B 1 122 ? 7.383 9.898 -4.461 1 97.31 122 ILE B N 1
ATOM 3077 C CA . ILE B 1 122 ? 6.445 9.766 -5.57 1 97.31 122 ILE B CA 1
ATOM 3078 C C . ILE B 1 122 ? 7.188 9.93 -6.895 1 97.31 122 ILE B C 1
ATOM 3080 O O . ILE B 1 122 ? 6.984 9.148 -7.828 1 97.31 122 ILE B O 1
ATOM 3084 N N . GLU B 1 123 ? 8.047 10.836 -6.922 1 96.75 123 GLU B N 1
ATOM 3085 C CA . GLU B 1 123 ? 8.82 11.109 -8.133 1 96.75 123 GLU B CA 1
ATOM 3086 C C . GLU B 1 123 ? 9.758 9.945 -8.461 1 96.75 123 GLU B C 1
ATOM 3088 O O . GLU B 1 123 ? 10.219 9.82 -9.594 1 96.75 123 GLU B O 1
ATOM 3093 N N . SER B 1 124 ? 10.055 9.164 -7.508 1 97.88 124 SER B N 1
ATOM 3094 C CA . SER B 1 124 ? 10.984 8.062 -7.691 1 97.88 124 SER B CA 1
ATOM 3095 C C . SER B 1 124 ? 10.25 6.754 -7.965 1 97.88 124 SER B C 1
ATOM 3097 O O . SER B 1 124 ? 10.867 5.688 -8.031 1 97.88 124 SER B O 1
ATOM 3099 N N . GLY B 1 125 ? 8.961 6.781 -8.039 1 96.75 125 GLY B N 1
ATOM 3100 C CA . GLY B 1 125 ? 8.195 5.598 -8.398 1 96.75 125 GLY B CA 1
ATOM 3101 C C . GLY B 1 125 ? 7.52 4.941 -7.207 1 96.75 125 GLY B C 1
ATOM 3102 O O . GLY B 1 125 ? 6.883 3.895 -7.348 1 96.75 125 GLY B O 1
ATOM 3103 N N . PHE B 1 126 ? 7.613 5.484 -6.023 1 97.81 126 PHE B N 1
ATOM 3104 C CA . PHE B 1 126 ? 6.945 4.961 -4.84 1 97.81 126 PHE B CA 1
ATOM 3105 C C . PHE B 1 126 ? 5.582 5.613 -4.652 1 97.81 126 PHE B C 1
ATOM 3107 O O . PHE B 1 126 ? 5.367 6.352 -3.689 1 97.81 126 PHE B O 1
ATOM 3114 N N . ARG B 1 127 ? 4.586 5.102 -5.367 1 94.94 127 ARG B N 1
ATOM 3115 C CA . ARG B 1 127 ? 3.314 5.797 -5.531 1 94.94 127 ARG B CA 1
ATOM 3116 C C . ARG B 1 127 ? 2.355 5.457 -4.395 1 94.94 127 ARG B C 1
ATOM 3118 O O . ARG B 1 127 ? 1.286 6.062 -4.281 1 94.94 127 ARG B O 1
ATOM 3125 N N . ASN B 1 128 ? 2.734 4.523 -3.539 1 96.5 128 ASN B N 1
ATOM 3126 C CA . ASN B 1 128 ? 1.913 4.164 -2.387 1 96.5 128 ASN B CA 1
ATOM 3127 C C . ASN B 1 128 ? 2.418 4.832 -1.11 1 96.5 128 ASN B C 1
ATOM 3129 O O . ASN B 1 128 ? 2.057 4.426 -0.005 1 96.5 128 ASN B O 1
ATOM 3133 N N . SER B 1 129 ? 3.25 5.828 -1.318 1 98.25 129 SER B N 1
ATOM 3134 C CA . SER B 1 129 ? 3.844 6.535 -0.189 1 98.25 129 SER B CA 1
ATOM 3135 C C . SER B 1 129 ? 2.861 7.535 0.413 1 98.25 129 SER B C 1
ATOM 3137 O O . SER B 1 129 ? 1.876 7.906 -0.227 1 98.25 129 SER B O 1
ATOM 3139 N N . GLY B 1 130 ? 3.141 7.93 1.646 1 97.75 130 GLY B N 1
ATOM 3140 C CA . GLY B 1 130 ? 2.328 8.883 2.389 1 97.75 130 GLY B CA 1
ATOM 3141 C C . GLY B 1 130 ? 2.936 9.273 3.723 1 97.75 130 GLY B C 1
ATOM 3142 O O . GLY B 1 130 ? 4.133 9.078 3.947 1 97.75 130 GLY B O 1
ATOM 3143 N N . MET B 1 131 ? 2.109 9.938 4.508 1 98 131 MET B N 1
ATOM 3144 C CA . MET B 1 131 ? 2.551 10.32 5.848 1 98 131 MET B CA 1
ATOM 3145 C C . MET B 1 131 ? 1.428 10.133 6.863 1 98 131 MET B C 1
ATOM 3147 O O . MET B 1 131 ? 0.269 9.945 6.484 1 98 131 MET B O 1
ATOM 3151 N N . SER B 1 132 ? 1.802 10.078 8.062 1 97.38 132 SER B N 1
ATOM 3152 C CA . SER B 1 132 ? 0.858 10.039 9.18 1 97.38 132 SER B CA 1
ATOM 3153 C C . SER B 1 132 ? 1.279 10.992 10.289 1 97.38 132 SER B C 1
ATOM 3155 O O . SER B 1 132 ? 2.467 11.281 10.453 1 97.38 132 SER B O 1
ATOM 3157 N N . ILE B 1 133 ? 0.269 11.5 10.945 1 95.81 133 ILE B N 1
ATOM 3158 C CA . ILE B 1 133 ? 0.479 12.344 12.117 1 95.81 133 ILE B CA 1
ATOM 3159 C C . ILE B 1 133 ? -0.193 11.719 13.336 1 95.81 133 ILE B C 1
ATOM 3161 O O . ILE B 1 133 ? -1.404 11.484 13.336 1 95.81 133 ILE B O 1
ATOM 3165 N N . GLY B 1 134 ? 0.61 11.438 14.328 1 90.88 134 GLY B N 1
ATOM 3166 C CA . GLY B 1 134 ? 0.073 10.852 15.547 1 90.88 134 GLY B CA 1
ATOM 3167 C C . GLY B 1 134 ? -0.62 11.859 16.438 1 90.88 134 GLY B C 1
ATOM 3168 O O . GLY B 1 134 ? -0.572 13.062 16.172 1 90.88 134 GLY B O 1
ATOM 3169 N N . LYS B 1 135 ? -1.249 11.344 17.484 1 86.31 135 LYS B N 1
ATOM 3170 C CA . LYS B 1 135 ? -1.953 12.195 18.438 1 86.31 135 LYS B CA 1
ATOM 3171 C C . LYS B 1 135 ? -1 13.188 19.094 1 86.31 135 LYS B C 1
ATOM 3173 O O . LYS B 1 135 ? -1.375 14.328 19.359 1 86.31 135 LYS B O 1
ATOM 3178 N N . SER B 1 136 ? 0.238 12.781 19.266 1 88.06 136 SER B N 1
ATOM 3179 C CA . SER B 1 136 ? 1.24 13.625 19.906 1 88.06 136 SER B CA 1
ATOM 3180 C C . SER B 1 136 ? 1.874 14.594 18.922 1 88.06 136 SER B C 1
ATOM 3182 O O . SER B 1 136 ? 2.752 15.375 19.281 1 88.06 136 SER B O 1
ATOM 3184 N N . GLY B 1 137 ? 1.507 14.461 17.75 1 90.25 137 GLY B N 1
ATOM 3185 C CA . GLY B 1 137 ? 2.061 15.336 16.734 1 90.25 137 GLY B CA 1
ATOM 3186 C C . GLY B 1 137 ? 3.244 14.734 16 1 90.25 137 GLY B C 1
ATOM 3187 O O . GLY B 1 137 ? 3.871 15.391 15.172 1 90.25 137 GLY B O 1
ATOM 3188 N N . LYS B 1 138 ? 3.547 13.523 16.375 1 94.88 138 LYS B N 1
ATOM 3189 C CA . LYS B 1 138 ? 4.621 12.82 15.68 1 94.88 138 LYS B CA 1
ATOM 3190 C C . LYS B 1 138 ? 4.305 12.656 14.195 1 94.88 138 LYS B C 1
ATOM 3192 O O . LYS B 1 138 ? 3.223 12.188 13.836 1 94.88 138 LYS B O 1
ATOM 3197 N N . ILE B 1 139 ? 5.273 13.062 13.336 1 97.31 139 ILE B N 1
ATOM 3198 C CA . ILE B 1 139 ? 5.074 13 11.891 1 97.31 139 ILE B CA 1
ATOM 3199 C C . ILE B 1 139 ? 5.93 11.883 11.305 1 97.31 139 ILE B C 1
ATOM 3201 O O . ILE B 1 139 ? 7.16 11.906 11.406 1 97.31 139 ILE B O 1
ATOM 3205 N N . ILE B 1 140 ? 5.289 10.93 10.641 1 98 140 ILE B N 1
ATOM 3206 C CA . ILE B 1 140 ? 6.008 9.812 10.031 1 98 140 ILE B CA 1
ATOM 3207 C C . ILE B 1 140 ? 5.723 9.773 8.531 1 98 140 ILE B C 1
ATOM 3209 O O . ILE B 1 140 ? 4.562 9.711 8.117 1 98 140 ILE B O 1
ATOM 3213 N N . ALA B 1 141 ? 6.762 9.859 7.758 1 98.5 141 ALA B N 1
ATOM 3214 C CA . ALA B 1 141 ? 6.66 9.617 6.32 1 98.5 141 ALA B CA 1
ATOM 3215 C C . ALA B 1 141 ? 6.918 8.148 5.996 1 98.5 141 ALA B C 1
ATOM 3217 O O . ALA B 1 141 ? 7.82 7.527 6.562 1 98.5 141 ALA B O 1
ATOM 3218 N N . ALA B 1 142 ? 6.059 7.621 5.145 1 98.38 142 ALA B N 1
ATOM 3219 C CA . ALA B 1 142 ? 6.215 6.246 4.688 1 98.38 142 ALA B CA 1
ATOM 3220 C C . ALA B 1 142 ? 6.52 6.195 3.191 1 98.38 142 ALA B C 1
ATOM 3222 O O . ALA B 1 142 ? 5.766 6.742 2.381 1 98.38 142 ALA B O 1
ATOM 3223 N N . VAL B 1 143 ? 7.629 5.57 2.824 1 98.44 143 VAL B N 1
ATOM 3224 C CA . VAL B 1 143 ? 7.988 5.316 1.434 1 98.44 143 VAL B CA 1
ATOM 3225 C C . VAL B 1 143 ? 7.648 3.875 1.065 1 98.44 143 VAL B C 1
ATOM 3227 O O . VAL B 1 143 ? 8.227 2.934 1.616 1 98.44 143 VAL B O 1
ATOM 3230 N N . ARG B 1 144 ? 6.676 3.75 0.162 1 97.81 144 ARG B N 1
ATOM 3231 C CA . ARG B 1 144 ? 6.141 2.434 -0.167 1 97.81 144 ARG B CA 1
ATOM 3232 C C . ARG B 1 144 ? 5.852 2.316 -1.659 1 97.81 144 ARG B C 1
ATOM 3234 O O . ARG B 1 144 ? 5.652 3.324 -2.34 1 97.81 144 ARG B O 1
ATOM 3241 N N . SER B 1 145 ? 5.906 1.116 -2.17 1 95.69 145 SER B N 1
ATOM 3242 C CA . SER B 1 145 ? 5.539 0.812 -3.549 1 95.69 145 SER B CA 1
ATOM 3243 C C . SER B 1 145 ? 4.383 -0.181 -3.607 1 95.69 145 SER B C 1
ATOM 3245 O O . SER B 1 145 ? 3.996 -0.751 -2.584 1 95.69 145 SER B O 1
ATOM 3247 N N . THR B 1 146 ? 3.736 -0.297 -4.797 1 89.31 146 THR B N 1
ATOM 3248 C CA . THR B 1 146 ? 2.662 -1.258 -5.023 1 89.31 146 THR B CA 1
ATOM 3249 C C . THR B 1 146 ? 3.195 -2.51 -5.711 1 89.31 146 THR B C 1
ATOM 3251 O O . THR B 1 146 ? 2.439 -3.449 -5.977 1 89.31 146 THR B O 1
ATOM 3254 N N . HIS B 1 147 ? 4.414 -2.523 -5.875 1 83.62 147 HIS B N 1
ATOM 3255 C CA . HIS B 1 147 ? 5.086 -3.607 -6.586 1 83.62 147 HIS B CA 1
ATOM 3256 C C . HIS B 1 147 ? 5.176 -4.859 -5.723 1 83.62 147 HIS B C 1
ATOM 3258 O O . HIS B 1 147 ? 5.793 -4.84 -4.652 1 83.62 147 HIS B O 1
ATOM 3264 N N . GLY B 1 148 ? 4.434 -5.961 -5.949 1 91 148 GLY B N 1
ATOM 3265 C CA . GLY B 1 148 ? 4.551 -7.148 -5.121 1 91 148 GLY B CA 1
ATOM 3266 C C . GLY B 1 148 ? 4.211 -8.43 -5.863 1 91 148 GLY B C 1
ATOM 3267 O O . GLY B 1 148 ? 4.141 -8.438 -7.094 1 91 148 GLY B O 1
ATOM 3268 N N . LEU B 1 149 ? 4.332 -9.469 -5.258 1 96.25 149 LEU B N 1
ATOM 3269 C CA . LEU B 1 149 ? 3.99 -10.812 -5.723 1 96.25 149 LEU B CA 1
ATOM 3270 C C . LEU B 1 149 ? 3.482 -11.672 -4.57 1 96.25 149 LEU B C 1
ATOM 3272 O O . LEU B 1 149 ? 4.059 -11.656 -3.479 1 96.25 149 LEU B O 1
ATOM 3276 N N . GLU B 1 150 ? 2.35 -12.266 -4.742 1 96.94 150 GLU B N 1
ATOM 3277 C CA . GLU B 1 150 ? 1.774 -13.156 -3.74 1 96.94 150 GLU B CA 1
ATOM 3278 C C . GLU B 1 150 ? 1.145 -14.391 -4.391 1 96.94 150 GLU B C 1
ATOM 3280 O O . GLU B 1 150 ? 0.061 -14.305 -4.973 1 96.94 150 GLU B O 1
ATOM 3285 N N . VAL B 1 151 ? 1.805 -15.539 -4.195 1 97.81 151 VAL B N 1
ATOM 3286 C CA . VAL B 1 151 ? 1.441 -16.719 -4.961 1 97.81 151 VAL B CA 1
ATOM 3287 C C . VAL B 1 151 ? 1.2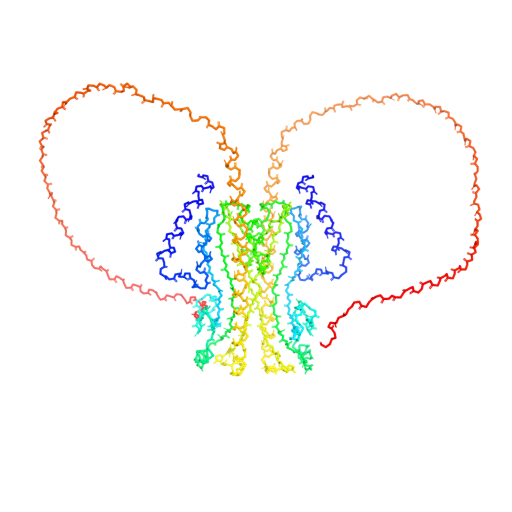79 -17.922 -4.023 1 97.81 151 VAL B C 1
ATOM 3289 O O . VAL B 1 151 ? 2.268 -18.469 -3.535 1 97.81 151 VAL B O 1
ATOM 3292 N N . PRO B 1 152 ? 0.022 -18.328 -3.838 1 96.75 152 PRO B N 1
ATOM 3293 C CA . PRO B 1 152 ? -0.164 -19.578 -3.092 1 96.75 152 PRO B CA 1
ATOM 3294 C C . PRO B 1 152 ? 0.429 -20.781 -3.809 1 96.75 152 PRO B C 1
ATOM 3296 O O . PRO B 1 152 ? 0.147 -21.016 -4.988 1 96.75 152 PRO B O 1
ATOM 3299 N N . ILE B 1 153 ? 1.263 -21.562 -3.027 1 96.88 153 ILE B N 1
ATOM 3300 C CA . ILE B 1 153 ? 1.943 -22.656 -3.727 1 96.88 153 ILE B CA 1
ATOM 3301 C C . ILE B 1 153 ? 1.605 -23.984 -3.061 1 96.88 153 ILE B C 1
ATOM 3303 O O . ILE B 1 153 ? 1.873 -25.047 -3.621 1 96.88 153 ILE B O 1
ATOM 3307 N N . ALA B 1 154 ? 1.044 -23.922 -1.838 1 94.88 154 ALA B N 1
ATOM 3308 C CA . ALA B 1 154 ? 0.676 -25.156 -1.145 1 94.88 154 ALA B CA 1
ATOM 3309 C C . ALA B 1 154 ? -0.67 -25 -0.441 1 94.88 154 ALA B C 1
ATOM 3311 O O . ALA B 1 154 ? -0.974 -23.953 0.115 1 94.88 154 ALA B O 1
ATOM 3312 N N . ALA B 1 155 ? -1.482 -26.031 -0.5 1 92.06 155 ALA B N 1
ATOM 3313 C CA . ALA B 1 155 ? -2.771 -26.156 0.176 1 92.06 155 ALA B CA 1
ATOM 3314 C C . ALA B 1 155 ? -3.016 -27.578 0.652 1 92.06 155 ALA B C 1
ATOM 3316 O O . ALA B 1 155 ? -2.662 -28.531 -0.038 1 92.06 155 ALA B O 1
ATOM 3317 N N . LYS B 1 156 ? -3.664 -27.688 1.818 1 86.31 156 LYS B N 1
ATOM 3318 C CA . LYS B 1 156 ? -3.963 -28.984 2.396 1 86.31 156 LYS B CA 1
ATOM 3319 C C . LYS B 1 156 ? -2.703 -29.844 2.502 1 86.31 156 LYS B C 1
ATOM 3321 O O . LYS B 1 156 ? -2.703 -31.016 2.1 1 86.31 156 LYS B O 1
ATOM 3326 N N . SER B 1 157 ? -1.608 -29.234 2.803 1 81.44 157 SER B N 1
ATOM 3327 C CA . SER B 1 157 ? -0.333 -29.859 3.131 1 81.44 157 SER B CA 1
ATOM 3328 C C . SER B 1 157 ? 0.316 -30.484 1.895 1 81.44 157 SER B C 1
ATOM 3330 O O . SER B 1 157 ? 1.009 -31.5 1.99 1 81.44 157 SER B O 1
ATOM 3332 N N . LYS B 1 158 ? -0.098 -29.984 0.777 1 90.44 158 LYS B N 1
ATOM 3333 C CA . LYS B 1 158 ? 0.532 -30.438 -0.462 1 90.44 158 LYS B CA 1
ATOM 3334 C C . LYS B 1 158 ? 0.812 -29.266 -1.394 1 90.44 158 LYS B C 1
ATOM 3336 O O . LYS B 1 158 ? 0.068 -28.281 -1.401 1 90.44 158 LYS B O 1
ATOM 3341 N N . LEU B 1 159 ? 1.873 -29.516 -2.193 1 92.94 159 LEU B N 1
ATOM 3342 C CA . LEU B 1 159 ? 2.143 -28.547 -3.254 1 92.94 159 LEU B CA 1
ATOM 3343 C C . LEU B 1 159 ? 1.035 -28.562 -4.301 1 92.94 159 LEU B C 1
ATOM 3345 O O . LEU B 1 159 ? 0.625 -29.641 -4.758 1 92.94 159 LEU B O 1
ATOM 3349 N N . ILE B 1 160 ? 0.544 -27.406 -4.609 1 94.81 160 ILE B N 1
ATOM 3350 C CA . ILE B 1 160 ? -0.592 -27.359 -5.523 1 94.81 160 ILE B CA 1
ATOM 3351 C C . ILE B 1 160 ? -0.146 -26.812 -6.875 1 94.81 160 ILE B C 1
ATOM 3353 O O . ILE B 1 160 ? -0.976 -26.531 -7.742 1 94.81 160 ILE B O 1
ATOM 3357 N N . VAL B 1 161 ? 1.146 -26.594 -7.07 1 96 161 VAL B N 1
ATOM 3358 C CA . VAL B 1 161 ? 1.711 -26.141 -8.336 1 96 161 VAL B CA 1
ATOM 3359 C C . VAL B 1 161 ? 2.928 -26.984 -8.695 1 96 161 VAL B C 1
ATOM 3361 O O . VAL B 1 161 ? 3.469 -27.703 -7.848 1 96 161 VAL B O 1
ATOM 3364 N N . SER B 1 162 ? 3.303 -26.922 -9.945 1 94.75 162 SER B N 1
ATOM 3365 C CA . SER B 1 162 ? 4.461 -27.688 -10.391 1 94.75 162 SER B CA 1
ATOM 3366 C C . SER B 1 162 ? 5.762 -27.016 -9.945 1 94.75 162 SER B C 1
ATOM 3368 O O . SER B 1 162 ? 5.793 -25.828 -9.664 1 94.75 162 SER B O 1
ATOM 3370 N N . VAL B 1 163 ? 6.816 -27.797 -9.898 1 93.94 163 VAL B N 1
ATOM 3371 C CA . VAL B 1 163 ? 8.148 -27.281 -9.586 1 93.94 163 VAL B CA 1
ATOM 3372 C C . VAL B 1 163 ? 8.578 -26.281 -10.648 1 93.94 163 VAL B C 1
ATOM 3374 O O . VAL B 1 163 ? 9.242 -25.281 -10.336 1 93.94 163 VAL B O 1
ATOM 3377 N N . GLN B 1 164 ? 8.227 -26.578 -11.852 1 95 164 GLN B N 1
ATOM 3378 C CA . GLN B 1 164 ? 8.539 -25.672 -12.945 1 95 164 GLN B CA 1
ATOM 3379 C C . GLN B 1 164 ? 7.891 -24.312 -12.734 1 95 164 GLN B C 1
ATOM 3381 O O . GLN B 1 164 ? 8.492 -23.281 -13.039 1 95 164 GLN B O 1
ATOM 3386 N N . TYR B 1 165 ? 6.711 -24.328 -12.266 1 96.94 165 TYR B N 1
ATOM 3387 C CA . TYR B 1 165 ? 6.023 -23.078 -11.977 1 96.94 165 TYR B CA 1
ATOM 3388 C C . TYR B 1 165 ? 6.715 -22.328 -10.844 1 96.94 165 TYR B C 1
ATOM 3390 O O . TYR B 1 165 ? 6.863 -21.094 -10.906 1 96.94 165 TYR B O 1
ATOM 3398 N N . ILE B 1 166 ? 7.141 -23 -9.867 1 96.88 166 ILE B N 1
ATOM 3399 C CA . ILE B 1 166 ? 7.863 -22.39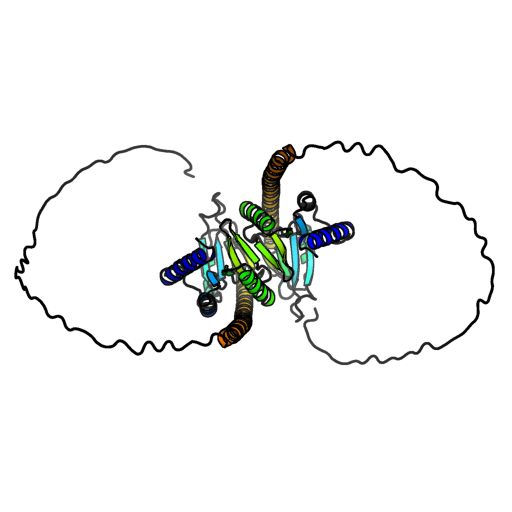1 -8.758 1 96.88 166 ILE B CA 1
ATOM 3400 C C . ILE B 1 166 ? 9.125 -21.703 -9.281 1 96.88 166 ILE B C 1
ATOM 3402 O O . ILE B 1 166 ? 9.43 -20.578 -8.906 1 96.88 166 ILE B O 1
ATOM 3406 N N . GLU B 1 167 ? 9.805 -22.391 -10.117 1 97.19 167 GLU B N 1
ATOM 3407 C CA . GLU B 1 167 ? 11 -21.812 -10.727 1 97.19 167 GLU B CA 1
ATOM 3408 C C . GLU B 1 167 ? 10.664 -20.531 -11.5 1 97.19 167 GLU B C 1
ATOM 3410 O O . GLU B 1 167 ? 11.406 -19.547 -11.43 1 97.19 167 GLU B O 1
ATOM 3415 N N . TYR B 1 168 ? 9.625 -20.625 -12.188 1 96.94 168 TYR B N 1
ATOM 3416 C CA . TYR B 1 168 ? 9.172 -19.469 -12.938 1 96.94 168 TYR B CA 1
ATOM 3417 C C . TYR B 1 168 ? 8.891 -18.297 -12.016 1 96.94 168 TYR B C 1
ATOM 3419 O O . TYR B 1 168 ? 9.312 -17.156 -12.289 1 96.94 168 TYR B O 1
ATOM 3427 N N . ILE B 1 169 ? 8.219 -18.5 -10.945 1 97.88 169 ILE B N 1
ATOM 3428 C CA . ILE B 1 169 ? 7.836 -17.453 -10.008 1 97.88 169 ILE B CA 1
ATOM 3429 C C . ILE B 1 169 ? 9.086 -16.875 -9.344 1 97.88 169 ILE B C 1
ATOM 3431 O O . ILE B 1 169 ? 9.164 -15.672 -9.102 1 97.88 169 ILE B O 1
ATOM 3435 N N . ILE B 1 170 ? 10.039 -17.672 -9.047 1 98.19 170 ILE B N 1
ATOM 3436 C CA . ILE B 1 170 ? 11.281 -17.219 -8.438 1 98.19 170 ILE B CA 1
ATOM 3437 C C . ILE B 1 170 ? 12.008 -16.266 -9.398 1 98.19 170 ILE B C 1
ATOM 3439 O O . ILE B 1 170 ? 12.531 -15.234 -8.984 1 98.19 170 ILE B O 1
ATOM 3443 N N . LYS B 1 171 ? 12.039 -16.656 -10.594 1 97.62 171 LYS B N 1
ATOM 3444 C CA . LYS B 1 171 ? 12.656 -15.797 -11.594 1 97.62 171 LYS B CA 1
ATOM 3445 C C . LYS B 1 171 ? 11.945 -14.445 -11.664 1 97.62 171 LYS B C 1
ATOM 3447 O O . LYS B 1 171 ? 12.594 -13.398 -11.742 1 97.62 171 LYS B O 1
ATOM 3452 N N . LEU B 1 172 ? 10.68 -14.5 -11.656 1 96.88 172 LEU B N 1
ATOM 3453 C CA . LEU B 1 172 ? 9.891 -13.273 -11.672 1 96.88 172 LEU B CA 1
ATOM 3454 C C . LEU B 1 172 ? 10.148 -12.445 -10.422 1 96.88 172 LEU B C 1
ATOM 3456 O O . LEU B 1 172 ? 10.297 -11.227 -10.492 1 96.88 172 LEU B O 1
ATOM 3460 N N . ALA B 1 173 ? 10.172 -13.078 -9.289 1 97.94 173 ALA B N 1
ATOM 3461 C CA . ALA B 1 173 ? 10.453 -12.398 -8.031 1 97.94 173 ALA B CA 1
ATOM 3462 C C . ALA B 1 173 ? 11.82 -11.727 -8.062 1 97.94 173 ALA B C 1
ATOM 3464 O O . ALA B 1 173 ? 11.977 -10.594 -7.598 1 97.94 173 ALA B O 1
ATOM 3465 N N . ASN B 1 174 ? 12.781 -12.43 -8.594 1 98.44 174 ASN B N 1
ATOM 3466 C CA . ASN B 1 174 ? 14.125 -11.867 -8.719 1 98.44 174 ASN B CA 1
ATOM 3467 C C . ASN B 1 174 ? 14.141 -10.648 -9.648 1 98.44 174 ASN B C 1
ATOM 3469 O O . ASN B 1 174 ? 14.852 -9.68 -9.398 1 98.44 174 ASN B O 1
ATOM 3473 N N . GLN B 1 175 ? 13.391 -10.75 -10.656 1 97.44 175 GLN B N 1
ATOM 3474 C CA . GLN B 1 175 ? 13.266 -9.602 -11.562 1 97.44 175 GLN B CA 1
ATOM 3475 C C . GLN B 1 175 ? 12.633 -8.414 -10.852 1 97.44 175 GLN B C 1
ATOM 3477 O O . GLN B 1 175 ? 13.086 -7.277 -11.008 1 97.44 175 GLN B O 1
ATOM 3482 N N . LYS B 1 176 ? 11.609 -8.641 -10.125 1 97.06 176 LYS B N 1
ATOM 3483 C CA . LYS B 1 176 ? 10.945 -7.586 -9.367 1 97.06 176 LYS B CA 1
ATOM 3484 C C . LYS B 1 176 ? 11.883 -6.98 -8.32 1 97.06 176 LYS B C 1
ATOM 3486 O O . LYS B 1 176 ? 11.836 -5.777 -8.062 1 97.06 176 LYS B O 1
ATOM 3491 N N . LEU B 1 177 ? 12.672 -7.852 -7.723 1 97.75 177 LEU B N 1
ATOM 3492 C CA . LEU B 1 177 ? 13.664 -7.371 -6.77 1 97.75 177 LEU B CA 1
ATOM 3493 C C . LEU B 1 177 ? 14.656 -6.43 -7.441 1 97.75 177 LEU B C 1
ATOM 3495 O O . LEU B 1 177 ? 15.047 -5.414 -6.863 1 97.75 177 LEU B O 1
ATOM 3499 N N . GLU B 1 178 ? 15.047 -6.734 -8.633 1 97.75 178 GLU B N 1
ATOM 3500 C CA . GLU B 1 178 ? 15.953 -5.875 -9.391 1 97.75 178 GLU B CA 1
ATOM 3501 C C . GLU B 1 178 ? 15.32 -4.516 -9.664 1 97.75 178 GLU B C 1
ATOM 3503 O O . GLU B 1 178 ? 15.961 -3.48 -9.5 1 97.75 178 GLU B O 1
ATOM 3508 N N . GLU B 1 179 ? 14.117 -4.535 -10.125 1 97.12 179 GLU B N 1
ATOM 3509 C CA . GLU B 1 179 ? 13.406 -3.281 -10.344 1 97.12 179 GLU B CA 1
ATOM 3510 C C . GLU B 1 179 ? 13.273 -2.482 -9.047 1 97.12 179 GLU B C 1
ATOM 3512 O O . GLU B 1 179 ? 13.391 -1.255 -9.062 1 97.12 179 GLU B O 1
ATOM 3517 N N . ASN B 1 180 ? 13.008 -3.184 -8.023 1 97.81 180 ASN B N 1
ATOM 3518 C CA . ASN B 1 180 ? 12.938 -2.584 -6.695 1 97.81 180 ASN B CA 1
ATOM 3519 C C . ASN B 1 180 ? 14.227 -1.859 -6.336 1 97.81 180 ASN B C 1
ATOM 3521 O O . ASN B 1 180 ? 14.203 -0.713 -5.883 1 97.81 180 ASN B O 1
ATOM 3525 N N . MET B 1 181 ? 15.344 -2.477 -6.582 1 97.81 181 MET B N 1
ATOM 3526 C CA . MET B 1 181 ? 16.641 -1.875 -6.281 1 97.81 181 MET B CA 1
ATOM 3527 C C . MET B 1 181 ? 16.875 -0.634 -7.133 1 97.81 181 MET B C 1
ATOM 3529 O O . MET B 1 181 ? 17.422 0.36 -6.656 1 97.81 181 MET B O 1
ATOM 3533 N N . ALA B 1 182 ? 16.438 -0.726 -8.32 1 97.94 182 ALA B N 1
ATOM 3534 C CA . ALA B 1 182 ? 16.578 0.426 -9.211 1 97.94 182 ALA B CA 1
ATOM 3535 C C . ALA B 1 182 ? 15.758 1.609 -8.688 1 97.94 182 ALA B C 1
ATOM 3537 O O . ALA B 1 182 ? 16.219 2.754 -8.75 1 97.94 182 ALA B O 1
ATOM 3538 N N . ARG B 1 183 ? 14.609 1.361 -8.219 1 97.88 183 ARG B N 1
ATOM 3539 C CA . ARG B 1 183 ? 13.758 2.414 -7.68 1 97.88 183 ARG B CA 1
ATOM 3540 C C . ARG B 1 183 ? 14.367 3.021 -6.422 1 97.88 183 ARG B C 1
ATOM 3542 O O . ARG B 1 183 ? 14.312 4.238 -6.227 1 97.88 183 ARG B O 1
ATOM 3549 N N . ILE B 1 184 ? 14.922 2.174 -5.602 1 98.38 184 ILE B N 1
ATOM 3550 C CA . ILE B 1 184 ? 15.578 2.643 -4.387 1 98.38 184 ILE B CA 1
ATOM 3551 C C . ILE B 1 184 ? 16.734 3.578 -4.75 1 98.38 184 ILE B C 1
ATOM 3553 O O . ILE B 1 184 ? 16.875 4.645 -4.148 1 98.38 184 ILE B O 1
ATOM 3557 N N . ASP B 1 185 ? 17.484 3.18 -5.738 1 98.44 185 ASP B N 1
ATOM 3558 C CA . ASP B 1 185 ? 18.609 3.994 -6.18 1 98.44 185 ASP B CA 1
ATOM 3559 C C . ASP B 1 185 ? 18.141 5.348 -6.707 1 98.44 185 ASP B C 1
ATOM 3561 O O . ASP B 1 185 ? 18.75 6.379 -6.418 1 98.44 185 ASP B O 1
ATOM 3565 N N . ARG B 1 186 ? 17.125 5.281 -7.441 1 98.38 186 ARG B N 1
ATOM 3566 C CA . ARG B 1 186 ? 16.547 6.523 -7.945 1 98.38 186 ARG B CA 1
ATOM 3567 C C . ARG B 1 186 ? 16.078 7.418 -6.797 1 98.38 186 ARG B C 1
ATOM 3569 O O . ARG B 1 186 ? 16.328 8.625 -6.812 1 98.38 186 ARG B O 1
ATOM 3576 N N . PHE B 1 187 ? 15.469 6.887 -5.855 1 98.69 187 PHE B N 1
ATOM 3577 C CA . PHE B 1 187 ? 15.023 7.617 -4.68 1 98.69 187 PHE B CA 1
ATOM 3578 C C . PHE B 1 187 ? 16.203 8.258 -3.959 1 98.69 187 PHE B C 1
ATOM 3580 O O . PHE B 1 187 ? 16.141 9.438 -3.596 1 98.69 187 PHE B O 1
ATOM 3587 N N . PHE B 1 188 ? 17.203 7.504 -3.75 1 98.56 188 PHE B N 1
ATOM 3588 C CA . PHE B 1 188 ? 18.391 7.992 -3.051 1 98.56 188 PHE B CA 1
ATOM 3589 C C . PHE B 1 188 ? 19.016 9.148 -3.812 1 98.56 188 PHE B C 1
ATOM 3591 O O . PHE B 1 188 ? 19.359 10.18 -3.223 1 98.56 188 PHE B O 1
ATOM 3598 N N . THR B 1 189 ? 19.109 8.992 -5.094 1 98.31 189 THR B N 1
ATOM 3599 C CA . THR B 1 189 ? 19.672 10.023 -5.949 1 98.31 189 THR B CA 1
ATOM 3600 C C . THR B 1 189 ? 18.844 11.297 -5.898 1 98.31 189 THR B C 1
ATOM 3602 O O . THR B 1 189 ? 19.375 12.391 -5.723 1 98.31 189 THR B O 1
ATOM 3605 N N . ASN B 1 190 ? 17.531 11.109 -5.992 1 98.12 190 ASN B N 1
ATOM 3606 C CA . ASN B 1 190 ? 16.625 12.258 -5.945 1 98.12 190 ASN B CA 1
ATOM 3607 C C . ASN B 1 190 ? 16.656 12.945 -4.582 1 98.12 190 ASN B C 1
ATOM 3609 O O . ASN B 1 190 ? 16.562 14.172 -4.496 1 98.12 190 ASN B O 1
ATOM 3613 N N . LEU B 1 191 ? 16.781 12.164 -3.572 1 97.75 191 LEU B N 1
ATOM 3614 C CA . LEU B 1 191 ? 16.844 12.703 -2.219 1 97.75 191 LEU B CA 1
ATOM 3615 C C . LEU B 1 191 ? 18.094 13.562 -2.035 1 97.75 191 LEU B C 1
ATOM 3617 O O . LEU B 1 191 ? 18.016 14.664 -1.498 1 97.75 191 LEU B O 1
ATOM 3621 N N . LYS B 1 192 ? 19.219 13.109 -2.479 1 97.25 192 LYS B N 1
ATOM 3622 C CA . LYS B 1 192 ? 20.469 13.859 -2.402 1 97.25 192 LYS B CA 1
ATOM 3623 C C . LYS B 1 192 ? 20.359 15.172 -3.172 1 97.25 192 LYS B C 1
ATOM 3625 O O . LYS B 1 192 ? 20.812 16.219 -2.693 1 97.25 192 LYS B O 1
ATOM 3630 N N . ALA B 1 193 ? 19.766 15.094 -4.285 1 95.75 193 ALA B N 1
ATOM 3631 C CA . ALA B 1 193 ? 19.625 16.281 -5.121 1 95.75 193 ALA B CA 1
ATOM 3632 C C . ALA B 1 193 ? 18.75 17.328 -4.438 1 95.75 193 ALA B C 1
ATOM 3634 O O . ALA B 1 193 ? 19.047 18.516 -4.488 1 95.75 193 ALA B O 1
ATOM 3635 N N . HIS B 1 194 ? 17.719 16.875 -3.857 1 92.19 194 HIS B N 1
ATOM 3636 C CA . HIS B 1 194 ? 16.797 17.781 -3.191 1 92.19 194 HIS B CA 1
ATOM 3637 C C . HIS B 1 194 ? 17.438 18.406 -1.951 1 92.19 194 HIS B C 1
ATOM 3639 O O . HIS B 1 194 ? 17.219 19.578 -1.657 1 92.19 194 HIS B O 1
ATOM 3645 N N . MET B 1 195 ? 18.156 17.656 -1.169 1 90.62 195 MET B N 1
ATOM 3646 C CA . MET B 1 195 ? 18.766 18.141 0.069 1 90.62 195 MET B CA 1
ATOM 3647 C C . MET B 1 195 ? 19.922 19.094 -0.226 1 90.62 195 MET B C 1
ATOM 3649 O O . MET B 1 195 ? 20.203 20 0.562 1 90.62 195 MET B O 1
ATOM 3653 N N . ALA B 1 196 ? 20.609 18.906 -1.252 1 85.88 196 ALA B N 1
ATOM 3654 C CA . ALA B 1 196 ? 21.703 19.797 -1.65 1 85.88 196 ALA B CA 1
ATOM 3655 C C . ALA B 1 196 ? 21.188 21.188 -1.995 1 85.88 196 ALA B C 1
ATOM 3657 O O . ALA B 1 196 ? 21.828 22.188 -1.7 1 85.88 196 ALA B O 1
ATOM 3658 N N . VAL B 1 197 ? 20.062 21.266 -2.539 1 76.38 197 VAL B N 1
ATOM 3659 C CA . VAL B 1 197 ? 19.484 22.531 -2.949 1 76.38 197 VAL B CA 1
ATOM 3660 C C . VAL B 1 197 ? 19 23.297 -1.719 1 76.38 197 VAL B C 1
ATOM 3662 O O . VAL B 1 197 ? 19.172 24.516 -1.63 1 76.38 197 VAL B O 1
ATOM 3665 N N . THR B 1 198 ? 18.422 22.594 -0.784 1 70 198 THR B N 1
ATOM 3666 C CA . THR B 1 198 ? 17.875 23.234 0.405 1 70 198 THR B CA 1
ATOM 3667 C C . THR B 1 198 ? 18.984 23.734 1.318 1 70 198 THR B C 1
ATOM 3669 O O . THR B 1 198 ? 18.828 24.766 1.997 1 70 198 THR B O 1
ATOM 3672 N N . ASN B 1 199 ? 20.078 22.969 1.406 1 63.88 199 ASN B N 1
ATOM 3673 C CA . ASN B 1 199 ? 21.219 23.422 2.199 1 63.88 199 ASN B CA 1
ATOM 3674 C C . ASN B 1 199 ? 21.859 24.656 1.597 1 63.88 199 ASN B C 1
ATOM 3676 O O . ASN B 1 199 ? 22.375 25.516 2.324 1 63.88 199 ASN B O 1
ATOM 3680 N N . ASP B 1 200 ? 21.859 24.656 0.298 1 55.78 200 ASP B N 1
ATOM 3681 C CA . ASP B 1 200 ? 22.391 25.875 -0.334 1 55.78 200 ASP B CA 1
ATOM 3682 C C . ASP B 1 200 ? 21.484 27.062 -0.072 1 55.78 200 ASP B C 1
ATOM 3684 O O . ASP B 1 200 ? 21.953 28.188 0.106 1 55.78 200 ASP B O 1
ATOM 3688 N N . LYS B 1 201 ? 20.234 26.812 0.101 1 50.53 201 LYS B N 1
ATOM 3689 C CA . LYS B 1 201 ? 19.328 27.922 0.38 1 50.53 201 LYS B CA 1
ATOM 3690 C C . LYS B 1 201 ? 19.453 28.375 1.833 1 50.53 201 LYS B C 1
ATOM 3692 O O . LYS B 1 201 ? 19.312 29.562 2.135 1 50.53 201 LYS B O 1
ATOM 3697 N N . SER B 1 202 ? 19.703 27.469 2.693 1 50 202 SER B N 1
ATOM 3698 C CA . SER B 1 202 ? 19.922 27.844 4.082 1 50 202 SER B CA 1
ATOM 3699 C C . SER B 1 202 ? 21.234 28.594 4.258 1 50 202 SER B C 1
ATOM 3701 O O . SER B 1 202 ? 21.344 29.5 5.074 1 50 202 SER B O 1
ATOM 3703 N N . THR B 1 203 ? 22.344 28.156 3.613 1 47.12 203 THR B N 1
ATOM 3704 C CA . THR B 1 203 ? 23.594 28.891 3.701 1 47.12 203 THR B CA 1
ATOM 3705 C C . THR B 1 203 ? 23.453 30.281 3.076 1 47.12 203 THR B C 1
ATOM 3707 O O . THR B 1 203 ? 24.047 31.25 3.561 1 47.12 203 THR B O 1
ATOM 3710 N N . LEU B 1 204 ? 22.734 30.328 2.092 1 44.66 204 LEU B N 1
ATOM 3711 C CA . LEU B 1 204 ? 22.562 31.656 1.491 1 44.66 204 LEU B CA 1
ATOM 3712 C C . LEU B 1 204 ? 21.688 32.531 2.373 1 44.66 204 LEU B C 1
ATOM 3714 O O . LEU B 1 204 ? 21.953 33.719 2.531 1 44.66 204 LEU B O 1
ATOM 3718 N N . ALA B 1 205 ? 20.797 31.953 3.064 1 43.31 205 ALA B N 1
ATOM 3719 C CA . ALA B 1 205 ? 19.984 32.75 4 1 43.31 205 ALA B CA 1
ATOM 3720 C C . ALA B 1 205 ? 20.797 33.125 5.234 1 43.31 205 ALA B C 1
ATOM 3722 O O . ALA B 1 205 ? 20.672 34.25 5.754 1 43.31 205 ALA B O 1
ATOM 3723 N N . ALA B 1 206 ? 21.75 32.25 5.676 1 43.78 206 ALA B N 1
ATOM 3724 C CA . ALA B 1 206 ? 22.625 32.562 6.801 1 43.78 206 ALA B CA 1
ATOM 3725 C C . ALA B 1 206 ? 23.688 33.594 6.41 1 43.78 206 ALA B C 1
ATOM 3727 O O . ALA B 1 206 ? 24.078 34.438 7.223 1 43.78 206 ALA B O 1
ATOM 3728 N N . GLN B 1 207 ? 24.156 33.438 5.219 1 42.91 207 GLN B N 1
ATOM 3729 C CA . GLN B 1 207 ? 25.188 34.375 4.777 1 42.91 207 GLN B CA 1
ATOM 3730 C C . GLN B 1 207 ? 24.625 35.781 4.613 1 42.91 207 GLN B C 1
ATOM 3732 O O . GLN B 1 207 ? 25.312 36.781 4.848 1 42.91 207 GLN B O 1
ATOM 3737 N N . ILE B 1 208 ? 23.328 35.812 4.348 1 40.34 208 ILE B N 1
ATOM 3738 C CA . ILE B 1 208 ? 22.766 37.156 4.18 1 40.34 208 ILE B CA 1
ATOM 3739 C C . ILE B 1 208 ? 22.531 37.781 5.547 1 40.34 208 ILE B C 1
ATOM 3741 O O . ILE B 1 208 ? 22.719 39 5.715 1 40.34 208 ILE B O 1
ATOM 3745 N N . SER B 1 209 ? 22.125 36.906 6.492 1 36.25 209 SER B N 1
ATOM 3746 C CA . SER B 1 209 ? 21.797 37.531 7.781 1 36.25 209 SER B CA 1
ATOM 3747 C C . SER B 1 209 ? 23.062 37.781 8.594 1 36.25 209 SER B C 1
ATOM 3749 O O . SER B 1 209 ? 23 38.469 9.633 1 36.25 209 SER B O 1
ATOM 3751 N N . GLY B 1 210 ? 24.125 37.031 8.305 1 38.44 210 GLY B N 1
ATOM 3752 C CA . GLY B 1 210 ? 25.344 37.188 9.102 1 38.44 210 GLY B CA 1
ATOM 3753 C C . GLY B 1 210 ? 26 38.531 8.93 1 38.44 210 GLY B C 1
ATOM 3754 O O . GLY B 1 210 ? 27.094 38.781 9.461 1 38.44 210 GLY B O 1
ATOM 3755 N N . LYS B 1 211 ? 25.609 39.281 7.883 1 34.97 211 LYS B N 1
ATOM 3756 C CA . LYS B 1 211 ? 26.469 40.438 7.707 1 34.97 211 LYS B CA 1
ATOM 3757 C C . LYS B 1 211 ? 26.391 41.375 8.914 1 34.97 211 LYS B C 1
ATOM 3759 O O . LYS B 1 211 ? 27.328 42.125 9.188 1 34.97 211 LYS B O 1
ATOM 3764 N N . SER B 1 212 ? 25.188 41.594 9.516 1 30.08 212 SER B N 1
ATOM 3765 C CA . SER B 1 212 ? 25.203 42.875 10.164 1 30.08 212 SER B CA 1
ATOM 3766 C C . SER B 1 212 ? 25.781 42.781 11.57 1 30.08 212 SER B C 1
ATOM 3768 O O . SER B 1 212 ? 25.734 43.75 12.336 1 30.08 212 SER B O 1
ATOM 3770 N N . ARG B 1 213 ? 25.828 41.562 12.242 1 28.84 213 ARG B N 1
ATOM 3771 C CA . ARG B 1 213 ? 26.078 41.812 13.664 1 28.84 213 ARG B CA 1
ATOM 3772 C C . ARG B 1 213 ? 27.547 42.188 13.898 1 28.84 213 ARG B C 1
ATOM 3774 O O . ARG B 1 213 ? 28.438 41.438 13.508 1 28.84 213 ARG B O 1
ATOM 3781 N N . LYS B 1 214 ? 27.859 43.438 14.008 1 27.28 214 LYS B N 1
ATOM 3782 C CA . LYS B 1 214 ? 29.031 44.156 14.469 1 27.28 214 LYS B CA 1
ATOM 3783 C C . LYS B 1 214 ? 29.578 43.531 15.758 1 27.28 214 LYS B C 1
ATOM 3785 O O . LYS B 1 214 ? 28.844 43.375 16.734 1 27.28 214 LYS B O 1
ATOM 3790 N N . LYS B 1 215 ? 30.547 42.594 15.68 1 29.75 215 LYS B N 1
ATOM 3791 C CA . LYS B 1 215 ? 31.391 42.031 16.734 1 29.75 215 LYS B CA 1
ATOM 3792 C C . LYS B 1 215 ? 31.922 43.125 17.656 1 29.75 215 LYS B C 1
ATOM 3794 O O . LYS B 1 215 ? 32.75 43.938 17.234 1 29.75 215 LYS B O 1
ATOM 3799 N N . THR B 1 216 ? 31.094 43.75 18.531 1 24.3 216 THR B N 1
ATOM 3800 C CA . THR B 1 216 ? 31.656 44.625 19.562 1 24.3 216 THR B CA 1
ATOM 3801 C C . THR B 1 216 ? 32.625 43.875 20.438 1 24.3 216 THR B C 1
ATOM 3803 O O . THR B 1 216 ? 32.281 42.844 21.031 1 24.3 216 THR B O 1
ATOM 3806 N N . VAL B 1 217 ? 33.906 43.875 20.234 1 25.66 217 VAL B N 1
ATOM 3807 C CA . VAL B 1 217 ? 35.094 43.438 20.938 1 25.66 217 VAL B CA 1
ATOM 3808 C C . VAL B 1 217 ? 35.062 43.875 22.391 1 25.66 217 VAL B C 1
ATOM 3810 O O . VAL B 1 217 ? 35.125 45.062 22.688 1 25.66 217 VAL B O 1
ATOM 3813 N N . VAL B 1 218 ? 34.031 43.438 23.203 1 20.86 218 VAL B N 1
ATOM 3814 C CA . VAL B 1 218 ? 34.062 43.906 24.594 1 20.86 218 VAL B CA 1
ATOM 3815 C C . VAL B 1 218 ? 35.344 43.438 25.266 1 20.86 218 VAL B C 1
ATOM 3817 O O . VAL B 1 218 ? 35.688 42.25 25.203 1 20.86 218 VAL B O 1
ATOM 3820 N N . CYS B 1 219 ? 36.344 44.281 25.5 1 21.36 219 CYS B N 1
ATOM 3821 C CA . CYS B 1 219 ? 37.594 44.312 26.25 1 21.36 219 CYS B CA 1
ATOM 3822 C C . CYS B 1 219 ? 37.375 43.875 27.688 1 21.36 219 CYS B C 1
ATOM 3824 O O . CYS B 1 219 ? 36.844 44.625 28.5 1 21.36 219 CYS B O 1
ATOM 3826 N N . GLU B 1 220 ? 36.781 42.656 27.797 1 21.27 220 GLU B N 1
ATOM 3827 C CA . GLU B 1 220 ? 36.562 42.312 29.188 1 21.27 220 GLU B CA 1
ATOM 3828 C C . GLU B 1 220 ? 37.875 42.25 29.969 1 21.27 220 GLU B C 1
ATOM 3830 O O . GLU B 1 220 ? 38.594 41.25 29.891 1 21.27 220 GLU B O 1
ATOM 3835 N N . TYR B 1 221 ? 38.781 43.219 29.891 1 18.86 221 TYR B N 1
ATOM 3836 C CA . TYR B 1 221 ? 39.969 43.375 30.688 1 18.86 221 TYR B CA 1
ATOM 3837 C C . TYR B 1 221 ? 39.719 43.031 32.156 1 18.86 221 TYR B C 1
ATOM 3839 O O . TYR B 1 221 ? 40.5 42.344 32.781 1 18.86 221 TYR B O 1
ATOM 3847 N N . CYS B 1 222 ? 39.062 44 32.906 1 17.39 222 CYS B N 1
ATOM 3848 C CA . CYS B 1 222 ? 39.688 44.594 34.094 1 17.39 222 CYS B CA 1
ATOM 3849 C C . CYS B 1 222 ? 39.562 43.656 35.281 1 17.39 222 CYS B C 1
ATOM 3851 O O . CYS B 1 222 ? 40.5 43.5 36.062 1 17.39 222 CYS B O 1
ATOM 3853 N N . HIS B 1 223 ? 38.406 43.625 36 1 17.56 223 HIS B N 1
ATOM 3854 C CA . HIS B 1 223 ? 38.469 44.031 37.406 1 17.56 223 HIS B CA 1
ATOM 3855 C C . HIS B 1 223 ? 38.688 42.812 38.312 1 17.56 223 HIS B C 1
ATOM 3857 O O . HIS B 1 223 ? 38.688 42.938 39.531 1 17.56 223 HIS B O 1
ATOM 3863 N N . ARG B 1 224 ? 38.344 41.594 37.875 1 18.62 224 ARG B N 1
ATOM 3864 C CA . ARG B 1 224 ? 37.906 40.844 39.062 1 18.62 224 ARG B CA 1
ATOM 3865 C C . ARG B 1 224 ? 39.062 40.562 40 1 18.62 224 ARG B C 1
ATOM 3867 O O . ARG B 1 224 ? 39.969 39.781 39.656 1 18.62 224 ARG B O 1
ATOM 3874 N N . LYS B 1 225 ? 39.281 41.438 40.875 1 17.84 225 LYS B N 1
ATOM 3875 C CA . LYS B 1 225 ? 40.25 41.531 41.969 1 17.84 225 LYS B CA 1
ATOM 3876 C C . LYS B 1 225 ? 40.188 40.312 42.875 1 17.84 225 LYS B C 1
ATOM 3878 O O . LYS B 1 225 ? 41.156 39.594 43.031 1 17.84 225 LYS B O 1
ATOM 3883 N N . GLN B 1 226 ? 39.688 40.438 44.25 1 16.59 226 GLN B N 1
ATOM 3884 C CA . GLN B 1 226 ? 40.375 40.438 45.531 1 16.59 226 GLN B CA 1
ATOM 3885 C C . GLN B 1 226 ? 40.312 39.062 46.188 1 16.59 226 GLN B C 1
ATOM 3887 O O . GLN B 1 226 ? 39.531 38.188 45.75 1 16.59 226 GLN B O 1
ATOM 3892 N N . SER B 1 227 ? 40.25 38.906 47.719 1 16.81 227 SER B N 1
ATOM 3893 C CA . SER B 1 227 ? 41 38.438 48.875 1 16.81 227 SER B CA 1
ATOM 3894 C C . SER B 1 227 ? 40.406 37.188 49.469 1 16.81 227 SER B C 1
ATOM 3896 O O . SER B 1 227 ? 40.969 36.625 50.406 1 16.81 227 SER B O 1
ATOM 3898 N N . ASN B 1 228 ? 39.188 36.75 49.219 1 17.31 228 ASN B N 1
ATOM 3899 C CA . ASN B 1 228 ? 38.656 36.281 50.469 1 17.31 228 ASN B CA 1
ATOM 3900 C C . ASN B 1 228 ? 39.438 35.062 51 1 17.31 228 ASN B C 1
ATOM 3902 O O . ASN B 1 228 ? 39.938 34.281 50.219 1 17.31 228 ASN B O 1
ATOM 3906 N N . LYS B 1 229 ? 39.219 34.719 52.469 1 16.91 229 LYS B N 1
ATOM 3907 C CA . LYS B 1 229 ? 39.719 34.25 53.75 1 16.91 229 LYS B CA 1
ATOM 3908 C C . LYS B 1 229 ? 39.594 32.75 53.875 1 16.91 229 LYS B C 1
ATOM 3910 O O . LYS B 1 229 ? 38.562 32.188 53.5 1 16.91 229 LYS B O 1
ATOM 3915 N N . TYR B 1 230 ? 40.562 31.922 54.531 1 16.34 230 TYR B N 1
ATOM 3916 C CA . TYR B 1 230 ? 41.25 30.656 54.781 1 16.34 230 TYR B CA 1
ATOM 3917 C C . TYR B 1 230 ? 40.406 29.766 55.688 1 16.34 230 TYR B C 1
ATOM 3919 O O . TYR B 1 230 ? 40.688 28.562 55.844 1 16.34 230 TYR B O 1
ATOM 3927 N N . GLU B 1 231 ? 39.312 30.078 56.469 1 17.48 231 GLU B N 1
ATOM 3928 C CA . GLU B 1 231 ? 39.5 29.453 57.75 1 17.48 231 GLU B CA 1
ATOM 3929 C C . GLU B 1 231 ? 39.25 27.953 57.688 1 17.48 231 GLU B C 1
ATOM 3931 O O . GLU B 1 231 ? 38.344 27.5 57 1 17.48 231 GLU B O 1
ATOM 3936 N N . GLN B 1 232 ? 40.062 27.078 58.438 1 16.5 232 GLN B N 1
ATOM 3937 C CA . GLN B 1 232 ? 40.594 25.734 58.688 1 16.5 232 GLN B CA 1
ATOM 3938 C C . GLN B 1 232 ? 39.562 24.906 59.5 1 16.5 232 GLN B C 1
ATOM 3940 O O . GLN B 1 232 ? 39.844 23.75 59.844 1 16.5 232 GLN B O 1
ATOM 3945 N N . LYS B 1 233 ? 38.281 25.203 59.688 1 17.16 233 LYS B N 1
ATOM 3946 C CA . LYS B 1 233 ? 38.062 24.641 61.031 1 17.16 233 LYS B CA 1
ATOM 3947 C C . LYS B 1 233 ? 38.031 23.109 61 1 17.16 233 LYS B C 1
ATOM 3949 O O . LYS B 1 233 ? 37.781 22.516 59.938 1 17.16 233 LYS B O 1
ATOM 3954 N N . HIS B 1 234 ? 38.094 22.344 62.281 1 16.42 234 HIS B N 1
ATOM 3955 C CA . HIS B 1 234 ? 38.594 21.203 63.062 1 16.42 234 HIS B CA 1
ATOM 3956 C C . HIS B 1 234 ? 37.562 20.078 63.094 1 16.42 234 HIS B C 1
ATOM 3958 O O . HIS B 1 234 ? 37.875 18.969 63.531 1 16.42 234 HIS B O 1
ATOM 3964 N N . PHE B 1 235 ? 36.25 20.219 62.719 1 16.67 235 PHE B N 1
ATOM 3965 C CA . PHE B 1 235 ? 35.531 19.5 63.75 1 16.67 235 PHE B CA 1
ATOM 3966 C C . PHE B 1 235 ? 35.781 18 63.656 1 16.67 235 PHE B C 1
ATOM 3968 O O . PHE B 1 235 ? 35.969 17.469 62.562 1 16.67 235 PHE B O 1
ATOM 3975 N N . ASP B 1 236 ? 35.438 17.219 64.75 1 16.31 236 ASP B N 1
ATOM 3976 C CA . ASP B 1 236 ? 35.75 16.109 65.625 1 16.31 236 ASP B CA 1
ATOM 3977 C C . ASP B 1 236 ? 35.094 14.82 65.188 1 16.31 236 ASP B C 1
ATOM 3979 O O . ASP B 1 236 ? 34.219 14.852 64.312 1 16.31 236 ASP B O 1
ATOM 3983 N N . HIS B 1 237 ? 34.219 14.133 66.062 1 15.62 237 HIS B N 1
ATOM 3984 C CA . HIS B 1 237 ? 34.469 12.875 66.812 1 15.62 237 HIS B CA 1
ATOM 3985 C C . HIS B 1 237 ? 33.781 11.719 66.062 1 15.62 237 HIS B C 1
ATOM 3987 O O . HIS B 1 237 ? 34.406 10.688 65.812 1 15.62 237 HIS B O 1
ATOM 3993 N N . SER B 1 238 ? 32.406 11.203 66.5 1 16.48 238 SER B N 1
ATOM 3994 C CA . SER B 1 238 ? 32.25 9.969 67.312 1 16.48 238 SER B CA 1
ATOM 3995 C C . SER B 1 238 ? 31.828 8.812 66.375 1 16.48 238 SER B C 1
ATOM 3997 O O . SER B 1 238 ? 31.344 9.023 65.25 1 16.48 238 SER B O 1
ATOM 3999 N N . ASN B 1 239 ? 31.031 7.641 67.062 1 15.77 239 ASN B N 1
ATOM 4000 C CA . ASN B 1 239 ? 31.344 6.238 67.312 1 15.77 239 ASN B CA 1
ATOM 4001 C C . ASN B 1 239 ? 30.703 5.324 66.25 1 15.77 239 ASN B C 1
ATOM 4003 O O . ASN B 1 239 ? 31.391 4.523 65.625 1 15.77 239 ASN B O 1
ATOM 4007 N N . PRO B 1 240 ? 29.516 4.406 66.75 1 16.72 240 PRO B N 1
ATOM 4008 C CA . PRO B 1 240 ? 29.656 2.982 67 1 16.72 240 PRO B CA 1
ATOM 4009 C C . PRO B 1 240 ? 29.109 2.08 65.938 1 16.72 240 PRO B C 1
ATOM 4011 O O . PRO B 1 240 ? 28.766 2.562 64.875 1 16.72 240 PRO B O 1
ATOM 4014 N N . THR B 1 241 ? 27.859 1.21 66.25 1 16.39 241 THR B N 1
ATOM 4015 C CA . THR B 1 241 ? 27.734 -0.229 66.438 1 16.39 241 THR B CA 1
ATOM 4016 C C . THR B 1 241 ? 27.047 -0.886 65.25 1 16.39 241 THR B C 1
ATOM 4018 O O . THR B 1 241 ? 26.031 -0.382 64.75 1 16.39 241 THR B O 1
ATOM 4021 N N . CYS B 1 242 ? 27.5 -1.857 64.562 1 17.42 242 CYS B N 1
ATOM 4022 C CA . CYS B 1 242 ? 27.234 -2.701 63.406 1 17.42 242 CYS B CA 1
ATOM 4023 C C . CYS B 1 242 ? 26.219 -3.787 63.75 1 17.42 242 CYS B C 1
ATOM 4025 O O . CYS B 1 242 ? 26.562 -4.969 63.781 1 17.42 242 CYS B O 1
ATOM 4027 N N . LYS B 1 243 ? 25.109 -3.371 64.375 1 15.59 243 LYS B N 1
ATOM 4028 C CA . LYS B 1 243 ? 24.5 -4.594 64.875 1 15.59 243 LYS B CA 1
ATOM 4029 C C . LYS B 1 243 ? 24.188 -5.574 63.781 1 15.59 243 LYS B C 1
ATOM 4031 O O . LYS B 1 243 ? 24.109 -5.184 62.594 1 15.59 243 LYS B O 1
ATOM 4036 N N . THR B 1 244 ? 23.031 -6.582 64.125 1 15.72 244 THR B N 1
ATOM 4037 C CA . THR B 1 244 ? 22.891 -8.023 64.312 1 15.72 244 THR B CA 1
ATOM 4038 C C . THR B 1 244 ? 22.422 -8.68 63.031 1 15.72 244 THR B C 1
ATOM 4040 O O . THR B 1 244 ? 21.906 -7.996 62.125 1 15.72 244 THR B O 1
ATOM 4043 N N . PRO B 1 245 ? 21.578 -9.93 63.219 1 15.97 245 PRO B N 1
ATOM 4044 C CA . PRO B 1 245 ? 21.781 -11.352 62.938 1 15.97 245 PRO B CA 1
ATOM 4045 C C . PRO B 1 245 ? 20.969 -11.828 61.75 1 15.97 245 PRO B C 1
ATOM 4047 O O . PRO B 1 245 ? 21.5 -12.492 60.844 1 15.97 245 PRO B O 1
ATOM 4050 N N . ARG B 1 246 ? 19.531 -11.938 61.875 1 15.66 246 ARG B N 1
ATOM 4051 C CA . ARG B 1 246 ? 18.906 -13.242 62.062 1 15.66 246 ARG B CA 1
ATOM 4052 C C . ARG B 1 246 ? 18.578 -13.883 60.719 1 15.66 246 ARG B C 1
ATOM 4054 O O . ARG B 1 246 ? 18.516 -13.195 59.688 1 15.66 246 ARG B O 1
ATOM 4061 N N . ASN B 1 247 ? 17.547 -15.039 60.812 1 15.23 247 ASN B N 1
ATOM 4062 C CA . ASN B 1 247 ? 17.438 -16.453 60.469 1 15.23 247 ASN B CA 1
ATOM 4063 C C . ASN B 1 247 ? 16.828 -16.656 59.094 1 15.23 247 ASN B C 1
ATOM 4065 O O . ASN B 1 247 ? 16.328 -15.703 58.469 1 15.23 247 ASN B O 1
ATOM 4069 N N . VAL B 1 248 ? 15.703 -17.562 59.062 1 16.59 248 VAL B N 1
ATOM 4070 C CA . VAL B 1 248 ? 15.586 -18.969 58.656 1 16.59 248 VAL B CA 1
ATOM 4071 C C . VAL B 1 248 ? 14.836 -19.078 57.344 1 16.59 248 VAL B C 1
ATOM 4073 O O . VAL B 1 248 ? 15.297 -19.75 56.406 1 16.59 248 VAL B O 1
ATOM 4076 N N . ASP B 1 249 ? 13.422 -18.938 57.281 1 16.17 249 ASP B N 1
ATOM 4077 C CA . ASP B 1 249 ? 12.539 -20.094 57.125 1 16.17 249 ASP B CA 1
ATOM 4078 C C . ASP B 1 249 ? 12.281 -20.375 55.656 1 16.17 249 ASP B C 1
ATOM 4080 O O . ASP B 1 249 ? 12.523 -19.516 54.781 1 16.17 249 ASP B O 1
ATOM 4084 N N . SER B 1 250 ? 11.055 -21.25 55.406 1 16.77 250 SER B N 1
ATOM 4085 C CA . SER B 1 250 ? 10.648 -22.5 54.781 1 16.77 250 SER B CA 1
ATOM 4086 C C . SER B 1 250 ? 10.188 -22.266 53.344 1 16.77 250 SER B C 1
ATOM 4088 O O . SER B 1 250 ? 9.711 -21.172 53 1 16.77 250 SER B O 1
ATOM 4090 N N . PRO B 1 251 ? 10.281 -23.328 52.469 1 18.88 251 PRO B N 1
ATOM 4091 C CA . PRO B 1 251 ? 10.32 -23.609 51.031 1 18.88 251 PRO B CA 1
ATOM 4092 C C . PRO B 1 251 ? 8.938 -23.609 50.406 1 18.88 251 PRO B C 1
ATOM 4094 O O . PRO B 1 251 ? 8.805 -23.844 49.188 1 18.88 251 PRO B O 1
ATOM 4097 N N . GLN B 1 252 ? 7.895 -23.172 51 1 15.98 252 GLN B N 1
ATOM 4098 C CA . GLN B 1 252 ? 6.711 -23.984 50.75 1 15.98 252 GLN B CA 1
ATOM 4099 C C . GLN B 1 252 ? 6.426 -24.078 49.25 1 15.98 252 GLN B C 1
ATOM 4101 O O . GLN B 1 252 ? 6.691 -23.125 48.5 1 15.98 252 GLN B O 1
ATOM 4106 N N . ASN B 1 253 ? 5.742 -25.312 48.812 1 16.7 253 ASN B N 1
ATOM 4107 C CA . ASN B 1 253 ? 5.488 -26.312 47.781 1 16.7 253 ASN B CA 1
ATOM 4108 C C . ASN B 1 253 ? 4.449 -25.828 46.781 1 16.7 253 ASN B C 1
ATOM 4110 O O . ASN B 1 253 ? 4.246 -26.453 45.75 1 16.7 253 ASN B O 1
ATOM 4114 N N . ASN B 1 254 ? 3.5 -24.984 47.156 1 16.77 254 ASN B N 1
ATOM 4115 C CA . ASN B 1 254 ? 2.17 -25.469 46.812 1 16.77 254 ASN B CA 1
ATOM 4116 C C . ASN B 1 254 ? 2.02 -25.594 45.281 1 16.77 254 ASN B C 1
ATOM 4118 O O . ASN B 1 254 ? 2.508 -24.75 44.531 1 16.77 254 ASN B O 1
ATOM 4122 N N . SER B 1 255 ? 1.318 -26.75 44.875 1 17.61 255 SER B N 1
ATOM 4123 C CA . SER B 1 255 ? 0.988 -27.688 43.812 1 17.61 255 SER B CA 1
ATOM 4124 C C . SER B 1 255 ? 0.124 -27.031 42.75 1 17.61 255 SER B C 1
ATOM 4126 O O . SER B 1 255 ? 0.044 -27.516 41.625 1 17.61 255 SER B O 1
ATOM 4128 N N . ASP B 1 256 ? -0.789 -26.141 43.094 1 17.53 256 ASP B N 1
ATOM 4129 C CA . ASP B 1 256 ? -2.107 -26.375 42.531 1 17.53 256 ASP B CA 1
ATOM 4130 C C . ASP B 1 256 ? -2.107 -26.109 41.031 1 17.53 256 ASP B C 1
ATOM 4132 O O . ASP B 1 256 ? -1.841 -24.984 40.594 1 17.53 256 ASP B O 1
ATOM 4136 N N . LEU B 1 257 ? -1.941 -27.141 40.281 1 17.77 257 LEU B N 1
ATOM 4137 C CA . LEU B 1 257 ? -1.894 -27.219 38.812 1 17.77 257 LEU B CA 1
ATOM 4138 C C . LEU B 1 257 ? -3.232 -26.828 38.188 1 17.77 257 LEU B C 1
ATOM 4140 O O . LEU B 1 257 ? -3.424 -26.938 37 1 17.77 257 LEU B O 1
ATOM 4144 N N . ASP B 1 258 ? -3.977 -25.938 38.75 1 17.22 258 ASP B N 1
ATOM 4145 C CA . ASP B 1 258 ? -5.34 -26.094 38.281 1 17.22 258 ASP B CA 1
ATOM 4146 C C . ASP B 1 258 ? -5.371 -26.141 36.75 1 17.22 258 ASP B C 1
ATOM 4148 O O . ASP B 1 258 ? -4.656 -25.406 36.062 1 17.22 258 ASP B O 1
ATOM 4152 N N . PRO B 1 259 ? -6.152 -27.172 36.25 1 17.73 259 PRO B N 1
ATOM 4153 C CA . PRO B 1 259 ? -6.395 -27.828 34.969 1 17.73 259 PRO B CA 1
ATOM 4154 C C . PRO B 1 259 ? -6.871 -26.844 33.906 1 17.73 259 PRO B C 1
ATOM 4156 O O . PRO B 1 259 ? -6.57 -27.016 32.719 1 17.73 259 PRO B O 1
ATOM 4159 N N . GLU B 1 260 ? -7.859 -25.984 34.312 1 16.75 260 GLU B N 1
ATOM 4160 C CA . GLU B 1 260 ? -9.062 -26.078 33.5 1 16.75 260 GLU B CA 1
ATOM 4161 C C . GLU B 1 260 ? -8.789 -25.656 32.062 1 16.75 260 GLU B C 1
ATOM 4163 O O . GLU B 1 260 ? -9.133 -26.375 31.125 1 16.75 260 GLU B O 1
ATOM 4168 N N . ASP B 1 261 ? -9.242 -24.375 31.828 1 17.45 261 ASP B N 1
ATOM 4169 C CA . ASP B 1 261 ? -10.227 -24.062 30.797 1 17.45 261 ASP B CA 1
ATOM 4170 C C . ASP B 1 261 ? -9.578 -24.031 29.406 1 17.45 261 ASP B C 1
ATOM 4172 O O . ASP B 1 261 ? -8.492 -23.484 29.234 1 17.45 261 ASP B O 1
ATOM 4176 N N . ILE B 1 262 ? -10.094 -24.75 28.438 1 16.05 262 ILE B N 1
ATOM 4177 C CA . ILE B 1 262 ? -9.828 -25.219 27.094 1 16.05 262 ILE B CA 1
ATOM 4178 C C . ILE B 1 262 ? -9.695 -24.016 26.156 1 16.05 262 ILE B C 1
ATOM 4180 O O . ILE B 1 262 ? -9.609 -24.188 24.938 1 16.05 262 ILE B O 1
ATOM 4184 N N . ALA B 1 263 ? -9.844 -22.75 26.578 1 17.38 263 ALA B N 1
ATOM 4185 C CA . ALA B 1 263 ? -10.414 -22.094 25.406 1 17.38 263 ALA B CA 1
ATOM 4186 C C . ALA B 1 263 ? -9.57 -22.359 24.172 1 17.38 263 ALA B C 1
ATOM 4188 O O . ALA B 1 263 ? -8.344 -22.438 24.25 1 17.38 263 ALA B O 1
ATOM 4189 N N . GLY B 1 264 ? -10.258 -22.594 23.031 1 16.45 264 GLY B N 1
ATOM 4190 C CA . GLY B 1 264 ? -10.234 -23.172 21.688 1 16.45 264 GLY B CA 1
ATOM 4191 C C . GLY B 1 264 ? -9.25 -22.484 20.766 1 16.45 264 GLY B C 1
ATOM 4192 O O . GLY B 1 264 ? -9.133 -22.859 19.594 1 16.45 264 GLY B O 1
ATOM 4193 N N . LEU B 1 265 ? -8.953 -21.203 20.984 1 17.39 265 LEU B N 1
ATOM 4194 C CA . LEU B 1 265 ? -8.711 -20.609 19.672 1 17.39 265 LEU B CA 1
ATOM 4195 C C . LEU B 1 265 ? -7.453 -21.188 19.047 1 17.39 265 LEU B C 1
ATOM 4197 O O . LEU B 1 265 ? -6.582 -21.719 19.734 1 17.39 265 LEU B O 1
ATOM 4201 N N . PHE B 1 266 ? -7.285 -20.812 17.688 1 16.56 266 PHE B N 1
ATOM 4202 C CA . PHE B 1 266 ? -6.375 -21.312 16.656 1 16.56 266 PHE B CA 1
ATOM 4203 C C . PHE B 1 266 ? -4.93 -21.219 17.125 1 16.56 266 PHE B C 1
ATOM 4205 O O . PHE B 1 266 ? -4.465 -20.141 17.516 1 16.56 266 PHE B O 1
ATOM 4212 N N . ASP B 1 267 ? -4.465 -22.219 17.672 1 16.3 267 ASP B N 1
ATOM 4213 C CA . ASP B 1 267 ? -3.283 -22.922 18.141 1 16.3 267 ASP B CA 1
ATOM 4214 C C . ASP B 1 267 ? -2.146 -22.844 17.125 1 16.3 267 ASP B C 1
ATOM 4216 O O . ASP B 1 267 ? -0.983 -23.062 17.469 1 16.3 267 ASP B O 1
ATOM 4220 N N . THR B 1 268 ? -2.381 -22.797 15.758 1 16.89 268 THR B N 1
ATOM 4221 C CA . THR B 1 268 ? -1.089 -23.312 15.32 1 16.89 268 THR B CA 1
ATOM 4222 C C . THR B 1 268 ? 0.038 -22.375 15.734 1 16.89 268 THR B C 1
ATOM 4224 O O . THR B 1 268 ? -0.123 -21.141 15.688 1 16.89 268 THR B O 1
#

Secondary structure (DSSP, 8-state):
--HHHHHHHHHHHHHHHHHH-SSSPPPGGGHHHHHHHHTSTTEEEEEEE--EEEEEEE-SS-SSSSTTPPEEEEESSPPPHHHHHHHHTT--SEEEEEEE--EEEEEESSHHHHHHHHHHHHHTT-TT-EEEE-TT--EEEEEE----EEEEEEETTEE-S-HHHHHHHHHHHHHHHHHHHHHHHHHHHHHHHHHHHHHHHHHHHHHHHTT--------TT-----------------------------------------------/--HHHHHHHHHHHHHHHHHH-SSSPPPGGGHHHHHHHHTSTTEEEEEEE--EEEEEEE-SS-SSSSTT--EEEEESSPPPHHHHHHHHTT--SEEEEEEE--EEEEEESSHHHHHHHHHHHHHTT-TT-EEEE-TT--EEEEEE----EEEEEEETTEE-S-HHHHHHHHHHHHHHHHHHHHHHHHHHHHHHHHHHHHHHHHHHHHHHHTTS---------S----------------------------------------------

pLDDT: mean 72.43, std 32.25, range [14.76, 98.69]

Organism: Saccoglossus kowalevskii (NCBI:txid10224)

Radius of gyration: 35.39 Å; Cα contacts (8 Å, |Δi|>4): 713; chains: 2; bounding box: 91×92×120 Å

Sequence (536 aa):
MSASIRFDRRKESCLKSVDLSKKGSIDEAIIDLVNYINQHEQYFTTSSCSGRISIFTEDSESSVRKKGCKWLYVTHGSADINGVKESVHDIEDDATLKFEPFVLHVQCRTLEDARLLHQVAIESGFRNSGMSIGKSGKIIAAVRSTHGLEVPIAAKSKLIVSVQYIEYIIKLANQKLEENMARIDRFFTNLKAHMAVTNDKSTLAAQISGKSRKKTVVCEYCHRKQSNKYEQKHFDHSNPTCKTPRNVDSPQNNSDLDPEDIAGLFDTMSASIRFDRRKESCLKSVDLSKKGSIDEAIIDLVNYINQHEQYFTTSSCSGRISIFTEDSESSVRKKGCKWLYVTHGSADINGVKESVHDIEDDATLKFEPFVLHVQCRTLEDARLLHQVAIESGFRNSGMSIGKSGKIIAAVRSTHGLEVPIAAKSKLIVSVQYIEYIIKLANQKLEENMARIDRFFTNLKAHMAVTNDKSTLAAQISGKSRKKTVVCEYCHRKQSNKYEQKHFDHSNPTCKTPRNVDSPQNNSDLDPEDIAGLFDT